Protein AF-A0A4Y2NFR3-F1 (afdb_monomer)

InterPro domains:
  IPR000477 Reverse transcriptase domain [PF00078] (129-292)
  IPR000477 Reverse transcriptase domain [PS50878] (1-279)
  IPR002156 Ribonuclease H domain [PF00075] (461-585)
  IPR002156 Ribonuclease H domain [PS50879] (457-586)
  IPR012337 Ribonuclease H-like superfamily [SSF53098] (460-589)
  IPR036397 Ribonuclease H superfamily [G3DSA:3.30.420.10] (455-583)
  IPR043502 DNA/RNA polymerase superfamily [SSF56672] (182-318)

Secondary structure (DSSP, 8-state):
---PPPP-----------------HHHHTT--S----TTTHHHHHTSS---TTSHHHHHHHHTT-S----PPPPTT-PPPP-HHHHHHHHHTTS---SSHHHHHHHHHHHHHHHSS--SS-EEEEEE----TTT-BHHHHHHHHHHTT--HHHHHHHHHHHTT-EEEEEETTEEEEEE--B-PPTT-TTHHHHHHHHHHHHHHS---TTEEEEEETTEEEEEEE-SSHHHHHHHHHHHHHHHHHHHHHTTPPP-TTT-EEEEE-S-SSPP--EETTEEPEE-SEEEETTEEEETT---HHHHHHHHHHHHHHHHHHHTT-BTTBSS-HHHHHHHIIIIIHHHHTTTHHHH-SS--HHHHHHHHHHHHHHHHHHH---TTS-HHHHHHHTT---HHHHHHHHHHHHHHHTS-PPPPTTT-S--GGGBPPPP-S-SS-TT----TTSEE-S-GGGGTT-TTEEEEEEEEEEETTEEEEEEEEEETTEEEEEEEEEEPTTS-HHHHHHHHHHHHHHHHHHS-TT-EEEEEES-HHHHHHHT-TT-S-HHHHHHHHHHHH-TTEEEEE--TTSS-HHHHHHHHHHHHHHHHSEE-TTPPBPHHHHHHHHHHHHHHHHHHHHHH-SSSHHHHHH--S--SSPP---HHHHHHH-

Nearest PDB structures (foldseek):
  8ibx-assembly1_C  TM=6.286E-01  e=2.063E-09  Bombyx mori
  8gh6-assembly1_A  TM=5.896E-01  e=7.807E-09  Bombyx mori
  8ibz-assembly1_C  TM=6.064E-01  e=2.035E-08  Bombyx mori
  6usr-assembly1_A  TM=3.620E-01  e=1.780E-06  Tribolium castaneum
  6usq-assembly1_A  TM=3.468E-01  e=1.852E-05  Tribolium castaneum

Mean predicted aligned error: 13.93 Å

Foldseek 3Di:
DDDDDDDDDPDDDDDDDPPPPDDDVQQQPPPDDDPDPPVCVLVVLCVDDDDPPVNVVSVVVVVVDDPPPDDDDDPPPDDDPDPVVLVCVLPVVPPPPVCVQQLQLVLLCLAVPQVAQDPFKKKKKKFADPFQQAFFLVLLLVLLVVDPHDPVVSVVSVVVQPPDWDWDQDPVGIDIDTDGGGDPPPDSCSQVSQVSSVVVLQPDDAPPQWHWDDDRRMIIIMGGDRDLVVSQVSLQVSLVSVVVSCVVRVNDGDLVRMAMEIRDPDPDHHFHDHPNHTHYYDQWDADSNQIQGSRLLSVVRLVVLLVVLVVSVVSVCVQAFLVDDDALVVLLVSCVPRSLVSSLVSLLNRQLPHDPVRLVSQLVSCQVSLCRSLVADPPADSLLSCQQFLNFRSSLSSNLSNVLSCCAPSQHADPVVQPPDHSVLEFFFDAGFPDDPVQAAPPQQEAAPAPPPPPPDQQEWEKEWFWDQDPLAIKIKMWIAHPNDTPDIAMATEGRLDDRLLRQLVRLLVVLVVVLPDDLSGQYEYEGQDPVSRVLLRDSRRRGPSSVSSVVSSSVRSSRHYYYHHPPPPPPRHVVNVVRRVVNSNPGHHDPPDHHYSVVSSVSSVVVSQVVSLVCLQPDPHPVLSCVVPVGGHSHNDPDHSVNSHVSD

Sequence (649 aa):
MTVTTPELDPLSKLPHRTSVRKFDPYVCFNVQQAQYPADALWSRVSSLEPSGSEAAVASKISALGPEGSRSKPDSTGKKRPAVGLLLSSYFTLTDNREGVGETYDSEADLSSGVHQQPERPTVWLQRRQGAFDNLQHRAILKTLDASACPSNINRLFHSLLQNRKVTLLIPQGRATKEQKQGCPQGSCSGPALWNLVADEILIQVWPDNVHIQAFADDFVLVIKADTNKSLVEDTQNAITQFSSWCSENELAISTEKTNYILFSKKVRSPKITWNGYKINRVKYFKYLGIHVDDRLNWLEHINKQGEKAIKMQQNLKRIADGNWGISQIHRWTLYKTVIERMLAHGSSAWCLNPTFKMKRKLSSIQRPFLLHISGAYRTTPTAALQTILGIPPLHMQLQFEARFTSIYRIRIPLPLFITDTQPHDLEMKATGRSTHPSEHLKPNQISFEDGEAYIARKDIINIFTDGSKTEHGVGAAFCVLTNDIWAYQWSAKLNDNNTVFQAELTTLHEAVIYASHLPNHNTSKIHVDNRASIMASSNSKSTNETARKIFKILLSNPRIKVSWVKAHAGNIGNERADQLAKDATQRGQPYSHTKLLKPHIKGLLRKRMLEEWQTSWKNGDTGRKIYNIMPSVSLRPTNWIREDVIFFS

pLDDT: mean 76.43, std 23.49, range [19.8, 97.75]

Organism: Araneus ventricosus (NCBI:txid182803)

Solvent-accessible surface area (backbone atoms only — not comparable to full-atom values): 37493 Å² total; per-residue (Å²): 138,91,84,82,85,83,86,81,81,94,79,81,80,82,79,83,76,81,81,71,73,75,86,55,71,81,63,69,81,67,82,69,90,82,90,65,60,81,76,57,58,65,61,57,71,71,70,55,91,60,73,93,65,58,59,68,50,55,57,60,56,59,74,67,54,86,89,71,86,77,78,77,84,63,102,77,80,73,85,80,77,73,65,68,67,59,54,47,72,68,57,70,78,74,76,69,70,87,59,45,74,70,60,43,60,54,42,35,49,45,24,77,68,47,75,56,81,59,95,40,42,30,41,41,39,39,41,56,49,83,45,57,64,47,40,34,48,67,48,44,52,52,46,48,72,74,41,96,53,55,70,72,59,49,52,49,52,54,62,67,59,51,91,36,66,50,73,47,85,50,99,93,42,80,50,73,45,79,42,66,47,34,44,63,87,90,45,81,56,35,66,57,52,49,48,56,55,55,44,59,71,69,71,48,92,63,60,96,49,45,46,78,48,71,58,90,58,38,36,38,40,41,37,52,25,91,44,69,64,54,37,42,52,55,49,45,52,52,50,50,56,55,48,50,55,27,60,80,50,64,46,82,81,52,65,88,60,23,38,32,37,60,34,55,93,67,89,76,78,76,84,51,64,56,98,86,43,76,48,48,79,43,64,55,51,79,54,99,88,41,42,53,40,49,74,69,73,46,55,69,30,52,48,57,51,39,53,52,47,51,52,52,50,54,56,47,51,75,72,26,48,68,88,48,71,64,54,49,68,58,45,47,47,47,40,62,68,44,49,49,48,63,66,37,60,66,18,43,34,70,23,65,77,63,48,72,68,51,42,54,51,38,46,62,58,46,42,64,54,48,38,48,37,53,47,41,59,93,81,43,42,65,64,36,45,26,46,50,53,13,40,72,61,53,51,56,55,31,22,44,53,4,48,50,39,32,29,75,71,53,51,42,70,58,60,67,94,79,39,80,75,47,38,84,48,43,59,64,74,45,73,64,65,85,60,59,93,86,67,70,70,60,92,78,28,60,42,84,56,68,51,74,90,60,80,86,46,83,69,43,41,36,33,14,34,21,35,27,67,58,98,72,18,17,4,17,5,31,34,29,40,42,79,93,36,83,75,46,77,50,55,25,14,42,56,64,79,50,51,42,69,55,23,36,39,48,20,48,40,53,51,51,53,54,54,68,72,48,63,89,88,54,38,32,41,36,36,32,54,56,63,66,49,51,58,36,24,73,30,63,63,34,44,46,54,66,28,42,51,38,32,52,54,44,57,79,33,78,56,49,28,41,26,25,34,71,72,95,68,79,46,70,53,52,54,49,8,43,52,42,1,51,51,8,22,78,73,27,53,80,45,89,85,71,52,40,50,69,67,54,62,53,47,54,51,48,52,52,48,49,52,53,49,39,50,52,59,68,74,42,87,64,33,55,71,40,34,79,77,49,74,70,70,48,77,60,54,56,94,66,50,50,66,54,46,50,72,60,89

Radius of gyration: 30.31 Å; Cα contacts (8 Å, |Δi|>4): 926; chains: 1; bounding box: 105×79×82 Å

Structure (mmCIF, N/CA/C/O backbone):
data_AF-A0A4Y2NFR3-F1
#
_entry.id   AF-A0A4Y2NFR3-F1
#
loop_
_atom_site.group_PDB
_atom_site.id
_atom_site.type_symbol
_atom_site.label_atom_id
_atom_site.label_alt_id
_atom_site.label_comp_id
_atom_site.label_asym_id
_atom_site.label_entity_id
_atom_site.label_seq_id
_atom_site.pdbx_PDB_ins_code
_atom_site.Cartn_x
_atom_site.Cartn_y
_atom_site.Cartn_z
_atom_site.occupancy
_atom_site.B_iso_or_equiv
_atom_site.auth_seq_id
_atom_site.auth_comp_id
_atom_site.auth_asym_id
_atom_site.auth_atom_id
_atom_site.pdbx_PDB_model_num
ATOM 1 N N . MET A 1 1 ? 55.461 -12.903 24.394 1.00 32.78 1 MET A N 1
ATOM 2 C CA . MET A 1 1 ? 55.141 -11.541 24.862 1.00 32.78 1 MET A CA 1
ATOM 3 C C . MET A 1 1 ? 53.853 -11.111 24.197 1.00 32.78 1 MET A C 1
ATOM 5 O O . MET A 1 1 ? 53.787 -10.961 22.988 1.00 32.78 1 MET A O 1
ATOM 9 N N . THR A 1 2 ? 52.823 -11.084 25.024 1.00 22.42 2 THR A N 1
ATOM 10 C CA . THR A 1 2 ? 51.437 -10.681 24.804 1.00 22.42 2 THR A CA 1
ATOM 11 C C . THR A 1 2 ? 51.318 -9.203 24.450 1.00 22.42 2 THR A C 1
ATOM 13 O O . THR A 1 2 ? 51.845 -8.378 25.191 1.00 22.42 2 THR A O 1
ATOM 16 N N . VAL A 1 3 ? 50.545 -8.868 23.414 1.00 23.69 3 VAL A N 1
ATOM 17 C CA . VAL A 1 3 ? 49.812 -7.595 23.350 1.00 23.69 3 VAL A CA 1
ATOM 18 C C . VAL A 1 3 ? 48.402 -7.883 22.837 1.00 23.69 3 VAL A C 1
ATOM 20 O O . VAL A 1 3 ? 48.196 -8.556 21.832 1.00 23.69 3 VAL A O 1
ATOM 23 N N . THR A 1 4 ? 47.456 -7.434 23.641 1.00 22.50 4 THR A N 1
ATOM 24 C CA . THR A 1 4 ? 46.025 -7.718 23.698 1.00 22.50 4 THR A CA 1
ATOM 25 C C . THR A 1 4 ? 45.199 -6.994 22.634 1.00 22.50 4 THR A C 1
ATOM 27 O O . THR A 1 4 ? 45.425 -5.825 22.333 1.00 22.50 4 THR A O 1
ATOM 30 N N . THR A 1 5 ? 44.184 -7.697 22.135 1.00 20.25 5 THR A N 1
ATOM 31 C CA . THR A 1 5 ? 43.008 -7.206 21.400 1.00 20.25 5 THR A CA 1
ATOM 32 C C . THR A 1 5 ? 42.118 -6.308 22.271 1.00 20.25 5 THR A C 1
ATOM 34 O O . THR A 1 5 ? 41.886 -6.675 23.424 1.00 20.25 5 THR A O 1
ATOM 37 N N . PRO A 1 6 ? 41.529 -5.215 21.750 1.00 23.31 6 PRO A N 1
ATOM 38 C CA . PRO A 1 6 ? 40.368 -4.591 22.367 1.00 23.31 6 PRO A CA 1
ATOM 39 C C . PRO A 1 6 ? 39.068 -5.183 21.797 1.00 23.31 6 PRO A C 1
ATOM 41 O O . PRO A 1 6 ? 38.853 -5.205 20.584 1.00 23.31 6 PRO A O 1
ATOM 44 N N . GLU A 1 7 ? 38.216 -5.668 22.698 1.00 21.03 7 GLU A N 1
ATOM 45 C CA . GLU A 1 7 ? 36.830 -6.068 22.452 1.00 21.03 7 GLU A CA 1
ATOM 46 C C . GLU A 1 7 ? 36.004 -4.879 21.931 1.00 21.03 7 GLU A C 1
ATOM 48 O O . GLU A 1 7 ? 36.017 -3.791 22.508 1.00 21.03 7 GLU A O 1
ATOM 53 N N . LEU A 1 8 ? 35.277 -5.091 20.829 1.00 23.62 8 LEU A N 1
ATOM 54 C CA . LEU A 1 8 ? 34.282 -4.159 20.299 1.00 23.62 8 LEU A CA 1
ATOM 55 C C . LEU A 1 8 ? 32.900 -4.530 20.847 1.00 23.62 8 LEU A C 1
ATOM 57 O O . LEU A 1 8 ? 32.314 -5.551 20.491 1.00 23.62 8 LEU A O 1
ATOM 61 N N . ASP A 1 9 ? 32.412 -3.654 21.713 1.00 21.97 9 ASP A N 1
ATOM 62 C CA . ASP A 1 9 ? 31.098 -3.628 22.349 1.00 21.97 9 ASP A CA 1
ATOM 63 C C . ASP A 1 9 ? 29.956 -3.509 21.300 1.00 21.97 9 ASP A C 1
ATOM 65 O O . ASP A 1 9 ? 29.986 -2.594 20.465 1.00 21.97 9 ASP A O 1
ATOM 69 N N . PRO A 1 10 ? 28.927 -4.385 21.280 1.00 22.47 10 PRO A N 1
ATOM 70 C CA . PRO A 1 10 ? 27.885 -4.377 20.257 1.00 22.47 10 PRO A CA 1
ATOM 71 C C . PRO A 1 10 ? 26.646 -3.590 20.714 1.00 22.47 10 PRO A C 1
ATOM 73 O O . PRO A 1 10 ? 25.559 -4.145 20.839 1.00 22.47 10 PRO A O 1
ATOM 76 N N . LEU A 1 11 ? 26.772 -2.282 20.944 1.00 23.56 11 LEU A N 1
ATOM 77 C CA . LEU A 1 11 ? 25.627 -1.398 21.208 1.00 23.56 11 LEU A CA 1
ATOM 78 C C . LEU A 1 11 ? 25.857 -0.015 20.591 1.00 23.56 11 LEU A C 1
ATOM 80 O O . LEU A 1 11 ? 26.237 0.937 21.268 1.00 23.56 11 LEU A O 1
ATOM 84 N N . SER A 1 12 ? 25.585 0.144 19.292 1.00 20.33 12 SER A N 1
ATOM 85 C CA . SER A 1 12 ? 25.366 1.486 18.749 1.00 20.33 12 SER A CA 1
ATOM 86 C C . SER A 1 12 ? 24.449 1.521 17.519 1.00 20.33 12 SER A C 1
ATOM 88 O O . SER A 1 12 ? 24.710 0.930 16.479 1.00 20.33 12 SER A O 1
ATOM 90 N N . LYS A 1 13 ? 23.385 2.320 17.679 1.00 22.19 13 LYS A N 1
ATOM 91 C CA . LYS A 1 13 ? 22.805 3.224 16.673 1.00 22.19 13 LYS A CA 1
ATOM 92 C C . LYS A 1 13 ? 22.092 2.577 15.476 1.00 22.19 13 LYS A C 1
ATOM 94 O O . LYS A 1 13 ? 22.594 2.535 14.359 1.00 22.19 13 LYS A O 1
ATOM 99 N N . LEU A 1 14 ? 20.813 2.254 15.683 1.00 19.80 14 LEU A N 1
ATOM 100 C CA . LEU A 1 14 ? 19.810 2.418 14.626 1.00 19.80 14 LEU A CA 1
ATOM 101 C C . LEU A 1 14 ? 19.728 3.917 14.271 1.00 19.80 14 LEU A C 1
ATOM 103 O O . LEU A 1 14 ? 19.494 4.724 15.172 1.00 19.80 14 LEU A O 1
ATOM 107 N N . PRO A 1 15 ? 19.908 4.332 13.006 1.00 20.16 15 PRO A N 1
ATOM 108 C CA . PRO A 1 15 ? 19.672 5.714 12.625 1.00 20.16 15 PRO A CA 1
ATOM 109 C C . PRO A 1 15 ? 18.168 5.997 12.696 1.00 20.16 15 PRO A C 1
ATOM 111 O O . PRO A 1 15 ? 17.370 5.388 11.978 1.00 20.16 15 PRO A O 1
ATOM 114 N N . HIS A 1 16 ? 17.788 6.933 13.566 1.00 23.11 16 HIS A N 1
ATOM 115 C CA . HIS A 1 16 ? 16.473 7.559 13.572 1.00 23.11 16 HIS A CA 1
ATOM 116 C C . HIS A 1 16 ? 16.233 8.199 12.200 1.00 23.11 16 HIS A C 1
ATOM 118 O O . HIS A 1 16 ? 16.852 9.200 11.845 1.00 23.11 16 HIS A O 1
ATOM 124 N N . ARG A 1 17 ? 15.366 7.587 11.388 1.00 22.22 17 ARG A N 1
ATOM 125 C CA . ARG A 1 17 ? 14.916 8.175 10.125 1.00 22.22 17 ARG A CA 1
ATOM 126 C C . ARG A 1 17 ? 13.856 9.229 10.422 1.00 22.22 17 ARG A C 1
ATOM 128 O O . ARG A 1 17 ? 12.688 8.905 10.590 1.00 22.22 17 ARG A O 1
ATOM 135 N N . THR A 1 18 ? 14.260 10.490 10.401 1.00 22.89 18 THR A N 1
ATOM 136 C CA . THR A 1 18 ? 13.404 11.603 9.988 1.00 22.89 18 THR A CA 1
ATOM 137 C C . THR A 1 18 ? 13.060 11.403 8.511 1.00 22.89 18 THR A C 1
ATOM 139 O O . THR A 1 18 ? 13.790 11.835 7.623 1.00 22.89 18 THR A O 1
ATOM 142 N N . SER A 1 19 ? 11.954 10.723 8.203 1.00 22.38 19 SER A N 1
ATOM 143 C CA . SER A 1 19 ? 11.334 10.834 6.877 1.00 22.38 19 SER A CA 1
ATOM 144 C C . SER A 1 19 ? 10.357 12.005 6.867 1.00 22.38 19 SER A C 1
ATOM 146 O O . SER A 1 19 ? 9.179 11.845 6.570 1.00 22.38 19 SER A O 1
ATOM 148 N N . VAL A 1 20 ? 10.855 13.200 7.182 1.00 26.23 20 VAL A N 1
ATOM 149 C CA . VAL A 1 20 ? 10.184 14.431 6.771 1.00 26.23 20 VAL A CA 1
ATOM 150 C C . VAL A 1 20 ? 10.512 14.569 5.291 1.00 26.23 20 VAL A C 1
ATOM 152 O O . VAL A 1 20 ? 11.629 14.939 4.920 1.00 26.23 20 VAL A O 1
ATOM 155 N N . ARG A 1 21 ? 9.581 14.199 4.405 1.00 24.16 21 ARG A N 1
ATOM 156 C CA . ARG A 1 21 ? 9.672 14.698 3.031 1.00 24.16 21 ARG A CA 1
ATOM 157 C C . ARG A 1 21 ? 9.595 16.215 3.146 1.00 24.16 21 ARG A C 1
ATOM 159 O O . ARG A 1 21 ? 8.553 16.730 3.526 1.00 24.16 21 ARG A O 1
ATOM 166 N N . LYS A 1 22 ? 10.689 16.916 2.825 1.00 25.61 22 LYS A N 1
ATOM 167 C CA . LYS A 1 22 ? 10.625 18.349 2.522 1.00 25.61 22 LYS A CA 1
ATOM 168 C C . LYS A 1 22 ? 9.459 18.553 1.558 1.00 25.61 22 LYS A C 1
ATOM 170 O O . LYS A 1 22 ? 9.411 17.885 0.522 1.00 25.61 22 LYS A O 1
ATOM 175 N N . PHE A 1 23 ? 8.532 19.426 1.932 1.00 30.44 23 PHE A N 1
ATOM 176 C CA . PHE A 1 23 ? 7.430 19.848 1.085 1.00 30.44 23 PHE A CA 1
ATOM 177 C C . PHE A 1 23 ? 8.017 20.345 -0.244 1.00 30.44 23 PHE A C 1
ATOM 179 O O . PHE A 1 23 ? 8.734 21.343 -0.277 1.00 30.44 23 PHE A O 1
ATOM 186 N N . ASP A 1 24 ? 7.794 19.601 -1.328 1.00 29.84 24 ASP A N 1
ATOM 187 C CA . ASP A 1 24 ? 8.142 20.043 -2.674 1.00 29.84 24 ASP A CA 1
ATOM 188 C C . ASP A 1 24 ? 6.916 20.784 -3.226 1.00 29.84 24 ASP A C 1
ATOM 190 O O . ASP A 1 24 ? 5.914 20.133 -3.560 1.00 29.84 24 ASP A O 1
ATOM 194 N N . PRO A 1 25 ? 6.943 22.129 -3.306 1.00 28.16 25 PRO A N 1
ATOM 195 C CA . PRO A 1 25 ? 5.802 22.905 -3.770 1.00 28.16 25 PRO A CA 1
ATOM 196 C C . PRO A 1 25 ? 5.355 22.479 -5.176 1.00 28.16 25 PRO A C 1
ATOM 198 O O . PRO A 1 25 ? 4.178 22.597 -5.493 1.00 28.16 25 PRO A O 1
ATOM 201 N N . TYR A 1 26 ? 6.215 21.880 -6.006 1.00 30.28 26 TYR A N 1
ATOM 202 C CA . TYR A 1 26 ? 5.834 21.428 -7.348 1.00 30.28 26 TYR A CA 1
ATOM 203 C C . TYR A 1 26 ? 4.942 20.173 -7.365 1.00 30.28 26 TYR A C 1
ATOM 205 O O . TYR A 1 26 ? 4.294 19.897 -8.381 1.00 30.28 26 TYR A O 1
ATOM 213 N N . VAL A 1 27 ? 4.861 19.421 -6.261 1.00 30.81 27 VAL A N 1
ATOM 214 C CA . VAL A 1 27 ? 4.074 18.177 -6.177 1.00 30.81 27 VAL A CA 1
ATOM 215 C C . VAL A 1 27 ? 2.578 18.453 -5.965 1.00 30.81 27 VAL A C 1
ATOM 217 O O . VAL A 1 27 ? 1.753 17.684 -6.457 1.00 30.81 27 VAL A O 1
ATOM 220 N N . CYS A 1 28 ? 2.206 19.574 -5.334 1.00 29.86 28 CYS A N 1
ATOM 221 C CA . CYS A 1 28 ? 0.801 19.901 -5.042 1.00 29.86 28 CYS A CA 1
ATOM 222 C C . CYS A 1 28 ? 0.027 20.543 -6.211 1.00 29.86 28 CYS A C 1
ATOM 224 O O . CYS A 1 28 ? -1.198 20.441 -6.262 1.00 29.86 28 CYS A O 1
ATOM 226 N N . PHE A 1 29 ? 0.686 21.171 -7.191 1.00 31.31 29 PHE A N 1
ATOM 227 C CA . PHE A 1 29 ? -0.015 21.991 -8.201 1.00 31.31 29 PHE A CA 1
ATOM 228 C C . PHE A 1 29 ? -0.489 21.239 -9.455 1.00 31.31 29 PHE A C 1
ATOM 230 O O . PHE A 1 29 ? -0.685 21.833 -10.510 1.00 31.31 29 PHE A O 1
ATOM 237 N N . ASN A 1 30 ? -0.711 19.925 -9.357 1.00 30.02 30 ASN A N 1
ATOM 238 C CA . ASN A 1 30 ? -1.329 19.117 -10.419 1.00 30.02 30 ASN A CA 1
ATOM 239 C C . ASN A 1 30 ? -2.560 18.326 -9.937 1.00 30.02 30 ASN A C 1
ATOM 241 O O . ASN A 1 30 ? -2.833 17.243 -10.447 1.00 30.02 30 ASN A O 1
ATOM 245 N N . VAL A 1 31 ? -3.351 18.888 -9.017 1.00 25.38 31 VAL A N 1
ATOM 246 C CA . VAL A 1 31 ? -4.761 18.488 -8.844 1.00 25.38 31 VAL A CA 1
ATOM 247 C C . VAL A 1 31 ? -5.622 19.271 -9.845 1.00 25.38 31 VAL A C 1
ATOM 249 O O . VAL A 1 31 ? -6.456 20.099 -9.489 1.00 25.38 31 VAL A O 1
ATOM 252 N N . GLN A 1 32 ? -5.374 19.047 -11.134 1.00 24.94 32 GLN A N 1
ATOM 253 C CA . GLN A 1 32 ? -6.327 19.355 -12.196 1.00 24.94 32 GLN A CA 1
ATOM 254 C C . GLN A 1 32 ? -6.601 18.059 -12.956 1.00 24.94 32 GLN A C 1
ATOM 256 O O . GLN A 1 32 ? -5.670 17.398 -13.407 1.00 24.94 32 GLN A O 1
ATOM 261 N N . GLN A 1 33 ? -7.896 17.758 -13.092 1.00 24.14 33 GLN A N 1
ATOM 262 C CA . GLN A 1 33 ? -8.531 16.573 -13.686 1.00 24.14 33 GLN A CA 1
ATOM 263 C C . GLN A 1 33 ? -8.718 15.356 -12.768 1.00 24.14 33 GLN A C 1
ATOM 265 O O . GLN A 1 33 ? -7.974 14.386 -12.858 1.00 24.14 33 GLN A O 1
ATOM 270 N N . ALA A 1 34 ? -9.808 15.370 -11.989 1.00 22.36 34 ALA A N 1
ATOM 271 C CA . ALA A 1 34 ? -10.830 14.310 -12.020 1.00 22.36 34 ALA A CA 1
ATOM 272 C C . ALA A 1 34 ? -12.008 14.622 -11.068 1.00 22.36 34 ALA A C 1
ATOM 274 O O . ALA A 1 34 ? -12.264 13.893 -10.118 1.00 22.36 34 ALA A O 1
ATOM 275 N N . GLN A 1 35 ? -12.781 15.678 -11.337 1.00 22.95 35 GLN A N 1
ATOM 276 C CA . GLN A 1 35 ? -14.211 15.628 -11.009 1.00 22.95 35 GLN A CA 1
ATOM 277 C C . GLN A 1 35 ? -14.909 15.108 -12.259 1.00 22.95 35 GLN A C 1
ATOM 279 O O . GLN A 1 35 ? -15.194 15.864 -13.183 1.00 22.95 35 GLN A O 1
ATOM 284 N N . TYR A 1 36 ? -15.097 13.795 -12.320 1.00 24.30 36 TYR A N 1
ATOM 285 C CA . TYR A 1 36 ? -15.943 13.187 -13.335 1.00 24.30 36 TYR A CA 1
ATOM 286 C C . TYR A 1 36 ? -17.339 12.977 -12.733 1.00 24.30 36 TYR A C 1
ATOM 288 O O . TYR A 1 36 ? -17.432 12.446 -11.623 1.00 24.30 36 TYR A O 1
ATOM 296 N N . PRO A 1 37 ? -18.423 13.389 -13.417 1.00 23.61 37 PRO A N 1
ATOM 297 C CA . PRO A 1 37 ? -19.776 13.015 -13.021 1.00 23.61 37 PRO A CA 1
ATOM 298 C C . PRO A 1 37 ? -19.903 11.485 -12.990 1.00 23.61 37 PRO A C 1
ATOM 300 O O . PRO A 1 37 ? -19.180 10.780 -13.699 1.00 23.61 37 PRO A O 1
ATOM 303 N N . ALA A 1 38 ? -20.814 10.977 -12.156 1.00 26.73 38 ALA A N 1
ATOM 304 C CA . ALA A 1 38 ? -21.015 9.553 -11.860 1.00 26.73 38 ALA A CA 1
ATOM 305 C C . ALA A 1 38 ? -21.148 8.642 -13.101 1.00 26.73 38 ALA A C 1
ATOM 307 O O . ALA A 1 38 ? -20.875 7.446 -13.017 1.00 26.73 38 ALA A O 1
ATOM 308 N N . ASP A 1 39 ? -21.476 9.208 -14.262 1.00 25.81 39 ASP A N 1
ATOM 309 C CA . ASP A 1 39 ? -21.638 8.481 -15.520 1.00 25.81 39 ASP A CA 1
ATOM 310 C C . ASP A 1 39 ? -20.304 8.204 -16.245 1.00 25.81 39 ASP A C 1
ATOM 312 O O . ASP A 1 39 ? -20.167 7.197 -16.936 1.00 25.81 39 ASP A O 1
ATOM 316 N N . ALA A 1 40 ? -19.262 9.013 -16.018 1.00 27.64 40 ALA A N 1
ATOM 317 C CA . ALA A 1 40 ? -17.928 8.793 -16.596 1.00 27.64 40 ALA A CA 1
ATOM 318 C C . ALA A 1 40 ? -17.073 7.779 -15.798 1.00 27.64 40 ALA A C 1
ATOM 320 O O . ALA A 1 40 ? -16.098 7.233 -16.330 1.00 27.64 40 ALA A O 1
ATOM 321 N N . LEU A 1 41 ? -17.476 7.461 -14.558 1.00 29.38 41 LEU A N 1
ATOM 322 C CA . LEU A 1 41 ? -16.860 6.453 -13.678 1.00 29.38 41 LEU A CA 1
ATOM 323 C C . LEU A 1 41 ? -17.002 5.016 -14.214 1.00 29.38 41 LEU A C 1
ATOM 325 O O . LEU A 1 41 ? -16.121 4.186 -13.983 1.00 29.38 41 LEU A O 1
ATOM 329 N N . TRP A 1 42 ? -18.035 4.736 -15.013 1.00 27.12 42 TRP A N 1
ATOM 330 C CA . TRP A 1 42 ? -18.220 3.430 -15.657 1.00 27.12 42 TRP A CA 1
ATOM 331 C C . TRP A 1 42 ? -17.209 3.156 -16.783 1.00 27.12 42 TRP A C 1
ATOM 333 O O . TRP A 1 42 ? -16.815 2.008 -16.995 1.00 27.12 42 TRP A O 1
ATOM 343 N N . SER A 1 43 ? -16.699 4.197 -17.452 1.00 26.81 43 SER A N 1
ATOM 344 C CA . SER A 1 43 ? -15.715 4.029 -18.536 1.00 26.81 43 SER A CA 1
ATOM 345 C C . SER A 1 43 ? -14.316 3.645 -18.026 1.00 26.81 43 SER A C 1
ATOM 347 O O . SER A 1 43 ? -13.595 2.903 -18.688 1.00 26.81 43 SER A O 1
ATOM 349 N N . ARG A 1 44 ? -13.942 4.071 -16.810 1.00 25.92 44 ARG A N 1
ATOM 350 C CA . ARG A 1 44 ? -12.583 3.907 -16.251 1.00 25.92 44 ARG A CA 1
ATOM 351 C C . ARG A 1 44 ? -12.370 2.578 -15.517 1.00 25.92 44 ARG A C 1
ATOM 353 O O . ARG A 1 44 ? -11.242 2.099 -15.421 1.00 25.92 44 ARG A O 1
ATOM 360 N N . VAL A 1 45 ? -13.452 1.934 -15.068 1.00 30.45 45 VAL A N 1
ATOM 361 C CA . VAL A 1 45 ? -13.436 0.522 -14.631 1.00 30.45 45 VAL A CA 1
ATOM 362 C C . VAL A 1 45 ? -13.093 -0.407 -15.805 1.00 30.45 45 VAL A C 1
ATOM 364 O O . VAL A 1 45 ? -12.499 -1.462 -15.600 1.00 30.45 45 VAL A O 1
ATOM 367 N N . SER A 1 46 ? -13.378 0.026 -17.035 1.00 27.53 46 SER A N 1
ATOM 368 C CA . SER A 1 46 ? -13.076 -0.713 -18.264 1.00 27.53 46 SER A CA 1
ATOM 369 C C . SER A 1 46 ? -11.620 -0.559 -18.740 1.00 27.53 46 SER A C 1
ATOM 371 O O . SER A 1 46 ? -11.205 -1.295 -19.627 1.00 27.53 46 SER A O 1
ATOM 373 N N . SER A 1 47 ? -10.835 0.370 -18.167 1.00 25.47 47 SER A N 1
ATOM 374 C CA . SER A 1 47 ? -9.474 0.711 -18.631 1.00 25.47 47 SER A CA 1
ATOM 375 C C . SER A 1 47 ? -8.346 0.348 -17.655 1.00 25.47 47 SER A C 1
ATOM 377 O O . SER A 1 47 ? -7.185 0.669 -17.898 1.00 25.47 47 SER A O 1
ATOM 379 N N . LEU A 1 48 ? -8.662 -0.275 -16.519 1.00 27.28 48 LEU A N 1
ATOM 380 C CA . LEU A 1 48 ? -7.666 -1.014 -15.744 1.00 27.28 48 LEU A CA 1
ATOM 381 C C . LEU A 1 48 ? -7.519 -2.376 -16.425 1.00 27.28 48 LEU A C 1
ATOM 383 O O . LEU A 1 48 ? -8.528 -2.918 -16.846 1.00 27.28 48 LEU A O 1
ATOM 387 N N . GLU A 1 49 ? -6.310 -2.924 -16.553 1.00 24.81 49 GLU A N 1
ATOM 388 C CA . GLU A 1 49 ? -6.120 -4.323 -16.958 1.00 24.81 49 GLU A CA 1
ATOM 389 C C . GLU A 1 49 ? -6.308 -5.241 -15.737 1.00 24.81 49 GLU A C 1
ATOM 391 O O . GLU A 1 49 ? -5.404 -5.350 -14.899 1.00 24.81 49 GLU A O 1
ATOM 396 N N . PRO A 1 50 ? -7.457 -5.917 -15.582 1.00 27.42 50 PRO A N 1
ATOM 397 C CA . PRO A 1 50 ? -7.559 -7.101 -14.762 1.00 27.42 50 PRO A CA 1
ATOM 398 C C . PRO A 1 50 ? -7.221 -8.341 -15.591 1.00 27.42 50 PRO A C 1
ATOM 400 O O . PRO A 1 50 ? -7.569 -8.463 -16.765 1.00 27.42 50 PRO A O 1
ATOM 403 N N . SER A 1 51 ? -6.616 -9.327 -14.936 1.00 30.66 51 SER A N 1
ATOM 404 C CA . SER A 1 51 ? -6.563 -10.696 -15.449 1.00 30.66 51 SER A CA 1
ATOM 405 C C . SER A 1 51 ? -7.970 -11.172 -15.846 1.00 30.66 51 SER A C 1
ATOM 407 O O . SER A 1 51 ? -8.919 -10.985 -15.081 1.00 30.66 51 SER A O 1
ATOM 409 N N . GLY A 1 52 ? -8.079 -11.777 -17.034 1.00 28.17 52 GLY A N 1
ATOM 410 C CA . GLY A 1 52 ? -9.260 -11.888 -17.911 1.00 28.17 52 GLY A CA 1
ATOM 411 C C . GLY A 1 52 ? -10.544 -12.583 -17.429 1.00 28.17 52 GLY A C 1
ATOM 412 O O . GLY A 1 52 ? -11.248 -13.162 -18.245 1.00 28.17 52 GLY A O 1
ATOM 413 N N . SER A 1 53 ? -10.908 -12.504 -16.148 1.00 31.50 53 SER A N 1
ATOM 414 C CA . SER A 1 53 ? -12.248 -12.874 -15.654 1.00 31.50 53 SER A CA 1
ATOM 415 C C . SER A 1 53 ? -12.982 -11.731 -14.938 1.00 31.50 53 SER A C 1
ATOM 417 O O . SER A 1 53 ? -14.209 -11.737 -14.893 1.00 31.50 53 SER A O 1
ATOM 419 N N . GLU A 1 54 ? -12.277 -10.707 -14.439 1.00 32.16 54 GLU A N 1
ATOM 420 C CA . GLU A 1 54 ? -12.894 -9.617 -13.660 1.00 32.16 54 GLU A CA 1
ATOM 421 C C . GLU A 1 54 ? -13.504 -8.509 -14.555 1.00 32.16 54 GLU A C 1
ATOM 423 O O . GLU A 1 54 ? -14.501 -7.897 -14.173 1.00 32.16 54 GLU A O 1
ATOM 428 N N . ALA A 1 55 ? -12.992 -8.302 -15.779 1.00 29.92 55 ALA A N 1
ATOM 429 C CA . ALA A 1 55 ? -13.519 -7.307 -16.733 1.00 29.92 55 ALA A CA 1
ATOM 430 C C . ALA A 1 55 ? -14.922 -7.658 -17.267 1.00 29.92 55 ALA A C 1
ATOM 432 O O . ALA A 1 55 ? -15.791 -6.792 -17.384 1.00 29.92 55 ALA A O 1
ATOM 433 N N . ALA A 1 56 ? -15.182 -8.945 -17.520 1.00 31.89 56 ALA A N 1
ATOM 434 C CA . ALA A 1 56 ? -16.484 -9.421 -17.995 1.00 31.89 56 ALA A CA 1
ATOM 435 C C . ALA A 1 56 ? -17.603 -9.210 -16.954 1.00 31.89 56 ALA A C 1
ATOM 437 O O . ALA A 1 56 ? -18.778 -9.078 -17.300 1.00 31.89 56 ALA A O 1
ATOM 438 N N . VAL A 1 57 ? -17.235 -9.155 -15.670 1.00 36.22 57 VAL A N 1
ATOM 439 C CA . VAL A 1 57 ? -18.163 -8.994 -14.544 1.00 36.22 57 VAL A CA 1
ATOM 440 C C . VAL A 1 57 ? -18.509 -7.521 -14.321 1.00 36.22 57 VAL A C 1
ATOM 442 O O . VAL A 1 57 ? -19.676 -7.205 -14.111 1.00 36.22 57 VAL A O 1
ATOM 445 N N . ALA A 1 58 ? -17.541 -6.607 -14.444 1.00 32.75 58 ALA A N 1
ATOM 446 C CA . ALA A 1 58 ? -17.802 -5.168 -14.367 1.00 32.75 58 ALA A CA 1
ATOM 447 C C . ALA A 1 58 ? -18.727 -4.682 -15.500 1.00 32.75 58 ALA A C 1
ATOM 449 O O . ALA A 1 58 ? -19.665 -3.926 -15.249 1.00 32.75 58 ALA A O 1
ATOM 450 N N . SER A 1 59 ? -18.530 -5.199 -16.719 1.00 31.20 59 SER A N 1
ATOM 451 C CA . SER A 1 59 ? -19.404 -4.932 -17.870 1.00 31.20 59 SER A CA 1
ATOM 452 C C . SER A 1 59 ? -20.833 -5.468 -17.661 1.00 31.20 59 SER A C 1
ATOM 454 O O . SER A 1 59 ? -21.802 -4.754 -17.914 1.00 31.20 59 SER A O 1
ATOM 456 N N . LYS A 1 60 ? -20.996 -6.675 -17.091 1.00 34.31 60 LYS A N 1
ATOM 457 C CA . LYS A 1 60 ? -22.323 -7.242 -16.769 1.00 34.31 60 LYS A CA 1
ATOM 458 C C . LYS A 1 60 ? -23.046 -6.539 -15.615 1.00 34.31 60 LYS A C 1
ATOM 460 O O . LYS A 1 60 ? -24.272 -6.542 -15.594 1.00 34.31 60 LYS A O 1
ATOM 465 N N . ILE A 1 61 ? -22.321 -5.948 -14.664 1.00 34.50 61 ILE A N 1
ATOM 466 C CA . ILE A 1 61 ? -22.907 -5.198 -13.538 1.00 34.50 61 ILE A CA 1
ATOM 467 C C . ILE A 1 61 ? -23.264 -3.759 -13.954 1.00 34.50 61 ILE A C 1
ATOM 469 O O . ILE A 1 61 ? -24.269 -3.233 -13.487 1.00 34.50 61 ILE A O 1
ATOM 473 N N . SER A 1 62 ? -22.514 -3.154 -14.882 1.00 33.62 62 SER A N 1
ATOM 474 C CA . SER A 1 62 ? -22.851 -1.862 -15.508 1.00 33.62 62 SER A CA 1
ATOM 475 C C . SER A 1 62 ? -24.176 -1.905 -16.281 1.00 33.62 62 SER A C 1
ATOM 477 O O . SER A 1 62 ? -24.944 -0.947 -16.245 1.00 33.62 62 SER A O 1
ATOM 479 N N . ALA A 1 63 ? -24.503 -3.051 -16.888 1.00 34.09 63 ALA A N 1
ATOM 480 C CA . ALA A 1 63 ? -25.778 -3.274 -17.572 1.00 34.09 63 ALA A CA 1
ATOM 481 C C . ALA A 1 63 ? -27.011 -3.291 -16.636 1.00 34.09 63 ALA A C 1
ATOM 483 O O . ALA A 1 63 ? -28.140 -3.331 -17.116 1.00 34.09 63 ALA A O 1
ATOM 484 N N . LEU A 1 64 ? -26.823 -3.246 -15.309 1.00 36.50 64 LEU A N 1
ATOM 485 C CA . LEU A 1 64 ? -27.896 -3.170 -14.305 1.00 36.50 64 LEU A CA 1
ATOM 486 C C . LEU A 1 64 ? -28.173 -1.725 -13.832 1.00 36.50 64 LEU A C 1
ATOM 488 O O . LEU A 1 64 ? -28.640 -1.519 -12.710 1.00 36.50 64 LEU A O 1
ATOM 492 N N . GLY A 1 65 ? -27.866 -0.728 -14.671 1.00 30.28 65 GLY A N 1
ATOM 493 C CA . GLY A 1 65 ? -28.126 0.694 -14.425 1.00 30.28 65 GLY A CA 1
ATOM 494 C C . GLY A 1 65 ? -29.601 1.047 -14.127 1.00 30.28 65 GLY A C 1
ATOM 495 O O . GLY A 1 65 ? -30.497 0.218 -14.284 1.00 30.28 65 GLY A O 1
ATOM 496 N N . PRO A 1 66 ? -29.878 2.285 -13.671 1.00 31.66 66 PRO A N 1
ATOM 497 C CA . PRO A 1 66 ? -31.126 2.662 -12.996 1.00 31.66 66 PRO A CA 1
ATOM 498 C C . PRO A 1 66 ? -32.370 2.751 -13.900 1.00 31.66 66 PRO A C 1
ATOM 500 O O . PRO A 1 66 ? -33.485 2.911 -13.395 1.00 31.66 66 PRO A O 1
ATOM 503 N N . GLU A 1 67 ? -32.217 2.620 -15.215 1.00 30.14 67 GLU A N 1
ATOM 504 C CA . GLU A 1 67 ? -33.307 2.718 -16.189 1.00 30.14 67 GLU A CA 1
ATOM 505 C C . GLU A 1 67 ? -33.975 1.359 -16.426 1.00 30.14 67 GLU A C 1
ATOM 507 O O . GLU A 1 67 ? -33.816 0.692 -17.441 1.00 30.14 67 GLU A O 1
ATOM 512 N N . GLY A 1 68 ? -34.745 0.934 -15.429 1.00 32.88 68 GLY A N 1
ATOM 513 C CA . GLY A 1 68 ? -35.577 -0.268 -15.495 1.00 32.88 68 GLY A CA 1
ATOM 514 C C . GLY A 1 68 ? -36.669 -0.273 -14.431 1.00 32.88 68 GLY A C 1
ATOM 515 O O . GLY A 1 68 ? -37.081 -1.324 -13.948 1.00 32.88 68 GLY A O 1
ATOM 516 N N . SER A 1 69 ? -37.116 0.903 -13.990 1.00 31.61 69 SER A N 1
ATOM 517 C CA . SER A 1 69 ? -38.084 1.068 -12.902 1.00 31.61 69 SER A CA 1
ATOM 518 C C . SER A 1 69 ? -39.523 1.212 -13.409 1.00 31.61 69 SER A C 1
ATOM 520 O O . SER A 1 69 ? -40.244 2.137 -13.053 1.00 31.61 69 SER A O 1
ATOM 522 N N . ARG A 1 70 ? -40.001 0.231 -14.180 1.00 30.47 70 ARG A N 1
ATOM 523 C CA . ARG A 1 70 ? -41.439 -0.088 -14.239 1.00 30.47 70 ARG A CA 1
ATOM 524 C C . ARG A 1 70 ? -41.621 -1.600 -14.184 1.00 30.47 70 ARG A C 1
ATOM 526 O O . ARG A 1 70 ? -41.771 -2.261 -15.204 1.00 30.47 70 ARG A O 1
ATOM 533 N N . SER A 1 71 ? -41.597 -2.156 -12.973 1.00 34.06 71 SER A N 1
ATOM 534 C CA . SER A 1 71 ? -42.061 -3.530 -12.756 1.00 34.06 71 SER A CA 1
ATOM 535 C C . SER A 1 71 ? -43.589 -3.536 -12.657 1.00 34.06 71 SER A C 1
ATOM 537 O O . SER A 1 71 ? -44.165 -2.831 -11.829 1.00 34.06 71 SER A O 1
ATOM 539 N N . LYS A 1 72 ? -44.250 -4.322 -13.519 1.00 28.31 72 LYS A N 1
ATOM 540 C CA . LYS A 1 72 ? -45.637 -4.756 -13.293 1.00 28.31 72 LYS A CA 1
ATOM 541 C C . LYS A 1 72 ? -45.686 -5.603 -12.007 1.00 28.31 72 LYS A C 1
ATOM 543 O O . LYS A 1 72 ? -44.717 -6.315 -11.730 1.00 28.31 72 LYS A O 1
ATOM 548 N N . PRO A 1 73 ? -46.771 -5.533 -11.220 1.00 26.58 73 PRO A N 1
ATOM 549 C CA . PRO A 1 73 ? -46.913 -6.355 -10.027 1.00 26.58 73 PRO A CA 1
ATOM 550 C C . PRO A 1 73 ? -47.071 -7.828 -10.419 1.00 26.58 73 PRO A C 1
ATOM 552 O O . PRO A 1 73 ? -47.810 -8.150 -11.345 1.00 26.58 73 PRO A O 1
ATOM 555 N N . ASP A 1 74 ? -46.381 -8.711 -9.700 1.00 36.38 74 ASP A N 1
ATOM 556 C CA . ASP A 1 74 ? -46.683 -10.142 -9.698 1.00 36.38 74 ASP A CA 1
ATOM 557 C C . ASP A 1 74 ? -47.850 -10.411 -8.727 1.00 36.38 74 ASP A C 1
ATOM 559 O O . ASP A 1 74 ? -48.084 -9.641 -7.788 1.00 36.38 74 ASP A O 1
ATOM 563 N N . SER A 1 75 ? -48.553 -11.517 -8.957 1.00 33.72 75 SER A N 1
ATOM 564 C CA . SER A 1 75 ? -49.821 -11.994 -8.371 1.00 33.72 75 SER A CA 1
ATOM 565 C C . SER A 1 75 ? -49.904 -12.097 -6.833 1.00 33.72 75 SER A C 1
ATOM 567 O O . SER A 1 75 ? -50.906 -12.556 -6.296 1.00 33.72 75 SER A O 1
ATOM 569 N N . THR A 1 76 ? -48.890 -11.637 -6.094 1.00 40.50 76 THR A N 1
ATOM 570 C CA . THR A 1 76 ? -48.805 -11.716 -4.623 1.00 40.50 76 THR A CA 1
ATOM 571 C C . THR A 1 76 ? -48.575 -10.369 -3.919 1.00 40.50 76 THR A C 1
ATOM 573 O O . THR A 1 76 ? -48.345 -10.331 -2.711 1.00 40.50 76 THR A O 1
ATOM 576 N N . GLY A 1 77 ? -48.649 -9.237 -4.631 1.00 29.02 77 GLY A N 1
ATOM 577 C CA . GLY A 1 77 ? -48.829 -7.912 -4.011 1.00 29.02 77 GLY A CA 1
ATOM 578 C C . GLY A 1 77 ? -47.672 -7.362 -3.154 1.00 29.02 77 GLY A C 1
ATOM 579 O O . GLY A 1 77 ? -47.857 -6.364 -2.458 1.00 29.02 77 GLY A O 1
ATOM 580 N N . LYS A 1 78 ? -46.463 -7.942 -3.189 1.00 28.42 78 LYS A N 1
ATOM 581 C CA . LYS A 1 78 ? -45.296 -7.420 -2.443 1.00 28.42 78 LYS A CA 1
ATOM 582 C C . LYS A 1 78 ? -44.425 -6.489 -3.300 1.00 28.42 78 LYS A C 1
ATOM 584 O O . LYS A 1 78 ? -43.788 -6.924 -4.256 1.00 28.42 78 LYS A O 1
ATOM 589 N N . LYS A 1 79 ? -44.332 -5.207 -2.915 1.00 27.73 79 LYS A N 1
ATOM 590 C CA . LYS A 1 79 ? -43.362 -4.242 -3.476 1.00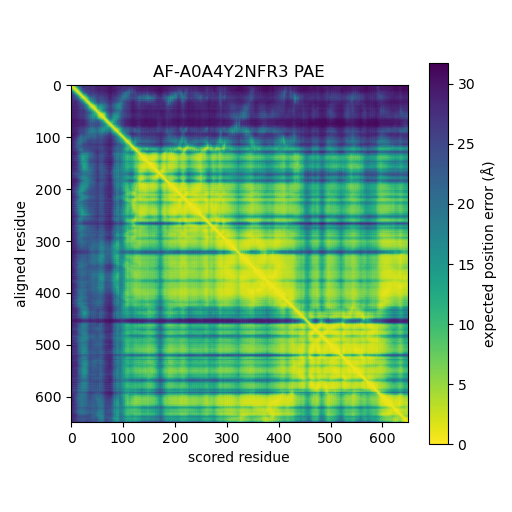 27.73 79 LYS A CA 1
ATOM 591 C C . LYS A 1 79 ? -41.922 -4.678 -3.146 1.00 27.73 79 LYS A C 1
ATOM 593 O O . LYS A 1 79 ? -41.594 -4.884 -1.980 1.00 27.73 79 LYS A O 1
ATOM 598 N N . ARG A 1 80 ? -41.052 -4.793 -4.161 1.00 31.11 80 ARG A N 1
ATOM 599 C CA . ARG A 1 80 ? -39.605 -5.049 -3.993 1.00 31.11 80 ARG A CA 1
ATOM 600 C C . ARG A 1 80 ? -38.882 -3.774 -3.511 1.00 31.11 80 ARG A C 1
ATOM 602 O O . ARG A 1 80 ? -39.176 -2.702 -4.041 1.00 31.11 80 ARG A O 1
ATOM 609 N N . PRO A 1 81 ? -37.935 -3.846 -2.556 1.00 31.20 81 PRO A N 1
ATOM 610 C CA . PRO A 1 81 ? -37.111 -2.698 -2.176 1.00 31.20 81 PRO A CA 1
ATOM 611 C C . PRO A 1 81 ? -36.099 -2.340 -3.279 1.00 31.20 81 PRO A C 1
ATOM 613 O O . PRO A 1 81 ? -35.649 -3.205 -4.029 1.00 31.20 81 PRO A O 1
ATOM 616 N N . ALA A 1 82 ? -35.743 -1.055 -3.374 1.00 31.00 82 ALA A N 1
ATOM 617 C CA . ALA A 1 82 ? -34.851 -0.501 -4.395 1.00 31.00 82 ALA A CA 1
ATOM 618 C C . ALA A 1 82 ? -33.437 -1.121 -4.337 1.00 31.00 82 ALA A C 1
ATOM 620 O O . ALA A 1 82 ? -32.607 -0.761 -3.503 1.00 31.00 82 ALA A O 1
ATOM 621 N N . VAL A 1 83 ? -33.164 -2.050 -5.256 1.00 31.20 83 VAL A N 1
ATOM 622 C CA . VAL A 1 83 ? -31.914 -2.826 -5.364 1.00 31.20 83 VAL A CA 1
ATOM 623 C C . VAL A 1 83 ? -30.688 -1.935 -5.651 1.00 31.20 83 VAL A C 1
ATOM 625 O O . VAL A 1 83 ? -29.595 -2.220 -5.161 1.00 31.20 83 VAL A O 1
ATOM 628 N N . GLY A 1 84 ? -30.869 -0.811 -6.358 1.00 27.22 84 GLY A N 1
ATOM 629 C CA . GLY A 1 84 ? -29.779 0.095 -6.758 1.00 27.22 84 GLY A CA 1
ATOM 630 C C . GLY A 1 84 ? -29.105 0.860 -5.607 1.00 27.22 84 GLY A C 1
ATOM 631 O O . GLY A 1 84 ? -27.883 0.998 -5.588 1.00 27.22 84 GLY A O 1
ATOM 632 N N . LEU A 1 85 ? -29.864 1.292 -4.592 1.00 28.88 85 LEU A N 1
ATOM 633 C CA . LEU A 1 85 ? -29.323 2.027 -3.434 1.00 28.88 85 LEU A CA 1
ATOM 634 C C . LEU A 1 85 ? -28.478 1.133 -2.506 1.00 28.88 85 LEU A C 1
ATOM 636 O O . LEU A 1 85 ? -27.505 1.589 -1.907 1.00 28.88 85 LEU A O 1
ATOM 640 N N . LEU A 1 86 ? -28.817 -0.156 -2.411 1.00 30.61 86 LEU A N 1
ATOM 641 C CA . LEU A 1 86 ? -28.110 -1.122 -1.564 1.00 30.61 86 LEU A CA 1
ATOM 642 C C . LEU A 1 86 ? -26.774 -1.567 -2.175 1.00 30.61 86 LEU A C 1
ATOM 644 O O . LEU A 1 86 ? -25.790 -1.687 -1.446 1.00 30.61 86 LEU A O 1
ATOM 648 N N . LEU A 1 87 ? -26.711 -1.749 -3.498 1.00 30.19 87 LEU A N 1
ATOM 649 C CA . LEU A 1 87 ? -25.464 -2.048 -4.215 1.00 30.19 87 L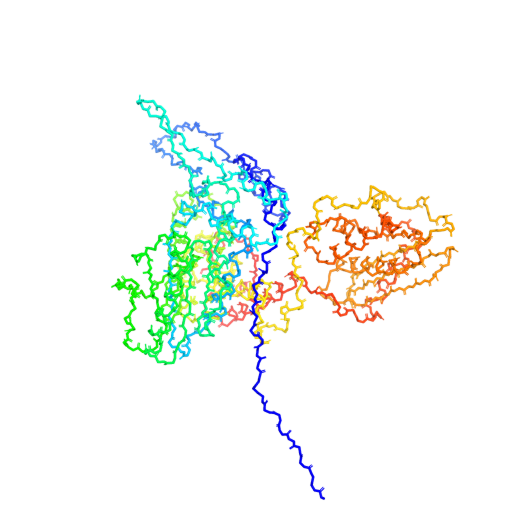EU A CA 1
ATOM 650 C C . LEU A 1 87 ? -24.496 -0.856 -4.211 1.00 30.19 87 LEU A C 1
ATOM 652 O O . LEU A 1 87 ? -23.302 -1.060 -4.014 1.00 30.19 87 LEU A O 1
ATOM 656 N N . SER A 1 88 ? -24.996 0.381 -4.315 1.00 29.11 88 SER A N 1
ATOM 657 C CA . SER A 1 88 ? -24.173 1.595 -4.176 1.00 29.11 88 SER A CA 1
ATOM 658 C C . SER A 1 88 ? -23.397 1.614 -2.848 1.00 29.11 88 SER A C 1
ATOM 660 O O . SER A 1 88 ? -22.174 1.743 -2.853 1.00 29.11 88 SER A O 1
ATOM 662 N N . SER A 1 89 ? -24.058 1.315 -1.720 1.00 29.88 89 SER A N 1
ATOM 663 C CA . SER A 1 89 ? -23.406 1.247 -0.397 1.00 29.88 89 SER A CA 1
ATOM 664 C C . SER A 1 89 ? -22.307 0.175 -0.265 1.00 29.88 89 SER A C 1
ATOM 666 O O . SER A 1 89 ? -21.473 0.243 0.640 1.00 29.88 89 SER A O 1
ATOM 668 N N . TYR A 1 90 ? -22.300 -0.815 -1.165 1.00 30.14 90 TYR A N 1
ATOM 669 C CA . TYR A 1 90 ? -21.300 -1.881 -1.241 1.00 30.14 90 TYR A CA 1
ATOM 670 C C . TYR A 1 90 ? -20.031 -1.455 -2.000 1.00 30.14 90 TYR A C 1
ATOM 672 O O . TYR A 1 90 ? -18.947 -1.938 -1.671 1.00 30.14 90 TYR A O 1
ATOM 680 N N . PHE A 1 91 ? -20.153 -0.550 -2.980 1.00 31.31 91 PHE A N 1
ATOM 681 C CA . PHE A 1 91 ? -19.057 -0.099 -3.851 1.00 31.31 91 PHE A CA 1
ATOM 682 C C . PHE A 1 91 ? -18.487 1.281 -3.478 1.00 31.31 91 PHE A C 1
ATOM 684 O O . PHE A 1 91 ? -17.344 1.577 -3.816 1.00 31.31 91 PHE A O 1
ATOM 691 N N . THR A 1 92 ? -19.206 2.110 -2.712 1.00 27.67 92 THR A N 1
ATOM 692 C CA . THR A 1 92 ? -18.734 3.447 -2.287 1.00 27.67 92 THR A CA 1
ATOM 693 C C . THR A 1 92 ? -17.495 3.436 -1.380 1.00 27.67 92 THR A C 1
ATOM 695 O O . THR A 1 92 ? -16.886 4.476 -1.164 1.00 27.67 92 THR A O 1
ATOM 698 N N . LEU A 1 93 ? -17.096 2.284 -0.829 1.00 26.58 93 LEU A N 1
ATOM 699 C CA . LEU A 1 93 ? -15.950 2.177 0.086 1.00 26.58 93 LEU A CA 1
ATOM 700 C C . LEU A 1 93 ? -14.591 2.007 -0.617 1.00 26.58 93 LEU A C 1
ATOM 702 O O . LEU A 1 93 ? -13.563 2.071 0.056 1.00 26.58 93 LEU A O 1
ATOM 706 N N . THR A 1 94 ? -14.551 1.776 -1.934 1.00 25.33 94 THR A N 1
ATOM 707 C CA . THR A 1 94 ? -13.302 1.415 -2.635 1.00 25.33 94 THR A CA 1
ATOM 708 C C . THR A 1 94 ? -12.571 2.563 -3.331 1.00 25.33 94 THR A C 1
ATOM 710 O O . THR A 1 94 ? -11.477 2.321 -3.845 1.00 25.33 94 THR A O 1
ATOM 713 N N . ASP A 1 95 ? -13.108 3.787 -3.315 1.00 24.47 95 ASP A N 1
ATOM 714 C CA . ASP A 1 95 ? -12.644 4.864 -4.207 1.00 24.47 95 ASP A CA 1
ATOM 715 C C . ASP A 1 95 ? -11.966 6.065 -3.522 1.00 24.47 95 ASP A C 1
ATOM 717 O O . ASP A 1 95 ? -12.050 7.195 -3.980 1.00 24.47 95 ASP A O 1
ATOM 721 N N . ASN A 1 96 ? -11.201 5.813 -2.455 1.00 25.05 96 ASN A N 1
ATOM 722 C CA . ASN A 1 96 ? -10.205 6.766 -1.940 1.00 25.05 96 ASN A CA 1
ATOM 723 C C . ASN A 1 96 ? -8.787 6.369 -2.388 1.00 25.05 96 ASN A C 1
ATOM 725 O O . ASN A 1 96 ? -7.879 6.226 -1.571 1.00 25.05 96 ASN A O 1
ATOM 729 N N . ARG A 1 97 ? -8.582 6.119 -3.691 1.00 26.88 97 ARG A N 1
ATOM 730 C CA . ARG A 1 97 ? -7.266 5.701 -4.217 1.00 26.88 97 ARG A CA 1
ATOM 731 C C . ARG A 1 97 ? -6.291 6.848 -4.510 1.00 26.88 97 ARG A C 1
ATOM 733 O O . ARG A 1 97 ? -5.113 6.571 -4.718 1.00 26.88 97 ARG A O 1
ATOM 740 N N . GLU A 1 98 ? -6.733 8.103 -4.468 1.00 25.17 98 GLU A N 1
ATOM 741 C CA . GLU A 1 98 ? -5.881 9.260 -4.800 1.00 25.17 98 GLU A CA 1
ATOM 742 C C . GLU A 1 98 ? -5.185 9.908 -3.582 1.00 25.17 98 GLU A C 1
ATOM 744 O O . GLU A 1 98 ? -4.168 10.566 -3.761 1.00 25.17 98 GLU A O 1
ATOM 749 N N . GLY A 1 99 ? -5.613 9.612 -2.344 1.00 25.11 99 GLY A N 1
ATOM 750 C CA . GLY A 1 99 ? -4.941 10.015 -1.085 1.00 25.11 99 GLY A CA 1
ATOM 751 C C . GLY A 1 99 ? -4.102 8.909 -0.426 1.00 25.11 99 GLY A C 1
ATOM 752 O O . GLY A 1 99 ? -3.731 8.991 0.743 1.00 25.11 99 GLY A O 1
ATOM 753 N N . VAL A 1 100 ? -3.844 7.835 -1.176 1.00 29.31 100 VAL A N 1
ATOM 754 C CA . VAL A 1 100 ? -3.209 6.593 -0.714 1.00 29.31 100 VAL A CA 1
ATOM 755 C C . VAL A 1 100 ? -1.850 6.891 -0.076 1.00 29.31 100 VAL A C 1
ATOM 757 O O . VAL A 1 100 ? -1.630 6.494 1.053 1.00 29.31 100 VAL A O 1
ATOM 760 N N . GLY A 1 101 ? -0.967 7.665 -0.712 1.00 28.78 101 GLY A N 1
ATOM 761 C CA . GLY A 1 101 ? 0.375 7.937 -0.167 1.00 28.78 101 GLY A CA 1
ATOM 762 C C . GLY A 1 101 ? 0.396 8.468 1.275 1.00 28.78 101 GLY A C 1
ATOM 763 O O . GLY A 1 101 ? 1.158 7.958 2.087 1.00 28.78 101 GLY A O 1
ATOM 764 N N . GLU A 1 102 ? -0.487 9.413 1.604 1.00 29.25 102 GLU A N 1
ATOM 765 C CA . GLU A 1 102 ? -0.491 10.128 2.892 1.00 29.25 102 GLU A CA 1
ATOM 766 C C . GLU A 1 102 ? -1.137 9.327 4.033 1.00 29.25 102 GLU A C 1
ATOM 768 O O . GLU A 1 102 ? -0.773 9.500 5.190 1.00 29.25 102 GLU A O 1
ATOM 773 N N . THR A 1 103 ? -2.061 8.404 3.737 1.00 28.44 103 THR A N 1
ATOM 774 C CA . THR A 1 1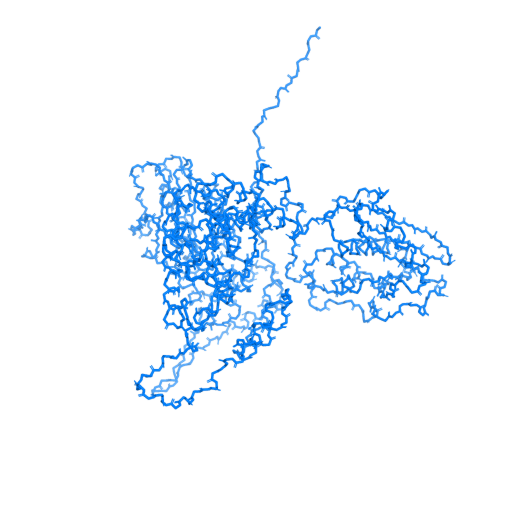03 ? -2.668 7.533 4.767 1.00 28.44 103 THR A CA 1
ATOM 775 C C . THR A 1 103 ? -1.723 6.422 5.236 1.00 28.44 103 THR A C 1
ATOM 777 O O . THR A 1 103 ? -1.889 5.903 6.340 1.00 28.44 103 THR A O 1
ATOM 780 N N . TYR A 1 104 ? -0.741 6.032 4.414 1.00 39.44 104 TYR A N 1
ATOM 781 C CA . TYR A 1 104 ? 0.136 4.887 4.693 1.00 39.44 104 TYR A CA 1
ATOM 782 C C . TYR A 1 104 ? 1.424 5.243 5.434 1.00 39.44 104 TYR A C 1
ATOM 784 O O . TYR A 1 104 ? 1.920 4.386 6.165 1.00 39.44 104 TYR A O 1
ATOM 792 N N . ASP A 1 105 ? 1.932 6.473 5.311 1.00 34.84 105 ASP A N 1
ATOM 793 C CA . ASP A 1 105 ? 3.020 6.953 6.179 1.00 34.84 105 ASP A CA 1
ATOM 794 C C . ASP A 1 105 ? 2.542 6.977 7.646 1.00 34.84 105 ASP A C 1
ATOM 796 O O . ASP A 1 105 ? 3.261 6.578 8.554 1.00 34.84 105 ASP A O 1
ATOM 800 N N . SER A 1 106 ? 1.257 7.250 7.886 1.00 38.91 106 SER A N 1
ATOM 801 C CA . SER A 1 106 ? 0.671 7.131 9.224 1.00 38.91 106 SER A CA 1
ATOM 802 C C . SER A 1 106 ? 0.467 5.683 9.707 1.00 38.91 106 SER A C 1
ATOM 804 O O . SER A 1 106 ? 0.557 5.407 10.906 1.00 38.91 106 SER A O 1
ATOM 806 N N . GLU A 1 107 ? 0.215 4.728 8.798 1.00 36.31 107 GLU A N 1
ATOM 807 C CA . GLU A 1 107 ? 0.208 3.290 9.126 1.00 36.31 107 GLU A CA 1
ATOM 808 C C . GLU A 1 107 ? 1.618 2.767 9.453 1.00 36.31 107 GLU A C 1
ATOM 810 O O . GLU A 1 107 ? 1.747 1.868 10.289 1.00 36.31 107 GLU A O 1
ATOM 815 N N . ALA A 1 108 ? 2.665 3.329 8.833 1.00 39.34 108 ALA A N 1
ATOM 816 C CA . ALA A 1 108 ? 4.061 3.031 9.151 1.00 39.34 108 ALA A CA 1
ATOM 817 C C . ALA A 1 108 ? 4.384 3.346 10.612 1.00 39.34 108 ALA A C 1
ATOM 819 O O . ALA A 1 108 ? 4.999 2.520 11.283 1.00 39.34 108 ALA A O 1
ATOM 820 N N . ASP A 1 109 ? 3.891 4.467 11.127 1.00 42.84 109 ASP A N 1
ATOM 821 C CA . ASP A 1 109 ? 4.181 4.921 12.489 1.00 42.84 109 ASP A CA 1
ATOM 822 C C . ASP A 1 109 ? 3.315 4.235 13.556 1.00 42.84 109 ASP A C 1
ATOM 824 O O . ASP A 1 109 ? 3.795 3.893 14.639 1.00 42.84 109 ASP A O 1
ATOM 828 N N . LEU A 1 110 ? 2.059 3.906 13.224 1.00 47.09 110 LEU A N 1
ATOM 829 C CA . LEU A 1 110 ? 1.258 2.960 14.012 1.00 47.09 110 LEU A CA 1
ATOM 830 C C . LEU A 1 110 ? 1.929 1.585 14.072 1.00 47.09 110 LEU A C 1
ATOM 832 O O . LEU A 1 110 ? 1.882 0.921 15.101 1.00 47.09 110 LEU A O 1
ATOM 836 N N . SER A 1 111 ? 2.557 1.135 12.987 1.00 41.12 111 SER A N 1
ATOM 837 C CA . SER A 1 111 ? 3.296 -0.123 13.001 1.00 41.12 111 SER A CA 1
ATOM 838 C C . SER A 1 111 ? 4.582 0.007 13.837 1.00 41.12 111 SER A C 1
ATOM 840 O O . SER A 1 111 ? 4.724 -0.681 14.845 1.00 41.12 111 SER A O 1
ATOM 842 N N . SER A 1 112 ? 5.451 0.982 13.560 1.00 39.88 112 SER A N 1
ATOM 843 C CA . SER A 1 112 ? 6.736 1.164 14.249 1.00 39.88 112 SER A CA 1
ATOM 844 C C . SER A 1 112 ? 6.598 1.476 15.750 1.00 39.88 112 SER A C 1
ATOM 846 O O . SER A 1 112 ? 7.460 1.078 16.535 1.00 39.88 112 SER A O 1
ATOM 848 N N . GLY A 1 113 ? 5.507 2.128 16.171 1.00 37.25 113 GLY A N 1
ATOM 849 C CA . GLY A 1 113 ? 5.261 2.521 17.560 1.00 37.25 113 GLY A CA 1
ATOM 850 C C . GLY A 1 113 ? 4.419 1.556 18.404 1.00 37.25 113 GLY A C 1
ATOM 851 O O . GLY A 1 113 ? 4.431 1.682 19.628 1.00 37.25 113 GLY A O 1
ATOM 852 N N . VAL A 1 114 ? 3.679 0.614 17.798 1.00 42.50 114 VAL A N 1
ATOM 853 C CA . VAL A 1 114 ? 2.576 -0.102 18.486 1.00 42.50 114 VAL A CA 1
ATOM 854 C C . VAL A 1 114 ? 2.696 -1.634 18.418 1.00 42.50 114 VAL A C 1
ATOM 856 O O . VAL A 1 114 ? 1.806 -2.372 18.840 1.00 42.50 114 VAL A O 1
ATOM 859 N N . HIS A 1 115 ? 3.820 -2.165 17.935 1.00 38.44 115 HIS A N 1
ATOM 860 C CA . HIS A 1 115 ? 3.992 -3.616 17.816 1.00 38.44 115 HIS A CA 1
ATOM 861 C C . HIS A 1 115 ? 4.058 -4.372 19.153 1.00 38.44 115 HIS A C 1
ATOM 863 O O . HIS A 1 115 ? 3.817 -5.581 19.168 1.00 38.44 115 HIS A O 1
ATOM 869 N N . GLN A 1 116 ? 4.344 -3.693 20.268 1.00 42.94 116 GLN A N 1
ATOM 870 C CA . GLN A 1 116 ? 4.397 -4.275 21.613 1.00 42.94 116 GLN A CA 1
ATOM 871 C C . GLN A 1 116 ? 3.963 -3.244 22.661 1.00 42.94 116 GLN A C 1
ATOM 873 O O . GLN A 1 116 ? 3.986 -2.041 22.397 1.00 42.94 116 GLN A O 1
ATOM 878 N N . GLN A 1 117 ? 3.568 -3.702 23.857 1.00 48.53 117 GLN A N 1
ATOM 879 C CA . GLN A 1 117 ? 3.356 -2.767 24.962 1.00 48.53 117 GLN A CA 1
ATOM 880 C C . GLN A 1 117 ? 4.652 -1.995 25.214 1.00 48.53 117 GLN A C 1
ATOM 882 O O . GLN A 1 117 ? 5.687 -2.634 25.405 1.00 48.53 117 GLN A O 1
ATOM 887 N N . PRO A 1 118 ? 4.610 -0.654 25.223 1.00 56.50 118 PRO A N 1
ATOM 888 C CA . PRO A 1 118 ? 5.809 0.124 25.445 1.00 56.50 118 PRO A CA 1
ATOM 889 C C . PRO A 1 118 ? 6.353 -0.177 26.845 1.00 56.50 118 PRO A C 1
ATOM 891 O O . PRO A 1 118 ? 5.607 -0.212 27.827 1.00 56.50 118 PRO A O 1
ATOM 894 N N . GLU A 1 119 ? 7.664 -0.406 26.931 1.00 51.03 119 GLU A N 1
ATOM 895 C CA . GLU A 1 119 ? 8.362 -0.666 28.199 1.00 51.03 119 GLU A CA 1
ATOM 896 C C . GLU A 1 119 ? 8.215 0.508 29.174 1.00 51.03 119 GLU A C 1
ATOM 898 O O . GLU A 1 119 ? 8.195 0.332 30.394 1.00 51.03 119 GLU A O 1
ATOM 903 N N . ARG A 1 120 ? 8.044 1.711 28.619 1.00 58.16 120 ARG A N 1
ATOM 904 C CA . ARG A 1 120 ? 7.860 2.962 29.346 1.00 58.16 120 ARG A CA 1
ATOM 905 C C . ARG A 1 120 ? 6.409 3.442 29.240 1.00 58.16 120 ARG A C 1
ATOM 907 O O . ARG A 1 120 ? 5.808 3.339 28.166 1.00 58.16 120 ARG A O 1
ATOM 914 N N . PRO A 1 121 ? 5.837 3.999 30.325 1.00 56.28 121 PRO A N 1
ATOM 915 C CA . PRO A 1 121 ? 4.581 4.735 30.270 1.00 56.28 121 PRO A CA 1
ATOM 916 C C . PRO A 1 121 ? 4.527 5.676 29.065 1.00 56.28 121 PRO A C 1
ATOM 918 O O . PRO A 1 121 ? 5.397 6.530 28.901 1.00 56.28 121 PRO A O 1
ATOM 921 N N . THR A 1 122 ? 3.510 5.493 28.225 1.00 64.25 122 THR A N 1
ATOM 922 C CA . THR A 1 122 ? 3.326 6.299 27.016 1.00 64.25 122 THR A CA 1
ATOM 923 C C . THR A 1 122 ? 1.933 6.916 27.005 1.00 64.25 122 THR A C 1
ATOM 925 O O . THR A 1 122 ? 0.944 6.200 27.185 1.00 64.25 122 THR A O 1
ATOM 928 N N . VAL A 1 123 ? 1.850 8.229 26.793 1.00 67.75 123 VAL A N 1
ATOM 929 C CA . VAL A 1 123 ? 0.590 8.955 26.580 1.00 67.75 123 VAL A CA 1
ATOM 930 C C . VAL A 1 123 ? 0.433 9.230 25.099 1.00 67.75 123 VAL A C 1
ATOM 932 O O . VAL A 1 123 ? 1.363 9.723 24.469 1.00 67.75 123 VAL A O 1
ATOM 935 N N . TRP A 1 124 ? -0.737 8.904 24.554 1.00 68.31 124 TRP A N 1
ATOM 936 C CA . TRP A 1 124 ? -1.139 9.409 23.245 1.00 68.31 124 TRP A CA 1
ATOM 937 C C . TRP A 1 124 ? -2.261 10.397 23.436 1.00 68.31 124 TRP A C 1
ATOM 939 O O . TRP A 1 124 ? -3.272 10.050 24.047 1.00 68.31 124 TRP A O 1
ATOM 949 N N . LEU A 1 125 ? -2.090 11.590 22.893 1.00 63.22 125 LEU A N 1
ATOM 950 C CA . LEU A 1 125 ? -3.093 12.632 22.936 1.00 63.22 125 LEU A CA 1
ATOM 951 C C . LEU A 1 125 ? -3.600 12.914 21.525 1.00 63.22 125 LEU A C 1
ATOM 953 O O . LEU A 1 125 ? -2.810 13.304 20.674 1.00 63.22 125 LEU A O 1
ATOM 957 N N . GLN A 1 126 ? -4.902 12.732 21.295 1.00 63.06 126 GLN A N 1
ATOM 958 C CA . GLN A 1 126 ? -5.533 12.998 20.002 1.00 63.06 126 GLN A CA 1
ATOM 959 C C . GLN A 1 126 ? -6.380 14.269 20.065 1.00 63.06 126 GLN A C 1
ATOM 961 O O . GLN A 1 126 ? -7.283 14.358 20.900 1.00 63.06 126 GLN A O 1
ATOM 966 N N . ARG A 1 127 ? -6.156 15.196 19.128 1.00 67.12 127 ARG A N 1
ATOM 967 C CA . ARG A 1 127 ? -7.035 16.347 18.869 1.00 67.12 127 ARG A CA 1
ATOM 968 C C . ARG A 1 127 ? -7.816 16.120 17.579 1.00 67.12 127 ARG A C 1
ATOM 970 O O . ARG A 1 127 ? -7.227 15.697 16.594 1.00 67.12 127 ARG A O 1
ATOM 977 N N . ARG A 1 128 ? -9.108 16.467 17.583 1.00 57.53 128 ARG A N 1
ATOM 978 C CA . ARG A 1 128 ? -9.937 16.582 16.370 1.00 57.53 128 ARG A CA 1
ATOM 979 C C . ARG A 1 128 ? -10.622 17.941 16.328 1.00 57.53 128 ARG A C 1
ATOM 981 O O . ARG A 1 128 ? -11.359 18.265 17.263 1.00 57.53 128 ARG A O 1
ATOM 988 N N . GLN A 1 129 ? -10.427 18.722 15.270 1.00 61.56 129 GLN A N 1
ATOM 989 C CA . GLN A 1 129 ? -11.073 20.026 15.110 1.00 61.56 129 GLN A CA 1
ATOM 990 C C . GLN A 1 129 ? -11.322 20.328 13.636 1.00 61.56 129 GLN A C 1
ATOM 992 O O . GLN A 1 129 ? -10.414 20.173 12.844 1.00 61.56 129 GLN A O 1
ATOM 997 N N . GLY A 1 130 ? -12.496 20.873 13.287 1.00 63.91 130 GLY A N 1
ATOM 998 C CA . GLY A 1 130 ? -12.760 21.377 11.933 1.00 63.91 130 GLY A CA 1
ATOM 999 C C . GLY A 1 130 ? -11.800 22.512 11.572 1.00 63.91 130 GLY A C 1
ATOM 1000 O O . GLY A 1 130 ? -12.045 23.672 11.898 1.00 63.91 130 GLY A O 1
ATOM 1001 N N . ALA A 1 131 ? -10.673 22.156 10.971 1.00 67.19 131 ALA A N 1
ATOM 1002 C CA . ALA A 1 131 ? -9.536 23.040 10.775 1.00 67.19 131 ALA A CA 1
ATOM 1003 C C . ALA A 1 131 ? -9.642 23.873 9.493 1.00 67.19 131 ALA A C 1
ATOM 1005 O O . ALA A 1 131 ? -9.288 25.050 9.479 1.00 67.19 131 ALA A O 1
ATOM 1006 N N . PHE A 1 132 ? -10.208 23.284 8.438 1.00 74.69 132 PHE A N 1
ATOM 1007 C CA . PHE A 1 132 ? -10.324 23.904 7.119 1.00 74.69 132 PHE A CA 1
ATOM 1008 C C . PHE A 1 132 ? -11.130 25.199 7.115 1.00 74.69 132 PHE A C 1
ATOM 1010 O O . PHE A 1 132 ? -10.762 26.118 6.391 1.00 74.69 132 PHE A O 1
ATOM 1017 N N . ASP A 1 133 ? -12.182 25.286 7.930 1.00 76.62 133 ASP A N 1
ATOM 1018 C CA . ASP A 1 133 ? -13.059 26.462 8.003 1.00 76.62 133 ASP A CA 1
ATOM 1019 C C . ASP A 1 133 ? -12.461 27.595 8.850 1.00 76.62 133 ASP A C 1
ATOM 1021 O O . ASP A 1 133 ? -12.817 28.760 8.679 1.00 76.62 133 ASP A O 1
ATOM 1025 N N . ASN A 1 134 ? -11.538 27.252 9.752 1.00 80.44 134 ASN A N 1
ATOM 1026 C CA . ASN A 1 134 ? -10.933 28.176 10.714 1.00 80.44 134 ASN A CA 1
ATOM 1027 C C . ASN A 1 134 ? -9.514 28.609 10.320 1.00 80.44 134 ASN A C 1
ATOM 1029 O O . ASN A 1 134 ? -8.908 29.421 11.014 1.00 80.44 134 ASN A O 1
ATOM 1033 N N . LEU A 1 135 ? -8.974 28.082 9.216 1.00 85.50 135 LEU A N 1
ATOM 1034 C CA . LEU A 1 135 ? -7.638 28.422 8.747 1.00 85.50 135 LEU A CA 1
ATOM 1035 C C . LEU A 1 135 ? -7.589 29.878 8.266 1.00 85.50 135 LEU A C 1
ATOM 1037 O O . LEU A 1 135 ? -8.246 30.238 7.287 1.00 85.50 135 LEU A O 1
ATOM 1041 N N . GLN A 1 136 ? -6.803 30.717 8.937 1.00 87.94 136 GLN A N 1
ATOM 1042 C CA . GLN A 1 136 ? -6.692 32.131 8.587 1.00 87.94 136 GLN A CA 1
ATOM 1043 C C . GLN A 1 136 ? -5.925 32.331 7.278 1.00 87.94 136 GLN A C 1
ATOM 1045 O O . GLN A 1 136 ? -4.848 31.764 7.090 1.00 87.94 136 GLN A O 1
ATOM 1050 N N . HIS A 1 137 ? -6.409 33.216 6.400 1.00 88.88 137 HIS A N 1
ATOM 1051 C CA . HIS A 1 137 ? -5.680 33.546 5.166 1.00 88.88 137 HIS A CA 1
ATOM 1052 C C . HIS A 1 137 ? -4.311 34.159 5.471 1.00 88.88 137 HIS A C 1
ATOM 1054 O O . HIS A 1 137 ? -3.348 33.858 4.776 1.00 88.88 137 HIS A O 1
ATOM 1060 N N . ARG A 1 138 ? -4.189 34.928 6.566 1.00 88.69 138 ARG A N 1
ATOM 1061 C CA . ARG A 1 138 ? -2.904 35.491 7.018 1.00 88.69 138 ARG A CA 1
ATOM 1062 C C . ARG A 1 138 ? -1.853 34.416 7.316 1.00 88.69 138 ARG A C 1
ATOM 1064 O O . ARG A 1 138 ? -0.689 34.623 7.000 1.00 88.69 138 ARG A O 1
ATOM 1071 N N . ALA A 1 139 ? -2.263 33.289 7.907 1.00 88.38 139 ALA A N 1
ATOM 1072 C CA . ALA A 1 139 ? -1.361 32.183 8.222 1.00 88.38 139 ALA A CA 1
ATOM 1073 C C . ALA A 1 139 ? -0.854 31.540 6.928 1.00 88.38 139 ALA A C 1
ATOM 1075 O O . ALA A 1 139 ? 0.347 31.430 6.731 1.00 88.38 139 ALA A O 1
ATOM 1076 N N . ILE A 1 140 ? -1.765 31.256 5.990 1.00 87.88 140 ILE A N 1
ATOM 1077 C CA . ILE A 1 140 ? -1.426 30.695 4.676 1.00 87.88 140 ILE A CA 1
ATOM 1078 C C . ILE A 1 140 ? -0.421 31.583 3.931 1.00 87.88 140 ILE A C 1
ATOM 1080 O O . ILE A 1 140 ? 0.589 31.087 3.441 1.00 87.88 140 ILE A O 1
ATOM 1084 N N . LEU A 1 141 ? -0.693 32.890 3.841 1.00 88.88 141 LEU A N 1
ATOM 1085 C CA . LEU A 1 141 ? 0.175 33.828 3.124 1.00 88.88 141 LEU A CA 1
ATOM 1086 C C . LEU A 1 141 ? 1.550 33.948 3.793 1.00 88.88 141 LEU A C 1
ATOM 1088 O O . LEU A 1 141 ? 2.561 33.874 3.103 1.00 88.88 141 LEU A O 1
ATOM 1092 N N . LYS A 1 142 ? 1.600 34.021 5.132 1.00 89.25 142 LYS A N 1
ATOM 1093 C CA . LYS A 1 142 ? 2.857 34.018 5.897 1.00 89.25 142 LYS A CA 1
ATOM 1094 C C . LYS A 1 142 ? 3.700 32.778 5.585 1.00 89.25 142 LYS A C 1
ATOM 1096 O O . LYS A 1 142 ? 4.891 32.908 5.312 1.00 89.25 142 LYS A O 1
ATOM 1101 N N . THR A 1 143 ? 3.101 31.587 5.614 1.00 87.19 143 THR A N 1
ATOM 1102 C CA . THR A 1 143 ? 3.822 30.340 5.332 1.00 87.19 143 THR A CA 1
ATOM 1103 C C . THR A 1 143 ? 4.261 30.263 3.866 1.00 87.19 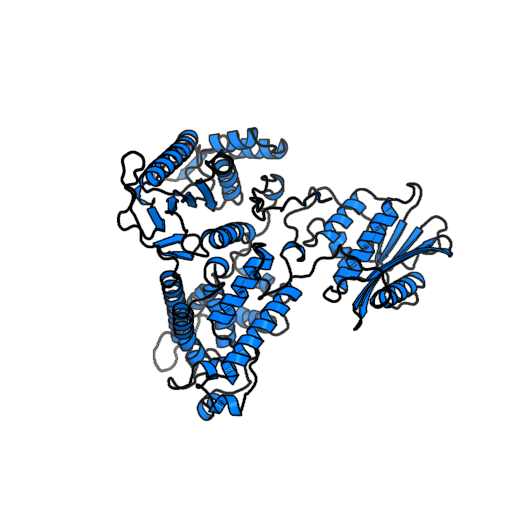143 THR A C 1
ATOM 1105 O O . THR A 1 143 ? 5.372 29.822 3.583 1.00 87.19 143 THR A O 1
ATOM 1108 N N . LEU A 1 144 ? 3.432 30.731 2.923 1.00 87.12 144 LEU A N 1
ATOM 1109 C CA . LEU A 1 144 ? 3.790 30.796 1.501 1.00 87.12 144 LEU A CA 1
ATOM 1110 C C . LEU A 1 144 ? 4.987 31.718 1.256 1.00 87.12 144 LEU A C 1
ATOM 1112 O O . LEU A 1 144 ? 5.911 31.314 0.549 1.00 87.12 144 LEU A O 1
ATOM 1116 N N . ASP A 1 145 ? 4.999 32.900 1.869 1.00 87.94 145 ASP A N 1
ATOM 1117 C CA . ASP A 1 145 ? 6.085 33.876 1.745 1.00 87.94 145 ASP A CA 1
ATOM 1118 C C . ASP A 1 145 ? 7.388 33.386 2.392 1.00 87.94 145 ASP A C 1
ATOM 1120 O O . ASP A 1 145 ? 8.473 33.668 1.887 1.00 87.94 145 ASP A O 1
ATOM 1124 N N . ALA A 1 146 ? 7.293 32.612 3.478 1.00 85.94 146 ALA A N 1
ATOM 1125 C CA . ALA A 1 146 ? 8.444 31.984 4.128 1.00 85.94 146 ALA A CA 1
ATOM 1126 C C . ALA A 1 146 ? 8.961 30.731 3.391 1.00 85.94 146 ALA A C 1
ATOM 1128 O O . ALA A 1 146 ? 10.079 30.276 3.641 1.00 85.94 146 ALA A O 1
ATOM 1129 N N . SER A 1 147 ? 8.157 30.147 2.501 1.00 82.56 147 SER A N 1
ATOM 1130 C CA . SER A 1 147 ? 8.507 28.930 1.767 1.00 82.56 147 SER A CA 1
ATOM 1131 C C . SER A 1 147 ? 9.307 29.224 0.492 1.00 82.56 147 SER A C 1
ATOM 1133 O O . SER A 1 147 ? 9.230 30.305 -0.087 1.00 82.56 147 SER A O 1
ATOM 1135 N N . ALA A 1 148 ? 10.019 28.221 -0.032 1.00 81.12 148 ALA A N 1
ATOM 1136 C CA . ALA A 1 148 ? 10.675 28.284 -1.346 1.00 81.12 148 ALA A CA 1
ATOM 1137 C C . ALA A 1 148 ? 9.671 28.181 -2.523 1.00 81.12 148 ALA A C 1
ATOM 1139 O O . ALA A 1 148 ? 9.921 27.496 -3.517 1.00 81.12 148 ALA A O 1
ATOM 1140 N N . CYS A 1 149 ? 8.499 28.810 -2.397 1.00 80.50 149 CYS A N 1
ATOM 1141 C CA . CYS A 1 149 ? 7.439 28.777 -3.396 1.00 80.50 149 CYS A CA 1
ATOM 1142 C C . CYS A 1 149 ? 7.789 29.681 -4.593 1.00 80.50 149 CYS A C 1
ATOM 1144 O O . CYS A 1 149 ? 8.149 30.846 -4.405 1.00 80.50 149 CYS A O 1
ATOM 1146 N N . PRO A 1 150 ? 7.656 29.194 -5.841 1.00 85.06 150 PRO A N 1
ATOM 1147 C CA . PRO A 1 150 ? 7.879 30.009 -7.031 1.00 85.06 150 PRO A CA 1
ATOM 1148 C C . PRO A 1 150 ? 7.007 31.269 -7.058 1.00 85.06 150 PRO A C 1
ATOM 1150 O O . PRO A 1 150 ? 5.812 31.228 -6.759 1.00 85.06 150 PRO A O 1
ATOM 1153 N N . SER A 1 151 ? 7.584 32.395 -7.482 1.00 85.81 151 SER A N 1
ATOM 1154 C CA . SER A 1 151 ? 6.931 33.712 -7.408 1.00 85.81 151 SER A CA 1
ATOM 1155 C C . SER A 1 151 ? 5.620 33.810 -8.196 1.00 85.81 151 SER A C 1
ATOM 1157 O O . SER A 1 151 ? 4.749 34.610 -7.861 1.00 85.81 151 SER A O 1
ATOM 1159 N N . ASN A 1 152 ? 5.456 33.023 -9.260 1.00 85.25 152 ASN A N 1
ATOM 1160 C CA . ASN A 1 152 ? 4.212 32.934 -10.025 1.00 85.25 152 ASN A CA 1
ATOM 1161 C C . ASN A 1 152 ? 3.095 32.242 -9.229 1.00 85.25 152 ASN A C 1
ATOM 1163 O O . ASN A 1 152 ? 1.958 32.703 -9.257 1.00 85.25 152 ASN A O 1
ATOM 1167 N N . ILE A 1 153 ? 3.421 31.173 -8.500 1.00 84.56 153 ILE A N 1
ATOM 1168 C CA . ILE A 1 153 ? 2.468 30.437 -7.663 1.00 84.56 153 ILE A CA 1
ATOM 1169 C C . ILE A 1 153 ? 2.128 31.257 -6.421 1.00 84.56 153 ILE A C 1
ATOM 1171 O O . ILE A 1 153 ? 0.954 31.389 -6.085 1.00 84.56 153 ILE A O 1
ATOM 1175 N N . ASN A 1 154 ? 3.131 31.858 -5.777 1.00 87.06 154 ASN A N 1
ATOM 1176 C CA . ASN A 1 154 ? 2.901 32.689 -4.601 1.00 87.06 154 ASN A CA 1
ATOM 1177 C C . ASN A 1 154 ? 1.935 33.850 -4.930 1.00 87.06 154 ASN A C 1
ATOM 1179 O O . ASN A 1 154 ? 0.883 33.994 -4.305 1.00 87.06 154 ASN A O 1
ATOM 1183 N N . ARG A 1 155 ? 2.193 34.590 -6.020 1.00 88.88 155 ARG A N 1
ATOM 1184 C CA . ARG A 1 155 ? 1.291 35.659 -6.496 1.00 88.88 155 ARG A CA 1
ATOM 1185 C C . ARG A 1 155 ? -0.131 35.177 -6.791 1.00 88.88 155 ARG A C 1
ATOM 1187 O O . ARG A 1 155 ? -1.081 35.906 -6.513 1.00 88.88 155 ARG A O 1
ATOM 1194 N N . LEU A 1 156 ? -0.291 33.967 -7.333 1.00 89.31 156 LEU A N 1
ATOM 1195 C CA . LEU A 1 156 ? -1.609 33.385 -7.590 1.00 89.31 156 LEU A CA 1
ATOM 1196 C C . LEU A 1 156 ? -2.406 33.210 -6.290 1.00 89.31 156 LEU A C 1
ATOM 1198 O O . LEU A 1 156 ? -3.578 33.574 -6.252 1.00 89.31 156 LEU A O 1
ATOM 1202 N N . PHE A 1 157 ? -1.787 32.692 -5.225 1.00 87.62 157 PHE A N 1
ATOM 1203 C CA . PHE A 1 157 ? -2.472 32.502 -3.942 1.00 87.62 157 PHE A CA 1
ATOM 1204 C C . PHE A 1 157 ? -2.744 33.808 -3.204 1.00 87.62 157 PHE A C 1
ATOM 1206 O O . PHE A 1 157 ? -3.837 33.950 -2.654 1.00 87.62 157 PHE A O 1
ATOM 1213 N N . HIS A 1 158 ? -1.825 34.778 -3.259 1.00 89.25 158 HIS A N 1
ATOM 1214 C CA . HIS A 1 158 ? -2.104 36.141 -2.786 1.00 89.25 158 HIS A CA 1
ATOM 1215 C C . HIS A 1 158 ? -3.351 36.701 -3.471 1.00 89.25 158 HIS A C 1
ATOM 1217 O O . HIS A 1 158 ? -4.304 37.081 -2.796 1.00 89.25 158 HIS A O 1
ATOM 1223 N N . SER A 1 159 ? -3.412 36.644 -4.804 1.00 88.75 159 SER A N 1
ATOM 1224 C CA . SER A 1 159 ? -4.583 37.113 -5.552 1.00 88.75 159 SER A CA 1
ATOM 1225 C C . SER A 1 159 ? -5.856 36.312 -5.257 1.00 88.75 159 SER A C 1
ATOM 1227 O O . SER A 1 159 ? -6.942 36.885 -5.283 1.00 88.75 159 SER A O 1
ATOM 1229 N N . LEU A 1 160 ? -5.752 35.000 -5.021 1.00 86.44 160 LEU A N 1
ATOM 1230 C CA . LEU A 1 160 ? -6.902 34.126 -4.773 1.00 86.44 160 LEU A CA 1
ATOM 1231 C C . LEU A 1 160 ? -7.539 34.380 -3.400 1.00 86.44 160 LEU A C 1
ATOM 1233 O O . LEU A 1 160 ? -8.758 34.271 -3.257 1.00 86.44 160 LEU A O 1
ATOM 1237 N N . LEU A 1 161 ? -6.722 34.657 -2.384 1.00 86.19 161 LEU A N 1
ATOM 1238 C CA . LEU A 1 161 ? -7.172 34.816 -1.000 1.00 86.19 161 LEU A CA 1
ATOM 1239 C C . LEU A 1 161 ? -7.524 36.270 -0.655 1.00 86.19 161 LEU A C 1
ATOM 1241 O O . LEU A 1 161 ? -8.292 36.512 0.274 1.00 86.19 161 LEU A O 1
ATOM 1245 N N . GLN A 1 162 ? -7.023 37.242 -1.415 1.00 86.06 162 GLN A N 1
ATOM 1246 C CA . GLN A 1 162 ? -7.294 38.655 -1.174 1.00 86.06 162 GLN A CA 1
ATOM 1247 C C . GLN A 1 162 ? -8.717 39.063 -1.600 1.00 86.06 162 GLN A C 1
ATOM 1249 O O . GLN A 1 162 ? -9.266 38.577 -2.586 1.00 86.06 162 GLN A O 1
ATOM 1254 N N . ASN A 1 163 ? -9.323 39.998 -0.855 1.00 85.88 163 ASN A N 1
ATOM 1255 C CA . ASN A 1 163 ? -10.616 40.632 -1.163 1.00 85.88 163 ASN A CA 1
ATOM 1256 C C . ASN A 1 163 ? -11.802 39.667 -1.364 1.00 85.88 163 ASN A C 1
ATOM 1258 O O . ASN A 1 163 ? -12.795 40.014 -2.010 1.00 85.88 163 ASN A O 1
ATOM 1262 N N . ARG A 1 164 ? -11.734 38.462 -0.786 1.00 85.94 164 ARG A N 1
ATOM 1263 C CA . ARG A 1 164 ? -12.820 37.481 -0.861 1.00 85.94 164 ARG A CA 1
ATOM 1264 C C . ARG A 1 164 ? -14.035 37.947 -0.064 1.00 85.94 164 ARG A C 1
ATOM 1266 O O . ARG A 1 164 ? -13.928 38.392 1.079 1.00 85.94 164 ARG A O 1
ATOM 1273 N N . LYS A 1 165 ? -15.216 37.807 -0.663 1.00 87.44 165 LYS A N 1
ATOM 1274 C CA . LYS A 1 165 ? -16.504 38.124 -0.041 1.00 87.44 165 LYS A CA 1
ATOM 1275 C C . LYS A 1 165 ? -17.459 36.956 -0.241 1.00 87.44 165 LYS A C 1
ATOM 1277 O O . LYS A 1 165 ? -17.539 36.400 -1.332 1.00 87.44 165 LYS A O 1
ATOM 1282 N N . VAL A 1 166 ? -18.180 36.595 0.812 1.00 86.50 166 VAL A N 1
ATOM 1283 C CA . VAL A 1 166 ? -19.293 35.647 0.752 1.00 86.50 166 VAL A CA 1
ATOM 1284 C C . VAL A 1 166 ? -20.577 36.456 0.714 1.00 86.50 166 VAL A C 1
ATOM 1286 O O . VAL A 1 166 ? -20.810 37.308 1.575 1.00 86.50 166 VAL A O 1
ATOM 1289 N N . THR A 1 167 ? -21.400 36.187 -0.292 1.00 88.44 167 THR A N 1
ATOM 1290 C CA . THR A 1 167 ? -22.676 36.862 -0.495 1.00 88.44 167 THR A CA 1
ATOM 1291 C C . THR A 1 167 ? -23.806 35.848 -0.404 1.00 88.44 167 THR A C 1
ATOM 1293 O O . THR A 1 167 ? -23.803 34.847 -1.116 1.00 88.44 167 THR A O 1
ATOM 1296 N N . LEU A 1 168 ? -24.779 36.121 0.461 1.00 90.75 168 LEU A N 1
ATOM 1297 C CA . LEU A 1 168 ? -25.991 35.328 0.627 1.00 90.75 168 LEU A CA 1
ATOM 1298 C C . LEU A 1 168 ? -27.196 36.166 0.208 1.00 90.75 168 LEU A C 1
ATOM 1300 O O . LEU A 1 168 ? -27.313 37.337 0.579 1.00 90.75 168 LEU A O 1
ATOM 1304 N N . LEU A 1 169 ? -28.091 35.561 -0.568 1.00 90.19 169 LEU A N 1
ATOM 1305 C CA . LEU A 1 169 ? -29.387 36.150 -0.873 1.00 90.19 169 LEU A CA 1
ATOM 1306 C C . LEU A 1 169 ? -30.366 35.730 0.225 1.00 90.19 169 LEU A C 1
ATOM 1308 O O . LEU A 1 169 ? -30.691 34.552 0.351 1.00 90.19 169 LEU A O 1
ATOM 1312 N N . ILE A 1 170 ? -30.794 36.693 1.030 1.00 92.88 170 ILE A N 1
ATOM 1313 C CA . ILE A 1 170 ? -31.823 36.524 2.056 1.00 92.88 170 ILE A CA 1
ATOM 1314 C C . ILE A 1 170 ? -33.112 37.223 1.592 1.00 92.88 170 ILE A C 1
ATOM 1316 O O . ILE A 1 170 ? -33.049 38.084 0.713 1.00 92.88 170 ILE A O 1
ATOM 1320 N N . PRO A 1 171 ? -34.290 36.897 2.156 1.00 88.62 171 PRO A N 1
ATOM 1321 C CA . PRO A 1 171 ? -35.549 37.552 1.781 1.00 88.62 171 PRO A CA 1
ATOM 1322 C C . PRO A 1 171 ? -35.512 39.087 1.884 1.00 88.62 171 PRO A C 1
ATOM 1324 O O . PRO A 1 171 ? -36.207 39.772 1.146 1.00 88.62 171 PRO A O 1
ATOM 1327 N N . GLN A 1 172 ? -34.668 39.631 2.768 1.00 88.62 172 GLN A N 1
ATOM 1328 C CA . GLN A 1 172 ? -34.463 41.067 2.982 1.00 88.62 172 GLN A CA 1
ATOM 1329 C C . GLN A 1 172 ? -33.442 41.701 2.014 1.00 88.62 172 GLN A C 1
ATOM 1331 O O . GLN A 1 172 ? -33.154 42.890 2.120 1.00 88.62 172 GLN A O 1
ATOM 1336 N N . GLY A 1 173 ? -32.865 40.925 1.090 1.00 90.62 173 GLY A N 1
ATOM 1337 C CA . GLY A 1 173 ? -31.898 41.389 0.098 1.00 90.62 173 GLY A CA 1
ATOM 1338 C C . GLY A 1 173 ? -30.551 40.666 0.156 1.00 90.62 173 GLY A C 1
ATOM 1339 O O . GLY A 1 173 ? -30.435 39.508 0.551 1.00 90.62 173 GLY A O 1
ATOM 1340 N N . ARG A 1 174 ? -29.498 41.344 -0.304 1.00 91.75 174 ARG A N 1
ATOM 1341 C CA . ARG A 1 174 ? -28.154 40.771 -0.431 1.00 91.75 174 ARG A CA 1
ATOM 1342 C C . ARG A 1 174 ? -27.321 41.062 0.820 1.00 91.75 174 ARG A C 1
ATOM 1344 O O . ARG A 1 174 ? -26.900 42.197 1.020 1.00 91.75 174 ARG A O 1
ATOM 1351 N N . ALA A 1 175 ? -26.999 40.037 1.606 1.00 91.38 175 ALA A N 1
ATOM 1352 C CA . ALA A 1 175 ? -26.035 40.138 2.700 1.00 91.38 175 ALA A CA 1
ATOM 1353 C C . ALA A 1 175 ? -24.635 39.774 2.189 1.00 91.38 175 ALA A C 1
ATOM 1355 O O . ALA A 1 175 ? -24.452 38.720 1.585 1.00 91.38 175 ALA A O 1
ATOM 1356 N N . THR A 1 176 ? -23.640 40.634 2.413 1.00 90.56 176 THR A N 1
ATOM 1357 C CA . THR A 1 176 ? -22.248 40.378 2.006 1.00 90.56 176 THR A CA 1
ATOM 1358 C C . THR A 1 176 ? -21.323 40.505 3.204 1.00 90.56 176 THR A C 1
ATOM 1360 O O . THR A 1 176 ? -21.409 41.477 3.949 1.00 90.56 176 THR A O 1
ATOM 1363 N N . LYS A 1 177 ? -20.422 39.537 3.379 1.00 88.62 177 LYS A N 1
ATOM 1364 C CA . LYS A 1 177 ? -19.409 39.538 4.436 1.00 88.62 177 LYS A CA 1
ATOM 1365 C C . LYS A 1 177 ? -18.037 39.241 3.846 1.00 88.62 177 LYS A C 1
ATOM 1367 O O . LYS A 1 177 ? -17.905 38.374 2.985 1.00 88.62 177 LYS A O 1
ATOM 1372 N N . GLU A 1 178 ? -17.016 39.950 4.312 1.00 87.94 178 GLU A N 1
ATOM 1373 C CA . GLU A 1 178 ? -15.630 39.630 3.968 1.00 87.94 178 GLU A CA 1
ATOM 1374 C C . GLU A 1 178 ? -15.239 38.259 4.522 1.00 87.94 178 GLU A C 1
ATOM 1376 O O . GLU A 1 178 ? -15.548 37.921 5.667 1.00 87.94 178 GLU A O 1
ATOM 1381 N N . GLN A 1 179 ? -14.536 37.476 3.710 1.00 85.69 179 GLN A N 1
ATOM 1382 C CA . GLN A 1 179 ? -14.020 36.171 4.087 1.00 85.69 179 GLN A CA 1
ATOM 1383 C C . GLN A 1 179 ? -12.512 36.266 4.299 1.00 85.69 179 GLN A C 1
ATOM 1385 O O . GLN A 1 179 ? -11.759 36.321 3.334 1.00 85.69 179 GLN A O 1
ATOM 1390 N N . LYS A 1 180 ? -12.091 36.258 5.567 1.00 83.25 180 LYS A N 1
ATOM 1391 C CA . LYS A 1 180 ? -10.674 36.331 5.982 1.00 83.25 180 LYS A CA 1
ATOM 1392 C C . LYS A 1 180 ? -10.097 34.987 6.443 1.00 83.25 180 LYS A C 1
ATOM 1394 O O . LYS A 1 180 ? -8.903 34.871 6.703 1.00 83.25 180 LYS A O 1
ATOM 1399 N N . GLN A 1 181 ? -10.958 33.978 6.545 1.00 85.38 181 GLN A N 1
ATOM 1400 C CA . GLN A 1 181 ? -10.618 32.639 7.003 1.00 85.38 181 GLN A CA 1
ATOM 1401 C C . GLN A 1 181 ? -11.358 31.581 6.188 1.00 85.38 181 GLN A C 1
ATOM 1403 O O . GLN A 1 181 ? -12.376 31.854 5.537 1.00 85.38 181 GLN A O 1
ATOM 1408 N N . GLY A 1 182 ? -10.839 30.366 6.260 1.00 78.50 182 GLY A N 1
ATOM 1409 C CA . GLY A 1 182 ? -11.406 29.183 5.653 1.00 78.50 182 GLY A CA 1
ATOM 1410 C C . GLY A 1 182 ? -10.890 28.927 4.241 1.00 78.50 182 GLY A C 1
ATOM 1411 O O . GLY A 1 182 ? -10.736 29.842 3.421 1.00 78.50 182 GLY A O 1
ATOM 1412 N N . CYS A 1 183 ? -10.680 27.651 3.935 1.00 76.00 183 CYS A N 1
ATOM 1413 C CA . CYS A 1 183 ? -10.553 27.177 2.562 1.00 76.00 183 CYS A CA 1
ATOM 1414 C C . CYS A 1 183 ? -11.958 27.001 1.964 1.00 76.00 183 CYS A C 1
ATOM 1416 O O . CYS A 1 183 ? -12.856 26.543 2.669 1.00 76.00 183 CYS A O 1
ATOM 1418 N N . PRO A 1 184 ? -12.200 27.331 0.681 1.00 66.00 184 PRO A N 1
ATOM 1419 C CA . PRO A 1 184 ? -13.474 26.992 0.058 1.00 66.00 184 PRO A CA 1
ATOM 1420 C C . PRO A 1 184 ? -13.720 25.480 0.172 1.00 66.00 184 PRO A C 1
ATOM 1422 O O . PRO A 1 184 ? -12.885 24.680 -0.263 1.00 66.00 184 PRO A O 1
ATOM 1425 N N . GLN A 1 185 ? -14.845 25.087 0.769 1.00 58.00 185 GLN A N 1
ATOM 1426 C CA . GLN A 1 185 ? -15.209 23.681 0.915 1.00 58.00 185 GLN A CA 1
ATOM 1427 C C . GLN A 1 185 ? -15.338 23.037 -0.473 1.00 58.00 185 GLN A C 1
ATOM 1429 O O . GLN A 1 185 ? -15.990 23.582 -1.361 1.00 58.00 185 GLN A O 1
ATOM 1434 N N . GLY A 1 186 ? -14.673 21.898 -0.675 1.00 63.88 186 GLY A N 1
ATOM 1435 C CA . GLY A 1 186 ? -14.592 21.237 -1.983 1.00 63.88 186 GLY A CA 1
ATOM 1436 C C . GLY A 1 186 ? -13.514 21.792 -2.922 1.00 63.88 186 GLY A C 1
ATOM 1437 O O . GLY A 1 186 ? -13.373 21.286 -4.032 1.00 63.88 186 GLY A O 1
ATOM 1438 N N . SER A 1 187 ? -12.724 22.789 -2.500 1.00 75.38 187 SER A N 1
ATOM 1439 C CA . SER A 1 187 ? -11.539 23.206 -3.259 1.00 75.38 187 SER A CA 1
ATOM 1440 C C . SER A 1 187 ? -10.468 22.114 -3.249 1.00 75.38 187 SER A C 1
ATOM 1442 O O . SER A 1 187 ? -10.152 21.543 -2.205 1.00 75.38 187 SER A O 1
ATOM 1444 N N . CYS A 1 188 ? -9.861 21.858 -4.410 1.00 77.75 188 CYS A N 1
ATOM 1445 C CA . CYS A 1 188 ? -8.764 20.896 -4.531 1.00 77.75 188 CYS A CA 1
ATOM 1446 C C . CYS A 1 188 ? -7.500 21.330 -3.771 1.00 77.75 188 CYS A C 1
ATOM 1448 O O . CYS A 1 188 ? -6.706 20.485 -3.369 1.00 77.75 188 CYS A O 1
ATOM 1450 N N . SER A 1 189 ? -7.320 22.636 -3.547 1.00 79.69 189 SER A N 1
ATOM 1451 C CA . SER A 1 189 ? -6.149 23.193 -2.861 1.00 79.69 189 SER A CA 1
ATOM 1452 C C . SER A 1 189 ? -6.300 23.286 -1.340 1.00 79.69 189 SER A C 1
ATOM 1454 O O . SER A 1 189 ? -5.293 23.460 -0.664 1.00 79.69 189 SER A O 1
ATOM 1456 N N . GLY A 1 190 ? -7.510 23.162 -0.782 1.00 82.31 190 GLY A N 1
ATOM 1457 C CA . GLY A 1 190 ? -7.748 23.302 0.662 1.00 82.31 190 GLY A CA 1
ATOM 1458 C C . GLY A 1 190 ? -6.856 22.407 1.540 1.00 82.31 190 GLY A C 1
ATOM 1459 O O . GLY A 1 190 ? -6.186 22.934 2.428 1.00 82.31 190 GLY A O 1
ATOM 1460 N N . PRO A 1 191 ? -6.767 21.088 1.268 1.00 82.44 191 PRO A N 1
ATOM 1461 C CA . PRO A 1 191 ? -5.837 20.178 1.945 1.00 82.44 191 PRO A CA 1
ATOM 1462 C C . PRO A 1 191 ? -4.377 20.629 1.894 1.00 82.44 191 PRO A C 1
ATOM 1464 O O . PRO A 1 191 ? -3.700 20.614 2.916 1.00 82.44 191 PRO A O 1
ATOM 1467 N N . ALA A 1 192 ? -3.904 21.098 0.737 1.00 81.38 192 ALA A N 1
ATOM 1468 C CA . ALA A 1 192 ? -2.525 21.554 0.581 1.00 81.38 192 ALA A CA 1
ATOM 1469 C C . ALA A 1 192 ? -2.241 22.824 1.399 1.00 81.38 192 ALA A C 1
ATOM 1471 O O . ALA A 1 192 ? -1.199 22.918 2.039 1.00 81.38 192 ALA A O 1
ATOM 1472 N N . LEU A 1 193 ? -3.178 23.780 1.417 1.00 84.81 193 LEU A N 1
ATOM 1473 C CA . LEU A 1 193 ? -3.045 25.012 2.203 1.00 84.81 193 LEU A CA 1
ATOM 1474 C C . LEU A 1 193 ? -3.077 24.739 3.711 1.00 84.81 193 LEU A C 1
ATOM 1476 O O . LEU A 1 193 ? -2.335 25.366 4.461 1.00 84.81 193 LEU A O 1
ATOM 1480 N N . TRP A 1 194 ? -3.902 23.788 4.154 1.00 85.69 194 TRP A N 1
ATOM 1481 C CA . TRP A 1 194 ? -3.890 23.326 5.539 1.00 85.69 194 TRP A CA 1
ATOM 1482 C C . TRP A 1 194 ? -2.570 22.649 5.899 1.00 85.69 194 TRP A C 1
ATOM 1484 O O . TRP A 1 194 ? -1.969 23.003 6.909 1.00 85.69 194 TRP A O 1
ATOM 1494 N N . ASN A 1 195 ? -2.100 21.724 5.058 1.00 85.06 195 ASN A N 1
ATOM 1495 C CA . ASN A 1 195 ? -0.850 21.011 5.297 1.00 85.06 195 ASN A CA 1
ATOM 1496 C C . ASN A 1 195 ? 0.337 21.973 5.382 1.00 85.06 195 ASN A C 1
ATOM 1498 O O . ASN A 1 195 ? 1.169 21.779 6.253 1.00 85.06 195 ASN A O 1
ATOM 1502 N N . LEU A 1 196 ? 0.384 23.032 4.561 1.00 85.00 196 LEU A N 1
ATOM 1503 C CA . LEU A 1 196 ? 1.418 24.070 4.659 1.00 85.00 196 LEU A CA 1
ATOM 1504 C C . LEU A 1 196 ? 1.492 24.679 6.066 1.00 85.00 196 LEU A C 1
ATOM 1506 O O . LEU A 1 196 ? 2.566 24.732 6.653 1.00 85.00 196 LEU A O 1
ATOM 1510 N N . VAL A 1 197 ? 0.355 25.099 6.626 1.00 87.56 197 VAL A N 1
ATOM 1511 C CA . VAL A 1 197 ? 0.318 25.722 7.961 1.00 87.56 197 VAL A CA 1
ATOM 1512 C C . VAL A 1 197 ? 0.522 24.690 9.077 1.00 87.56 197 VAL A C 1
ATOM 1514 O O . VAL A 1 197 ? 1.171 24.976 10.080 1.00 87.56 197 VAL A O 1
ATOM 1517 N N . ALA A 1 198 ? 0.002 23.471 8.914 1.00 87.19 198 ALA A N 1
ATOM 1518 C CA . ALA A 1 198 ? 0.213 22.376 9.859 1.00 87.19 198 ALA A CA 1
ATOM 1519 C C . ALA A 1 198 ? 1.676 21.895 9.892 1.00 87.19 198 ALA A C 1
ATOM 1521 O O . ALA A 1 198 ? 2.139 21.450 10.939 1.00 87.19 198 ALA A O 1
ATOM 1522 N N . ASP A 1 199 ? 2.424 22.012 8.792 1.00 87.12 199 ASP A N 1
ATOM 1523 C CA . ASP A 1 199 ? 3.842 21.633 8.728 1.00 87.12 199 ASP A CA 1
ATOM 1524 C C . ASP A 1 199 ? 4.698 22.474 9.689 1.00 87.12 199 ASP A C 1
ATOM 1526 O O . ASP A 1 199 ? 5.671 21.978 10.255 1.00 87.12 199 ASP A O 1
ATOM 1530 N N . GLU A 1 200 ? 4.284 23.717 9.973 1.00 88.38 200 GLU A N 1
ATOM 1531 C CA . GLU A 1 200 ? 4.978 24.598 10.919 1.00 88.38 200 GLU A CA 1
ATOM 1532 C C . GLU A 1 200 ? 5.171 23.936 12.288 1.00 88.38 200 GLU A C 1
ATOM 1534 O O . GLU A 1 200 ? 6.265 24.011 12.840 1.00 88.38 200 GLU A O 1
ATOM 1539 N N . ILE A 1 201 ? 4.148 23.258 12.829 1.00 89.50 201 ILE A N 1
ATOM 1540 C CA . ILE A 1 201 ? 4.232 22.598 14.144 1.00 89.50 201 ILE A CA 1
ATOM 1541 C C . ILE A 1 201 ? 4.953 21.245 14.087 1.00 89.50 201 ILE A C 1
ATOM 1543 O O . ILE A 1 201 ? 5.524 20.802 15.085 1.00 89.50 201 ILE A O 1
ATOM 1547 N N . LEU A 1 202 ? 4.968 20.596 12.920 1.00 87.94 202 LEU A N 1
ATOM 1548 C CA . LEU A 1 202 ? 5.663 19.323 12.712 1.00 87.94 202 LEU A CA 1
ATOM 1549 C C . LEU A 1 202 ? 7.184 19.501 12.599 1.00 87.94 202 LEU A C 1
ATOM 1551 O O . LEU A 1 202 ? 7.924 18.604 12.995 1.00 87.94 202 LEU A O 1
ATOM 1555 N N . ILE A 1 203 ? 7.650 20.650 12.095 1.00 87.81 203 ILE A N 1
ATOM 1556 C CA . ILE A 1 203 ? 9.081 20.964 11.927 1.00 87.81 203 ILE A CA 1
ATOM 1557 C C . ILE A 1 203 ? 9.696 21.591 13.192 1.00 87.81 203 ILE A C 1
ATOM 1559 O O . ILE A 1 203 ? 10.921 21.671 13.312 1.00 87.81 203 ILE A O 1
ATOM 1563 N N . GLN A 1 204 ? 8.882 22.021 14.162 1.00 89.81 204 GLN A N 1
ATOM 1564 C CA . GLN A 1 204 ? 9.412 22.519 15.434 1.00 89.81 204 GLN A CA 1
ATOM 1565 C C . GLN A 1 204 ? 10.284 21.477 16.143 1.00 89.81 204 GLN A C 1
ATOM 1567 O O . GLN A 1 204 ? 10.131 20.268 15.974 1.00 89.81 204 GLN A O 1
ATOM 1572 N N . VAL A 1 205 ? 11.202 21.964 16.979 1.00 90.62 205 VAL A N 1
ATOM 1573 C CA . VAL A 1 205 ? 12.018 21.095 17.825 1.00 90.62 205 VAL A CA 1
ATOM 1574 C C . VAL A 1 205 ? 11.135 20.534 18.937 1.00 90.62 205 VAL A C 1
ATOM 1576 O O . VAL A 1 205 ? 10.572 21.288 19.733 1.00 90.62 205 VAL A O 1
ATOM 1579 N N . TRP A 1 206 ? 11.030 19.210 18.978 1.00 88.81 206 TRP A N 1
ATOM 1580 C CA . TRP A 1 206 ? 10.377 18.455 20.042 1.00 88.81 206 TRP A CA 1
ATOM 1581 C C . TRP A 1 206 ? 11.438 17.711 20.863 1.00 88.81 206 TRP A C 1
ATOM 1583 O O . TRP A 1 206 ? 12.446 17.289 20.292 1.00 88.81 206 TRP A O 1
ATOM 1593 N N . PRO A 1 207 ? 11.242 17.531 22.181 1.00 89.50 207 PRO A N 1
ATOM 1594 C CA . PRO A 1 207 ? 12.111 16.671 22.981 1.00 89.50 207 PRO A CA 1
ATOM 1595 C C . PRO A 1 207 ? 12.165 15.240 22.425 1.00 89.50 207 PRO A C 1
ATOM 1597 O O . PRO A 1 207 ? 11.161 14.745 21.922 1.00 89.50 207 PRO A O 1
ATOM 1600 N N . ASP A 1 208 ? 13.289 14.534 22.590 1.00 84.25 208 ASP A N 1
ATOM 1601 C CA . ASP A 1 208 ? 13.495 13.175 22.040 1.00 84.25 208 ASP A CA 1
ATOM 1602 C C . ASP A 1 208 ? 12.425 12.153 22.467 1.00 84.25 208 ASP A C 1
ATOM 1604 O O . ASP A 1 208 ? 12.179 11.146 21.797 1.00 84.25 208 ASP A O 1
ATOM 1608 N N . ASN A 1 209 ? 11.784 12.390 23.609 1.00 85.38 209 ASN A N 1
ATOM 1609 C CA . ASN A 1 209 ? 10.744 11.536 24.161 1.00 85.38 209 ASN A CA 1
ATOM 1610 C C . ASN A 1 209 ? 9.315 11.941 23.752 1.00 85.38 209 ASN A C 1
ATOM 1612 O O . ASN A 1 209 ? 8.362 11.263 24.151 1.00 85.38 209 ASN A O 1
ATOM 1616 N N . VAL A 1 210 ? 9.166 13.004 22.957 1.00 85.81 210 VAL A N 1
ATOM 1617 C CA . VAL A 1 210 ? 7.904 13.505 22.411 1.00 85.81 210 VAL A CA 1
ATOM 1618 C C . VAL A 1 210 ? 7.926 13.372 20.895 1.00 85.81 210 VAL A C 1
ATOM 1620 O O . VAL A 1 210 ? 8.788 13.904 20.207 1.00 85.81 210 VAL A O 1
ATOM 1623 N N . HIS A 1 211 ? 6.932 12.681 20.356 1.00 85.38 211 HIS A N 1
ATOM 1624 C CA . HIS A 1 211 ? 6.741 12.546 18.923 1.00 85.38 211 HIS A CA 1
ATOM 1625 C C . HIS A 1 211 ? 5.383 13.122 18.532 1.00 85.38 211 HIS A C 1
ATOM 1627 O O . HIS A 1 211 ? 4.365 12.755 19.119 1.00 85.38 211 HIS A O 1
ATOM 1633 N N . ILE A 1 212 ? 5.365 14.016 17.546 1.00 84.44 212 ILE A N 1
ATOM 1634 C CA . ILE A 1 212 ? 4.140 14.563 16.967 1.00 84.44 212 ILE A CA 1
ATOM 1635 C C . ILE A 1 212 ? 3.870 13.925 15.607 1.00 84.44 212 ILE A C 1
ATOM 1637 O O . ILE A 1 212 ? 4.776 13.718 14.804 1.00 84.44 212 ILE A O 1
ATOM 1641 N N . GLN A 1 213 ? 2.598 13.659 15.341 1.00 82.56 213 GLN A N 1
ATOM 1642 C CA . GLN A 1 213 ? 2.106 13.245 14.041 1.00 82.56 213 GLN A CA 1
ATOM 1643 C C . GLN A 1 213 ? 0.808 13.984 13.723 1.00 82.56 213 GLN A C 1
ATOM 1645 O O . GLN A 1 213 ? 0.016 14.278 14.620 1.00 82.56 213 GLN A O 1
ATOM 1650 N N . ALA A 1 214 ? 0.573 14.252 12.442 1.00 81.38 214 ALA A N 1
ATOM 1651 C CA . ALA A 1 214 ? -0.687 14.790 11.958 1.00 81.38 214 ALA A CA 1
ATOM 1652 C C . ALA A 1 214 ? -1.174 14.021 10.730 1.00 81.38 214 ALA A C 1
ATOM 1654 O O . ALA A 1 214 ? -0.375 13.570 9.909 1.00 81.38 214 ALA A O 1
ATOM 1655 N N . PHE A 1 215 ? -2.491 13.913 10.591 1.00 76.00 215 PHE A N 1
ATOM 1656 C CA . PHE A 1 215 ? -3.146 13.523 9.352 1.00 76.00 215 PHE A CA 1
ATOM 1657 C C . PHE A 1 215 ? -4.356 14.425 9.134 1.00 76.00 215 PHE A C 1
ATOM 1659 O O . PHE A 1 215 ? -5.331 14.351 9.885 1.00 76.00 215 PHE A O 1
ATOM 1666 N N . ALA A 1 216 ? -4.291 15.275 8.106 1.00 75.44 216 ALA A N 1
ATOM 1667 C CA . ALA A 1 216 ? -5.221 16.387 7.951 1.00 75.44 216 ALA A CA 1
ATOM 1668 C C . ALA A 1 216 ? -5.346 17.167 9.278 1.00 75.44 216 ALA A C 1
ATOM 1670 O O . ALA A 1 216 ? -4.346 17.665 9.790 1.00 75.44 216 ALA A O 1
ATOM 1671 N N . ASP A 1 217 ? -6.547 17.281 9.838 1.00 76.56 217 ASP A N 1
ATOM 1672 C CA . ASP A 1 217 ? -6.846 18.018 11.066 1.00 76.56 217 ASP A CA 1
ATOM 1673 C C . ASP A 1 217 ? -6.649 17.217 12.367 1.00 76.56 217 ASP A C 1
ATOM 1675 O O . ASP A 1 217 ? -6.739 17.785 13.463 1.00 76.56 217 ASP A O 1
ATOM 1679 N N . ASP A 1 218 ? -6.366 15.916 12.263 1.00 78.69 218 ASP A N 1
ATOM 1680 C CA . ASP A 1 218 ? -6.131 15.039 13.406 1.00 78.69 218 ASP A CA 1
ATOM 1681 C C . ASP A 1 218 ? -4.645 15.056 13.798 1.00 78.69 218 ASP A C 1
ATOM 1683 O O . ASP A 1 218 ? -3.796 14.561 13.058 1.00 78.69 218 ASP A O 1
ATOM 1687 N N . PHE A 1 219 ? -4.334 15.554 14.998 1.00 83.69 219 PHE A N 1
ATOM 1688 C CA . PHE A 1 219 ? -2.981 15.509 15.573 1.00 83.69 219 PHE A CA 1
ATOM 1689 C C . PHE A 1 219 ? -2.880 14.455 16.670 1.00 83.69 219 PHE A C 1
ATOM 1691 O O . PHE A 1 219 ? -3.808 14.299 17.472 1.00 83.69 219 PHE A O 1
ATOM 1698 N N . VAL A 1 220 ? -1.731 13.784 16.737 1.00 85.19 220 VAL A N 1
ATOM 1699 C CA . VAL A 1 220 ? -1.361 12.826 17.778 1.00 85.19 220 VAL A CA 1
ATOM 1700 C C . VAL A 1 220 ? -0.009 13.204 18.375 1.00 85.19 220 VAL A C 1
ATOM 1702 O O . VAL A 1 220 ? 0.982 13.306 17.659 1.00 85.19 220 VAL A O 1
ATOM 1705 N N . LEU A 1 221 ? 0.036 13.366 19.696 1.00 87.19 221 LEU A N 1
ATOM 1706 C CA . LEU A 1 221 ? 1.281 13.487 20.461 1.00 87.19 221 LEU A CA 1
ATOM 1707 C C . LEU A 1 221 ? 1.541 12.181 21.204 1.00 87.19 221 LEU A C 1
ATOM 1709 O O . LEU A 1 221 ? 0.700 11.761 21.997 1.00 87.19 221 LEU A O 1
ATOM 1713 N N . VAL A 1 222 ? 2.691 11.559 20.963 1.00 87.56 222 VAL A N 1
ATOM 1714 C CA . VAL A 1 222 ? 3.170 10.344 21.627 1.00 87.56 222 VAL A CA 1
ATOM 1715 C C . VAL A 1 222 ? 4.312 10.719 22.561 1.00 87.56 222 VAL A C 1
ATOM 1717 O O . VAL A 1 222 ? 5.401 11.056 22.109 1.00 87.56 222 VAL A O 1
ATOM 1720 N N . ILE A 1 223 ? 4.067 10.648 23.867 1.00 86.88 223 ILE A N 1
ATOM 1721 C CA . ILE A 1 223 ? 5.027 11.066 24.897 1.00 86.88 223 ILE A CA 1
ATOM 1722 C C . ILE A 1 223 ? 5.423 9.854 25.728 1.00 86.88 223 ILE A C 1
ATOM 1724 O O . ILE A 1 223 ? 4.552 9.177 26.278 1.00 86.88 223 ILE A O 1
ATOM 1728 N N . LYS A 1 224 ? 6.725 9.581 25.827 1.00 86.62 224 LYS A N 1
ATOM 1729 C CA . LYS A 1 224 ? 7.299 8.466 26.593 1.00 86.62 224 LYS A CA 1
ATOM 1730 C C . LYS A 1 224 ? 8.033 9.001 27.815 1.00 86.62 224 LYS A C 1
ATOM 1732 O O . LYS A 1 224 ? 8.805 9.943 27.700 1.00 86.62 224 LYS A O 1
ATOM 1737 N N . ALA A 1 225 ? 7.851 8.379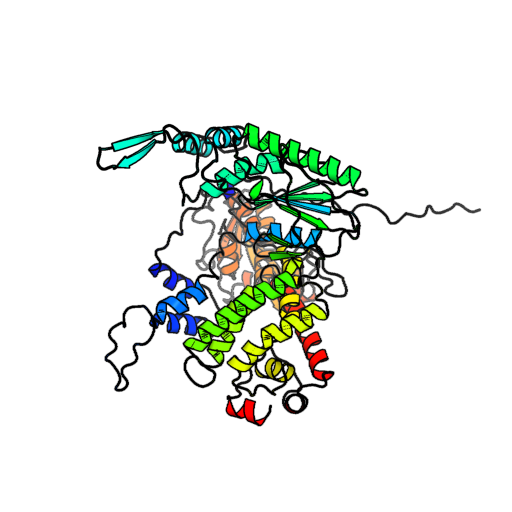 28.975 1.00 86.38 225 ALA A N 1
ATOM 1738 C CA . ALA A 1 225 ? 8.619 8.761 30.159 1.00 86.38 225 ALA A CA 1
ATOM 1739 C C . ALA A 1 225 ? 8.766 7.609 31.159 1.00 86.38 225 ALA A C 1
ATOM 1741 O O . ALA A 1 225 ? 7.913 6.726 31.230 1.00 86.38 225 ALA A O 1
ATOM 1742 N N . ASP A 1 226 ? 9.821 7.634 31.976 1.00 84.69 226 ASP A N 1
ATOM 1743 C CA . ASP A 1 226 ? 10.127 6.548 32.924 1.00 84.69 226 ASP A CA 1
ATOM 1744 C C . ASP A 1 226 ? 9.232 6.596 34.176 1.00 84.69 226 ASP A C 1
ATOM 1746 O O . ASP A 1 226 ? 8.783 5.574 34.723 1.00 84.69 226 ASP A O 1
ATOM 1750 N N . THR A 1 227 ? 8.884 7.809 34.612 1.00 83.94 227 THR A N 1
ATOM 1751 C CA . THR A 1 227 ? 8.068 8.055 35.805 1.00 83.94 227 THR A CA 1
ATOM 1752 C C . THR A 1 227 ? 6.736 8.711 35.454 1.00 83.94 227 THR A C 1
ATOM 1754 O O . THR A 1 227 ? 6.576 9.326 34.408 1.00 83.94 227 THR A O 1
ATOM 1757 N N . ASN A 1 228 ? 5.744 8.584 36.342 1.00 84.25 228 ASN A N 1
ATOM 1758 C CA . ASN A 1 228 ? 4.455 9.256 36.140 1.00 84.25 228 ASN A CA 1
ATOM 1759 C C . ASN A 1 228 ? 4.575 10.782 36.311 1.00 84.25 228 ASN A C 1
ATOM 1761 O O . ASN A 1 228 ? 3.785 11.521 35.741 1.00 84.25 228 ASN A O 1
ATOM 1765 N N . LYS A 1 229 ? 5.555 11.245 37.101 1.00 87.31 229 LYS A N 1
ATOM 1766 C CA . LYS A 1 229 ? 5.821 12.671 37.308 1.00 87.31 229 LYS A CA 1
ATOM 1767 C C . LYS A 1 229 ? 6.375 13.297 36.028 1.00 87.31 229 LYS A C 1
ATOM 1769 O O . LYS A 1 229 ? 5.758 14.222 35.517 1.00 87.31 229 LYS A O 1
ATOM 1774 N N . SER A 1 230 ? 7.451 12.723 35.484 1.00 88.94 230 SER A N 1
ATOM 1775 C CA . SER A 1 230 ? 8.034 13.173 34.214 1.00 88.94 230 SER A CA 1
ATOM 1776 C C . SER A 1 230 ? 7.026 13.066 33.070 1.00 88.94 230 SER A C 1
ATOM 1778 O O . SER A 1 230 ? 6.880 13.999 32.304 1.00 88.94 230 SER A O 1
ATOM 1780 N N . LEU A 1 231 ? 6.211 12.003 33.030 1.00 88.00 231 LEU A N 1
ATOM 1781 C CA . LEU A 1 231 ? 5.152 11.874 32.025 1.00 88.00 231 LEU A CA 1
ATOM 1782 C C . LEU A 1 231 ? 4.164 13.049 32.041 1.00 88.00 231 LEU A C 1
ATOM 1784 O O . LEU A 1 231 ? 3.773 13.524 30.980 1.00 88.00 231 LEU A O 1
ATOM 1788 N N . VAL A 1 232 ? 3.734 13.502 33.224 1.00 89.62 232 VAL A N 1
ATOM 1789 C CA . VAL A 1 232 ? 2.828 14.656 33.355 1.00 89.62 232 VAL A CA 1
ATOM 1790 C C . VAL A 1 232 ? 3.525 15.940 32.921 1.00 89.62 232 VAL A C 1
ATOM 1792 O O . VAL A 1 232 ? 2.927 16.719 32.188 1.00 89.62 232 VAL A O 1
ATOM 1795 N N . GLU A 1 233 ? 4.767 16.139 33.354 1.00 91.44 233 GLU A N 1
ATOM 1796 C CA . GLU A 1 233 ? 5.578 17.316 33.032 1.00 91.44 233 GLU A CA 1
ATOM 1797 C C . GLU A 1 233 ? 5.835 17.430 31.524 1.00 91.44 233 GLU A C 1
ATOM 1799 O O . GLU A 1 233 ? 5.464 18.429 30.912 1.00 91.44 233 GLU A O 1
ATOM 1804 N N . ASP A 1 234 ? 6.329 16.361 30.901 1.00 90.81 234 ASP A N 1
ATOM 1805 C CA . ASP A 1 234 ? 6.592 16.285 29.463 1.00 90.81 234 ASP A CA 1
ATOM 1806 C C . ASP A 1 234 ? 5.307 16.467 28.648 1.00 90.81 234 ASP A C 1
ATOM 1808 O O . ASP A 1 234 ? 5.288 17.173 27.639 1.00 90.81 234 ASP A O 1
ATOM 1812 N N . THR A 1 235 ? 4.196 15.880 29.113 1.00 90.56 235 THR A N 1
ATOM 1813 C CA . THR A 1 235 ? 2.893 16.069 28.462 1.00 90.56 235 THR A CA 1
ATOM 1814 C C . THR A 1 235 ? 2.425 17.516 28.566 1.00 90.56 235 THR A C 1
ATOM 1816 O O . THR A 1 235 ? 1.921 18.063 27.588 1.00 90.56 235 THR A O 1
ATOM 1819 N N . GLN A 1 236 ? 2.591 18.158 29.724 1.00 92.25 236 GLN A N 1
ATOM 1820 C CA . GLN A 1 236 ? 2.185 19.546 29.910 1.00 92.25 236 GLN A CA 1
ATOM 1821 C C . GLN A 1 236 ? 3.044 20.496 29.068 1.00 92.25 236 GLN A C 1
ATOM 1823 O O . GLN A 1 236 ? 2.492 21.405 28.452 1.00 92.25 236 GLN A O 1
ATOM 1828 N N . ASN A 1 237 ? 4.353 20.253 28.975 1.00 92.50 237 ASN A N 1
ATOM 1829 C CA . ASN A 1 237 ? 5.267 21.012 28.119 1.00 92.50 237 ASN A CA 1
ATOM 1830 C C . ASN A 1 237 ? 4.877 20.888 26.641 1.00 92.50 237 ASN A C 1
ATOM 1832 O O . ASN A 1 237 ? 4.732 21.901 25.955 1.00 92.50 237 ASN A O 1
ATOM 1836 N N . ALA A 1 238 ? 4.601 19.665 26.175 1.00 91.44 238 ALA A N 1
ATOM 1837 C CA . ALA A 1 238 ? 4.160 19.421 24.805 1.00 91.44 238 ALA A CA 1
ATOM 1838 C C . ALA A 1 238 ? 2.817 20.107 24.487 1.00 91.44 238 ALA A C 1
ATOM 1840 O O . ALA A 1 238 ? 2.654 20.714 23.428 1.00 91.44 238 ALA A O 1
ATOM 1841 N N . ILE A 1 239 ? 1.860 20.061 25.423 1.00 91.06 239 ILE A N 1
ATOM 1842 C CA . ILE A 1 239 ? 0.572 20.762 25.308 1.00 91.06 239 ILE A CA 1
ATOM 1843 C C . ILE A 1 239 ? 0.774 22.279 25.226 1.00 91.06 239 ILE A C 1
ATOM 1845 O O . ILE A 1 239 ? 0.103 22.937 24.430 1.00 91.06 239 ILE A O 1
ATOM 1849 N N . THR A 1 240 ? 1.679 22.840 26.030 1.00 92.12 240 THR A N 1
ATOM 1850 C CA . THR A 1 240 ? 1.975 24.279 26.038 1.00 92.12 240 THR A CA 1
ATOM 1851 C C . THR A 1 240 ? 2.569 24.726 24.705 1.00 92.12 240 THR A C 1
ATOM 1853 O O . THR A 1 240 ? 2.065 25.678 24.110 1.00 92.12 240 THR A O 1
ATOM 1856 N N . GLN A 1 241 ? 3.566 24.001 24.186 1.00 92.94 241 GLN A N 1
ATOM 1857 C CA . GLN A 1 241 ? 4.167 24.278 22.877 1.00 92.94 241 GLN A CA 1
ATOM 1858 C C . GLN A 1 241 ? 3.120 24.225 21.756 1.00 92.94 241 GLN A C 1
ATOM 1860 O O . GLN A 1 241 ? 2.980 25.166 20.974 1.00 92.94 241 GLN A O 1
ATOM 1865 N N . PHE A 1 242 ? 2.302 23.169 21.733 1.00 90.81 242 PHE A N 1
ATOM 1866 C CA . PHE A 1 242 ? 1.229 23.032 20.751 1.00 90.81 242 PHE A CA 1
ATOM 1867 C C . PHE A 1 242 ? 0.158 24.130 20.887 1.00 90.81 242 PHE A C 1
ATOM 1869 O O . PHE A 1 242 ? -0.388 24.607 19.890 1.00 90.81 242 PHE A O 1
ATOM 1876 N N . SER A 1 243 ? -0.146 24.558 22.116 1.00 90.12 243 SER A N 1
ATOM 1877 C CA . SER A 1 243 ? -1.103 25.639 22.381 1.00 90.12 243 SER A CA 1
ATOM 1878 C C . SER A 1 243 ? -0.588 27.002 21.919 1.00 90.12 243 SER A C 1
ATOM 1880 O O . SER A 1 243 ? -1.390 27.796 21.427 1.00 90.12 243 SER A O 1
ATOM 1882 N N . SER A 1 244 ? 0.722 27.265 22.026 1.00 91.31 244 SER A N 1
ATOM 1883 C CA . SER A 1 244 ? 1.344 28.480 21.474 1.00 91.31 244 SER A CA 1
ATOM 1884 C C . SER A 1 244 ? 1.114 28.564 19.970 1.00 91.31 244 SER A C 1
ATOM 1886 O O . SER A 1 244 ? 0.509 29.521 19.492 1.00 91.31 244 SER A O 1
ATOM 1888 N N . TRP A 1 245 ? 1.453 27.495 19.242 1.00 90.88 245 TRP A N 1
ATOM 1889 C CA . TRP A 1 245 ? 1.239 27.425 17.796 1.00 90.88 245 TRP A CA 1
ATOM 1890 C C . TRP A 1 245 ? -0.235 27.598 17.403 1.00 90.88 245 TRP A C 1
ATOM 1892 O O . TRP A 1 245 ? -0.550 28.325 16.459 1.00 90.88 245 TRP A O 1
ATOM 1902 N N . CYS A 1 246 ? -1.161 26.980 18.146 1.00 88.00 246 CYS A N 1
ATOM 1903 C CA . CYS A 1 246 ? -2.593 27.183 17.911 1.00 88.00 246 CYS A CA 1
ATOM 1904 C C . CYS A 1 246 ? -2.994 28.650 18.083 1.00 88.00 246 CYS A C 1
ATOM 1906 O O . CYS A 1 246 ? -3.803 29.151 17.310 1.00 88.00 246 CYS A O 1
ATOM 1908 N N . SER A 1 247 ? -2.445 29.326 19.091 1.00 88.44 247 SER A N 1
ATOM 1909 C CA . SER A 1 247 ? -2.785 30.714 19.408 1.00 88.44 247 SER A CA 1
ATOM 1910 C C . SER A 1 247 ? -2.217 31.676 18.359 1.00 88.44 247 SER A C 1
ATOM 1912 O O . SER A 1 247 ? -2.931 32.556 17.885 1.00 88.44 247 SER A O 1
ATOM 1914 N N . GLU A 1 248 ? -0.976 31.456 17.917 1.00 88.69 248 GLU A N 1
ATOM 1915 C CA . GLU A 1 248 ? -0.318 32.218 16.843 1.00 88.69 248 GLU A CA 1
ATOM 1916 C C . GLU A 1 248 ? -1.091 32.153 15.517 1.00 88.69 248 GLU A C 1
ATOM 1918 O O . GLU A 1 248 ? -1.201 33.156 14.798 1.00 88.69 248 GLU A O 1
ATOM 1923 N N . ASN A 1 249 ? -1.670 30.986 15.224 1.00 86.31 249 ASN A N 1
ATOM 1924 C CA . ASN A 1 249 ? -2.456 30.719 14.022 1.00 86.31 249 ASN A CA 1
ATOM 1925 C C . ASN A 1 249 ? -3.979 30.891 14.209 1.00 86.31 249 ASN A C 1
ATOM 1927 O O . ASN A 1 249 ? -4.737 30.565 13.297 1.00 86.31 249 ASN A O 1
ATOM 1931 N N . GLU A 1 250 ? -4.437 31.416 15.357 1.00 85.12 250 GLU A N 1
ATOM 1932 C CA . GLU A 1 250 ? -5.864 31.615 15.695 1.00 85.12 250 GLU A CA 1
ATOM 1933 C C . GLU A 1 250 ? -6.732 30.346 15.533 1.00 85.12 250 GLU A C 1
ATOM 1935 O O . GLU A 1 250 ? -7.911 30.388 15.175 1.00 85.12 250 GLU A O 1
ATOM 1940 N N . LEU A 1 251 ? -6.157 29.179 15.815 1.00 83.75 251 LEU A N 1
ATOM 1941 C CA . LEU A 1 251 ? -6.834 27.892 15.721 1.00 83.75 251 LEU A CA 1
ATOM 1942 C C . LEU A 1 251 ? -7.543 27.552 17.035 1.00 83.75 251 LEU A C 1
ATOM 1944 O O . LEU A 1 251 ? -6.911 27.284 18.058 1.00 83.75 251 LEU A O 1
ATOM 1948 N N . ALA A 1 252 ? -8.872 27.453 16.988 1.00 76.88 252 ALA A N 1
ATOM 1949 C CA . ALA A 1 252 ? -9.686 27.089 18.146 1.00 76.88 252 ALA A CA 1
ATOM 1950 C C . ALA A 1 252 ? -9.379 25.670 18.662 1.00 76.88 252 ALA A C 1
ATOM 1952 O O . ALA A 1 252 ? -9.424 24.690 17.913 1.00 76.88 252 ALA A O 1
ATOM 1953 N N . ILE A 1 253 ? -9.107 25.531 19.961 1.00 74.62 253 ILE A N 1
ATOM 1954 C CA . ILE A 1 253 ? -8.827 24.242 20.610 1.00 74.62 253 ILE A CA 1
ATOM 1955 C C . ILE A 1 253 ? -10.128 23.664 21.188 1.00 74.62 253 ILE A C 1
ATOM 1957 O O . ILE A 1 253 ? -10.783 24.311 21.999 1.00 74.62 253 ILE A O 1
ATOM 1961 N N . SER A 1 254 ? -10.490 22.430 20.815 1.00 77.00 254 SER A N 1
ATOM 1962 C CA . SER A 1 254 ? -11.613 21.697 21.424 1.00 77.00 254 SER A CA 1
ATOM 1963 C C . SER A 1 254 ? -11.107 20.718 22.483 1.00 77.00 254 SER A C 1
ATOM 1965 O O . SER A 1 254 ? -10.702 19.591 22.181 1.00 77.00 254 SER A O 1
ATOM 1967 N N . THR A 1 255 ? -11.139 21.146 23.745 1.00 77.50 255 THR A N 1
ATOM 1968 C CA . THR A 1 255 ? -10.753 20.314 24.896 1.00 77.50 255 THR A CA 1
ATOM 1969 C C . THR A 1 255 ? -11.686 19.112 25.071 1.00 77.50 255 THR A C 1
ATOM 1971 O O . THR A 1 255 ? -11.221 18.034 25.422 1.00 77.50 255 THR A O 1
ATOM 1974 N N . GLU A 1 256 ? -12.971 19.246 24.727 1.00 77.88 256 GLU A N 1
ATOM 1975 C CA . GLU A 1 256 ? -13.977 18.172 24.815 1.00 77.88 256 GLU A CA 1
ATOM 1976 C C . GLU A 1 256 ? -13.713 16.997 23.863 1.00 77.88 256 GLU A C 1
ATOM 1978 O O . GLU A 1 256 ? -13.960 15.838 24.199 1.00 77.88 256 GLU A O 1
ATOM 1983 N N . LYS A 1 257 ? -13.209 17.287 22.658 1.00 79.94 257 LYS A N 1
ATOM 1984 C CA . LYS A 1 257 ? -12.857 16.263 21.661 1.00 79.94 257 LYS A CA 1
ATOM 1985 C C . LYS A 1 257 ? -11.473 15.672 21.898 1.00 79.94 257 LYS A C 1
ATOM 1987 O O . LYS A 1 257 ? -11.143 14.639 21.311 1.00 79.94 257 LYS A O 1
ATOM 1992 N N . THR A 1 258 ? -10.678 16.321 22.743 1.00 85.06 258 THR A N 1
ATOM 1993 C CA . THR A 1 258 ? -9.327 15.885 23.060 1.00 85.06 258 THR A CA 1
ATOM 1994 C C . THR A 1 258 ? -9.379 14.770 24.088 1.00 85.06 258 THR A C 1
ATOM 1996 O O . THR A 1 258 ? -9.981 14.892 25.152 1.00 85.06 258 THR A O 1
ATOM 1999 N N . ASN A 1 259 ? -8.748 13.653 23.756 1.00 87.06 259 ASN A N 1
ATOM 2000 C CA . ASN A 1 259 ? -8.687 12.490 24.627 1.00 87.06 259 ASN A CA 1
ATOM 2001 C C . ASN A 1 259 ? -7.249 12.017 24.738 1.00 87.06 259 ASN A C 1
ATOM 2003 O O . ASN A 1 259 ? -6.448 12.233 23.825 1.00 87.06 259 ASN A O 1
ATOM 2007 N N . TYR A 1 260 ? -6.949 11.327 25.835 1.00 88.31 260 TYR A N 1
ATOM 2008 C CA . TYR A 1 260 ? -5.681 10.635 25.970 1.00 88.31 260 TYR A CA 1
ATOM 2009 C C . TYR A 1 260 ? -5.852 9.157 26.308 1.00 88.31 260 TYR A C 1
ATOM 2011 O O . TYR A 1 260 ? -6.777 8.759 27.019 1.00 88.31 260 TYR A O 1
ATOM 2019 N N . ILE A 1 261 ? -4.924 8.335 25.830 1.00 87.69 261 ILE A N 1
ATOM 2020 C CA . ILE A 1 261 ? -4.770 6.942 26.254 1.00 87.69 261 ILE A CA 1
ATOM 2021 C C . ILE A 1 261 ? -3.426 6.773 26.959 1.00 87.69 261 ILE A C 1
ATOM 2023 O O . ILE A 1 261 ? -2.459 7.467 26.649 1.00 87.69 261 ILE A O 1
ATOM 2027 N N . LEU A 1 262 ? -3.379 5.867 27.933 1.00 86.12 262 LEU A N 1
ATOM 2028 C CA . LEU A 1 262 ? -2.163 5.534 28.667 1.00 86.12 262 LEU A CA 1
ATOM 2029 C C . LEU A 1 262 ? -1.813 4.073 28.413 1.00 86.12 262 LEU A C 1
ATOM 2031 O O . LEU A 1 262 ? -2.561 3.188 28.832 1.00 86.12 262 LEU A O 1
ATOM 2035 N N . PHE A 1 263 ? -0.643 3.841 27.831 1.00 84.38 263 PHE A N 1
ATOM 2036 C CA . PHE A 1 263 ? -0.043 2.519 27.718 1.00 84.38 263 PHE A CA 1
ATOM 2037 C C . PHE A 1 263 ? 0.900 2.308 28.900 1.00 84.38 263 PHE A C 1
ATOM 2039 O O . PHE A 1 263 ? 2.007 2.846 28.937 1.00 84.38 263 PHE A O 1
ATOM 2046 N N . SER A 1 264 ? 0.432 1.596 29.925 1.00 77.88 264 SER A N 1
ATOM 2047 C CA . SER A 1 264 ? 1.241 1.290 31.104 1.00 77.88 264 SER A CA 1
ATOM 2048 C C . SER A 1 264 ? 0.667 0.124 31.901 1.00 77.88 264 SER A C 1
ATOM 2050 O O . SER A 1 264 ? -0.549 -0.041 31.994 1.00 77.88 264 SER A O 1
ATOM 2052 N N . LYS A 1 265 ? 1.551 -0.623 32.570 1.00 70.88 265 LYS A N 1
ATOM 2053 C CA . LYS A 1 265 ? 1.176 -1.577 33.626 1.00 70.88 265 LYS A CA 1
ATOM 2054 C C . LYS A 1 265 ? 0.840 -0.885 34.959 1.00 70.88 265 LYS A C 1
ATOM 2056 O O . LYS A 1 265 ? 0.350 -1.537 35.876 1.00 70.88 265 LYS A O 1
ATOM 2061 N N . LYS A 1 266 ? 1.121 0.419 35.098 1.00 66.62 266 LYS A N 1
ATOM 2062 C CA . LYS A 1 266 ? 0.915 1.176 36.344 1.00 66.62 266 LYS A CA 1
ATOM 2063 C C . LYS A 1 266 ? -0.580 1.404 36.617 1.00 66.62 266 LYS A C 1
ATOM 2065 O O . LYS A 1 266 ? -1.343 1.754 35.721 1.00 66.62 266 LYS A O 1
ATOM 2070 N N . VAL A 1 267 ? -0.981 1.255 37.883 1.00 59.62 267 VAL A N 1
ATOM 2071 C CA . VAL A 1 267 ? -2.391 1.313 38.322 1.00 59.62 267 VAL A CA 1
ATOM 2072 C C . VAL A 1 267 ? -2.955 2.743 38.315 1.00 59.62 267 VAL A C 1
ATOM 2074 O O . VAL A 1 267 ? -4.115 2.950 37.961 1.00 59.62 267 VAL A O 1
ATOM 2077 N N . ARG A 1 268 ? -2.149 3.754 38.675 1.00 72.69 268 ARG A N 1
ATOM 2078 C CA . ARG A 1 268 ? -2.609 5.147 38.818 1.00 72.69 268 ARG A CA 1
ATOM 2079 C C . ARG A 1 268 ? -2.325 5.968 37.561 1.00 72.69 268 ARG A C 1
ATOM 2081 O O . ARG A 1 268 ? -1.169 6.146 37.186 1.00 72.69 268 ARG A O 1
ATOM 2088 N N . SER A 1 269 ? -3.374 6.507 36.940 1.00 73.94 269 SER A N 1
ATOM 2089 C CA . SER A 1 269 ? -3.252 7.363 35.754 1.00 73.94 269 SER A CA 1
ATOM 2090 C C . SER A 1 269 ? -2.776 8.781 36.082 1.00 73.94 269 SER A C 1
ATOM 2092 O O . SER A 1 269 ? -3.171 9.317 37.125 1.00 73.94 269 SER A O 1
ATOM 2094 N N . PRO A 1 270 ? -1.999 9.412 35.182 1.00 82.19 270 PRO A N 1
ATOM 2095 C CA . PRO A 1 270 ? -1.660 10.824 35.287 1.00 82.19 270 PRO A CA 1
ATOM 2096 C C . PRO A 1 270 ? -2.918 11.696 35.206 1.00 82.19 270 PRO A C 1
ATOM 2098 O O . PRO A 1 270 ? -3.896 11.364 34.531 1.00 82.19 270 PRO A O 1
ATOM 2101 N N . LYS A 1 271 ? -2.906 12.829 35.909 1.00 86.50 271 LYS A N 1
ATOM 2102 C CA . LYS A 1 271 ? -3.899 13.887 35.704 1.00 86.50 271 LYS A CA 1
ATOM 2103 C C . LYS A 1 271 ? -3.321 14.836 34.662 1.00 86.50 271 LYS A C 1
ATOM 2105 O O . LYS A 1 271 ? -2.319 15.478 34.940 1.00 86.50 271 LYS A O 1
ATOM 2110 N N . ILE A 1 272 ? -3.934 14.876 33.483 1.00 87.00 272 ILE A N 1
ATOM 2111 C CA . ILE A 1 272 ? -3.520 15.753 32.386 1.00 87.00 272 ILE A CA 1
ATOM 2112 C C . ILE A 1 272 ? -4.562 16.859 32.242 1.00 87.00 272 ILE A C 1
ATOM 2114 O O . ILE A 1 272 ? -5.770 16.591 32.274 1.00 87.00 272 ILE A O 1
ATOM 2118 N N . THR A 1 273 ? -4.085 18.091 32.097 1.00 88.88 273 THR A N 1
ATOM 2119 C CA . THR A 1 273 ? -4.908 19.290 31.950 1.00 88.88 273 THR A CA 1
ATOM 2120 C C . THR A 1 273 ? -4.511 20.067 30.703 1.00 88.88 273 THR A C 1
ATOM 2122 O O . THR A 1 273 ? -3.339 20.136 30.357 1.00 88.88 273 THR A O 1
ATOM 2125 N N . TRP A 1 274 ? -5.487 20.679 30.041 1.00 87.00 274 TRP A N 1
ATOM 2126 C CA . TRP A 1 274 ? -5.284 21.606 28.932 1.00 87.00 274 TRP A CA 1
ATOM 2127 C C . TRP A 1 274 ? -6.044 22.890 29.241 1.00 87.00 274 TRP A C 1
ATOM 2129 O O . TRP A 1 274 ? -7.267 22.858 29.357 1.00 87.00 274 TRP A O 1
ATOM 2139 N N . ASN A 1 275 ? -5.342 24.017 29.392 1.00 82.31 275 ASN A N 1
ATOM 2140 C CA . ASN A 1 275 ? -5.938 25.312 29.760 1.00 82.31 275 ASN A CA 1
ATOM 2141 C C . ASN A 1 275 ? -6.862 25.223 30.994 1.00 82.31 275 ASN A C 1
ATOM 2143 O O . ASN A 1 275 ? -7.967 25.754 30.995 1.00 82.31 275 ASN A O 1
ATOM 2147 N N . GLY A 1 276 ? -6.448 24.473 32.022 1.00 83.31 276 GLY A N 1
ATOM 2148 C CA . GLY A 1 276 ? -7.240 24.235 33.238 1.00 83.31 276 GLY A CA 1
ATOM 2149 C C . GLY A 1 276 ? -8.334 23.164 33.114 1.00 83.31 276 GLY A C 1
ATOM 2150 O O . GLY A 1 276 ? -8.814 22.667 34.132 1.00 83.31 276 GLY A O 1
ATOM 2151 N N . TYR A 1 277 ? -8.686 22.725 31.902 1.00 86.69 277 TYR A N 1
ATOM 2152 C CA . TYR A 1 277 ? -9.660 21.654 31.684 1.00 86.69 277 TYR A CA 1
ATOM 2153 C C . TYR A 1 277 ? -9.006 20.280 31.785 1.00 86.69 277 TYR A C 1
ATOM 2155 O O . TYR A 1 277 ? -7.952 20.025 31.206 1.00 86.69 277 TYR A O 1
ATOM 2163 N N . LYS A 1 278 ? -9.648 19.353 32.495 1.00 88.38 278 LYS A N 1
ATOM 2164 C CA . LYS A 1 278 ? -9.176 17.970 32.598 1.00 88.38 278 LYS A CA 1
ATOM 2165 C C . LYS A 1 278 ? -9.434 17.218 31.290 1.00 88.38 278 LYS A C 1
ATOM 2167 O O . LYS A 1 278 ? -10.573 17.137 30.844 1.00 88.38 278 LYS A O 1
ATOM 2172 N N . ILE A 1 279 ? -8.394 16.595 30.739 1.00 88.81 279 ILE A N 1
ATOM 2173 C CA . ILE A 1 279 ? -8.516 15.743 29.549 1.00 88.81 279 ILE A CA 1
ATOM 2174 C C . ILE A 1 279 ? -8.977 14.345 29.967 1.00 88.81 279 ILE A C 1
ATOM 2176 O O . ILE A 1 279 ? -8.483 13.773 30.946 1.00 88.81 279 ILE A O 1
ATOM 2180 N N . ASN A 1 280 ? -9.923 13.777 29.221 1.00 85.69 280 ASN A N 1
ATOM 2181 C CA . ASN A 1 280 ? -10.470 12.461 29.517 1.00 85.69 280 ASN A CA 1
ATOM 2182 C C . ASN A 1 280 ? -9.509 11.338 29.112 1.00 85.69 280 ASN A C 1
ATOM 2184 O O . ASN A 1 280 ? -9.006 11.290 27.987 1.00 85.69 280 ASN A O 1
ATOM 2188 N N . ARG A 1 281 ? -9.302 10.394 30.040 1.00 87.94 281 ARG A N 1
ATOM 2189 C CA . ARG A 1 281 ? -8.637 9.121 29.752 1.00 87.94 281 ARG A CA 1
ATOM 2190 C C . ARG A 1 281 ? -9.628 8.179 29.089 1.00 87.94 281 ARG A C 1
ATOM 2192 O O . ARG A 1 281 ? -10.659 7.863 29.683 1.00 87.94 281 ARG A O 1
ATOM 2199 N N . VAL A 1 282 ? -9.265 7.640 27.936 1.00 88.88 282 VAL A N 1
ATOM 2200 C CA . VAL A 1 282 ? -10.028 6.590 27.256 1.00 88.88 282 VAL A CA 1
ATOM 2201 C C . VAL A 1 282 ? -9.283 5.258 27.295 1.00 88.88 282 VAL A C 1
ATOM 2203 O O . VAL A 1 282 ? -8.058 5.214 27.401 1.00 88.88 282 VAL A O 1
ATOM 2206 N N . LYS A 1 283 ? -10.032 4.151 27.240 1.00 87.88 283 LYS A N 1
ATOM 2207 C CA . LYS A 1 283 ? -9.466 2.790 27.127 1.00 87.88 283 LYS A CA 1
ATOM 2208 C C . LYS A 1 283 ? -9.155 2.400 25.685 1.00 87.88 283 LYS A C 1
ATOM 2210 O O . LYS A 1 283 ? -8.401 1.466 25.452 1.00 87.88 283 LYS A O 1
ATOM 2215 N N . TYR A 1 284 ? -9.768 3.087 24.729 1.00 87.56 284 TYR A N 1
ATOM 2216 C CA . TYR A 1 284 ? -9.477 2.959 23.313 1.00 87.56 284 TYR A CA 1
ATOM 2217 C C . TYR A 1 284 ? -9.882 4.245 22.593 1.00 87.56 284 TYR A C 1
ATOM 2219 O O . TYR A 1 284 ? -10.746 4.981 23.070 1.00 87.56 284 TYR A O 1
ATOM 2227 N N . PHE A 1 285 ? -9.302 4.497 21.426 1.00 84.56 285 PHE A N 1
ATOM 2228 C CA . PHE A 1 285 ? -9.729 5.572 20.530 1.00 84.56 285 PHE A CA 1
ATOM 2229 C C . PHE A 1 285 ? -9.643 5.116 19.076 1.00 84.56 285 PHE A C 1
ATOM 2231 O O . PHE A 1 285 ? -8.977 4.133 18.749 1.00 84.56 285 PHE A O 1
ATOM 2238 N N . LYS A 1 286 ? -10.355 5.829 18.200 1.00 85.31 286 LYS A N 1
ATOM 2239 C CA . LYS A 1 286 ? -10.304 5.608 16.754 1.00 85.31 286 LYS A CA 1
ATOM 2240 C C . LYS A 1 286 ? -9.311 6.585 16.129 1.00 85.31 286 LYS A C 1
ATOM 2242 O O . LYS A 1 286 ? -9.503 7.794 16.233 1.00 85.31 286 LYS A O 1
ATOM 2247 N N . TYR A 1 287 ? -8.327 6.069 15.411 1.00 80.19 287 TYR A N 1
ATOM 2248 C CA . TYR A 1 287 ? -7.369 6.860 14.647 1.00 80.19 287 TYR A CA 1
ATOM 2249 C C . TYR A 1 287 ? -7.167 6.215 13.282 1.00 80.19 287 TYR A C 1
ATOM 2251 O O . TYR A 1 287 ? -6.970 5.005 13.191 1.00 80.19 287 TYR A O 1
ATOM 2259 N N . LEU A 1 288 ? -7.373 6.996 12.217 1.00 77.31 288 LEU A N 1
ATOM 2260 C CA . LEU A 1 288 ? -7.274 6.539 10.821 1.00 77.31 288 LEU A CA 1
ATOM 2261 C C . LEU A 1 288 ? -8.090 5.272 10.501 1.00 77.31 288 LEU A C 1
ATOM 2263 O O . LEU A 1 288 ? -7.726 4.430 9.683 1.00 77.31 288 LEU A O 1
ATOM 2267 N N . GLY A 1 289 ? -9.230 5.109 11.179 1.00 80.69 289 GLY A N 1
ATOM 2268 C CA . GLY A 1 289 ? -10.103 3.940 11.020 1.00 80.69 289 GLY A CA 1
ATOM 2269 C C . GLY A 1 289 ? -9.739 2.728 11.886 1.00 80.69 289 GLY A C 1
ATOM 2270 O O . GLY A 1 289 ? -10.565 1.817 12.018 1.00 80.69 289 GLY A O 1
ATOM 2271 N N . ILE A 1 290 ? -8.577 2.735 12.538 1.00 84.81 290 ILE A N 1
ATOM 2272 C CA . ILE A 1 290 ? -8.115 1.695 13.463 1.00 84.81 290 ILE A CA 1
ATOM 2273 C C . ILE A 1 290 ? -8.553 2.053 14.885 1.00 84.81 290 ILE A C 1
ATOM 2275 O O . ILE A 1 290 ? -8.634 3.226 15.237 1.00 84.81 290 ILE A O 1
ATOM 2279 N N . HIS A 1 291 ? -8.899 1.044 15.687 1.00 88.56 291 HIS A N 1
ATOM 2280 C CA . HIS A 1 291 ? -9.228 1.249 17.099 1.00 88.56 291 HIS A CA 1
ATOM 2281 C C . HIS A 1 291 ? -8.042 0.762 17.922 1.00 88.56 291 HIS A C 1
ATOM 2283 O O . HIS A 1 291 ? -7.750 -0.431 17.916 1.00 88.56 291 HIS A O 1
ATOM 2289 N N . VAL A 1 292 ? -7.348 1.680 18.582 1.00 85.19 292 VAL A N 1
ATOM 2290 C CA . VAL A 1 292 ? -6.175 1.361 19.399 1.00 85.19 292 VAL A CA 1
ATOM 2291 C C . VAL A 1 292 ? -6.638 1.241 20.845 1.00 85.19 292 VAL A C 1
ATOM 2293 O O . VAL A 1 292 ? -7.169 2.208 21.388 1.00 85.19 292 VAL A O 1
ATOM 2296 N N . ASP A 1 293 ? -6.495 0.057 21.444 1.00 87.38 293 ASP A N 1
ATOM 2297 C CA . ASP A 1 293 ? -6.854 -0.214 22.843 1.00 87.38 293 ASP A CA 1
ATOM 2298 C C . ASP A 1 293 ? -5.650 -0.097 23.785 1.00 87.38 293 ASP A C 1
ATOM 2300 O O . ASP A 1 293 ? -4.521 -0.350 23.386 1.00 87.38 293 ASP A O 1
ATOM 2304 N N . ASP A 1 294 ? -5.884 0.227 25.057 1.00 84.06 294 ASP A N 1
ATOM 2305 C CA . ASP A 1 294 ? -4.847 0.500 26.068 1.00 84.06 294 ASP A CA 1
ATOM 2306 C C . ASP A 1 294 ? -3.940 -0.700 26.384 1.00 84.06 294 ASP A C 1
ATOM 2308 O O . ASP A 1 294 ? -2.902 -0.553 27.035 1.00 84.06 294 ASP A O 1
ATOM 2312 N N . ARG A 1 295 ? -4.309 -1.892 25.903 1.00 83.50 295 ARG A N 1
ATOM 2313 C CA . ARG A 1 295 ? -3.546 -3.132 26.050 1.00 83.50 295 ARG A CA 1
ATOM 2314 C C . ARG A 1 295 ? -2.880 -3.599 24.761 1.00 83.50 295 ARG A C 1
ATOM 2316 O O . ARG A 1 295 ? -2.114 -4.559 24.847 1.00 83.50 295 ARG A O 1
ATOM 2323 N N . LEU A 1 296 ? -3.164 -2.968 23.622 1.00 82.06 296 LEU A N 1
ATOM 2324 C CA . LEU A 1 296 ? -2.697 -3.365 22.290 1.00 82.06 296 LEU A CA 1
ATOM 2325 C C . LEU A 1 296 ? -3.006 -4.831 21.952 1.00 82.06 296 LEU A C 1
ATOM 2327 O O . LEU A 1 296 ? -2.206 -5.531 21.335 1.00 82.06 296 LEU A O 1
ATOM 2331 N N . ASN A 1 297 ? -4.166 -5.328 22.396 1.00 85.44 297 ASN A N 1
ATOM 2332 C CA . ASN A 1 297 ? -4.605 -6.689 22.065 1.00 85.44 297 ASN A CA 1
ATOM 2333 C C . ASN A 1 297 ? -5.435 -6.751 20.774 1.00 85.44 297 ASN A C 1
ATOM 2335 O O . ASN A 1 297 ? -5.696 -7.849 20.273 1.00 85.44 297 ASN A O 1
ATOM 2339 N N . TRP A 1 298 ? -5.852 -5.592 20.257 1.00 89.56 298 TRP A N 1
ATOM 2340 C CA . TRP A 1 298 ? -6.548 -5.393 18.988 1.00 89.56 298 TRP A CA 1
ATOM 2341 C C . TRP A 1 298 ? -7.912 -6.082 18.880 1.00 89.56 298 TRP A C 1
ATOM 2343 O O . TRP A 1 298 ? -8.539 -6.057 17.819 1.00 89.56 298 TRP A O 1
ATOM 2353 N N . LEU A 1 299 ? -8.424 -6.674 19.963 1.00 91.06 299 LEU A N 1
ATOM 2354 C CA . LEU A 1 299 ? -9.725 -7.341 19.952 1.00 91.06 299 LEU A CA 1
ATOM 2355 C C . LEU A 1 299 ? -10.853 -6.335 19.753 1.00 91.06 299 LEU A C 1
ATOM 2357 O O . LEU A 1 299 ? -11.794 -6.645 19.029 1.00 91.06 299 LEU A O 1
ATOM 2361 N N . GLU A 1 300 ? -10.745 -5.134 20.327 1.00 91.38 300 GLU A N 1
ATOM 2362 C CA . GLU A 1 300 ? -11.741 -4.076 20.123 1.00 91.38 300 GLU A CA 1
ATOM 2363 C C . GLU A 1 300 ? -11.812 -3.670 18.645 1.00 91.38 300 GLU A C 1
ATOM 2365 O O . GLU A 1 300 ? -12.897 -3.597 18.066 1.00 91.38 300 GLU A O 1
ATOM 2370 N N . HIS A 1 301 ? -10.657 -3.519 17.989 1.00 91.81 301 HIS A N 1
ATOM 2371 C CA . HIS A 1 301 ? -10.593 -3.272 16.550 1.00 91.81 301 HIS A CA 1
ATOM 2372 C C . HIS A 1 301 ? -11.247 -4.397 15.742 1.00 91.81 301 HIS A C 1
ATOM 2374 O O . HIS A 1 301 ? -12.130 -4.136 14.921 1.00 91.81 301 HIS A O 1
ATOM 2380 N N . ILE A 1 302 ? -10.857 -5.648 16.002 1.00 94.06 302 ILE A N 1
ATOM 2381 C CA . ILE A 1 302 ? -11.385 -6.820 15.297 1.00 94.06 302 ILE A CA 1
ATOM 2382 C C . ILE A 1 302 ? -12.901 -6.950 15.510 1.00 94.06 302 ILE A C 1
ATOM 2384 O O . ILE A 1 302 ? -13.622 -7.268 14.566 1.00 94.06 302 ILE A O 1
ATOM 2388 N N . ASN A 1 303 ? -13.405 -6.666 16.715 1.00 93.81 303 ASN A N 1
ATOM 2389 C CA . ASN A 1 303 ? -14.836 -6.665 17.020 1.00 93.81 303 ASN A CA 1
ATOM 2390 C C . ASN A 1 303 ? -15.579 -5.626 16.184 1.00 93.81 303 ASN A C 1
ATOM 2392 O O . ASN A 1 303 ? -16.517 -5.982 15.476 1.00 93.81 303 ASN A O 1
ATOM 2396 N N . LYS A 1 304 ? -15.127 -4.367 16.198 1.00 92.81 304 LYS A N 1
ATOM 2397 C CA . LYS A 1 304 ? -15.771 -3.278 15.452 1.00 92.81 304 LYS A CA 1
ATOM 2398 C C . LYS A 1 304 ? -15.752 -3.509 13.944 1.00 92.81 304 LYS A C 1
ATOM 2400 O O . LYS A 1 304 ? -16.744 -3.231 13.272 1.00 92.81 304 LYS A O 1
ATOM 2405 N N . GLN A 1 305 ? -14.650 -4.020 13.394 1.00 91.81 305 GLN A N 1
ATOM 2406 C CA . GLN A 1 305 ? -14.588 -4.354 11.968 1.00 91.81 305 GLN A CA 1
ATOM 2407 C C . GLN A 1 305 ? -15.434 -5.590 11.633 1.00 91.81 305 GLN A C 1
ATOM 2409 O O . GLN A 1 305 ? -16.121 -5.609 10.613 1.00 91.81 305 GLN A O 1
ATOM 2414 N N . GLY A 1 306 ? -15.466 -6.587 12.521 1.00 93.38 306 GLY A N 1
ATOM 2415 C CA . GLY A 1 306 ? -16.337 -7.754 12.405 1.00 93.38 306 GLY A CA 1
ATOM 2416 C C . GLY A 1 306 ? -17.825 -7.396 12.427 1.00 93.38 306 GLY A C 1
ATOM 2417 O O . GLY A 1 306 ? -18.572 -7.875 11.581 1.00 93.38 306 GLY A O 1
ATOM 2418 N N . GLU A 1 307 ? -18.257 -6.514 13.331 1.00 93.94 307 GLU A N 1
ATOM 2419 C CA . GLU A 1 307 ? -19.636 -6.005 13.404 1.00 93.94 307 GLU A CA 1
ATOM 2420 C C . GLU A 1 307 ? -20.051 -5.324 12.098 1.00 93.94 307 GLU A C 1
ATOM 2422 O O . GLU A 1 307 ? -21.124 -5.605 11.561 1.00 93.94 307 GLU A O 1
ATOM 2427 N N . LYS A 1 308 ? -19.177 -4.477 11.539 1.00 91.44 308 LYS A N 1
ATOM 2428 C CA . LYS A 1 308 ? -19.405 -3.854 10.228 1.00 91.44 308 LYS A CA 1
ATOM 2429 C C . LYS A 1 308 ? -19.510 -4.895 9.117 1.00 91.44 308 LYS A C 1
ATOM 2431 O O . LYS A 1 308 ? -20.448 -4.832 8.325 1.00 91.44 308 LYS A O 1
ATOM 2436 N N . ALA A 1 309 ? -18.602 -5.871 9.088 1.00 91.44 309 ALA A N 1
ATOM 2437 C CA . ALA A 1 309 ? -18.592 -6.928 8.079 1.00 91.44 309 ALA A CA 1
ATOM 2438 C C . ALA A 1 309 ? -19.891 -7.742 8.127 1.00 91.44 309 ALA A C 1
ATOM 2440 O O . ALA A 1 309 ? -20.535 -7.967 7.102 1.00 91.44 309 ALA A O 1
ATOM 2441 N N . ILE A 1 310 ? -20.301 -8.155 9.328 1.00 90.56 310 ILE A N 1
ATOM 2442 C CA . ILE A 1 310 ? -21.523 -8.930 9.554 1.00 90.56 310 ILE A CA 1
ATOM 2443 C C . ILE A 1 310 ? -22.753 -8.108 9.166 1.00 90.56 310 ILE A C 1
ATOM 2445 O O . ILE A 1 310 ? -23.650 -8.641 8.516 1.00 90.56 310 ILE A O 1
ATOM 2449 N N . LYS A 1 311 ? -22.791 -6.809 9.489 1.00 90.50 311 LYS A N 1
ATOM 2450 C CA . LYS A 1 311 ? -23.879 -5.915 9.069 1.00 90.50 311 LYS A CA 1
ATOM 2451 C C . LYS A 1 311 ? -23.984 -5.827 7.544 1.00 90.50 311 LYS A C 1
ATOM 2453 O O . LYS A 1 311 ? -25.088 -5.915 7.011 1.00 90.50 311 LYS A O 1
ATOM 2458 N N . MET A 1 312 ? -22.858 -5.719 6.833 1.00 86.31 312 MET A N 1
ATOM 2459 C CA . MET A 1 312 ? -22.855 -5.784 5.365 1.00 86.31 312 MET A CA 1
ATOM 2460 C C . MET A 1 312 ? -23.416 -7.127 4.889 1.00 86.31 312 MET A C 1
ATOM 2462 O O . MET A 1 312 ? -24.351 -7.155 4.094 1.00 86.31 312 MET A O 1
ATOM 2466 N N . GLN A 1 313 ? -22.944 -8.242 5.454 1.00 85.56 313 GLN A N 1
ATOM 2467 C CA . GLN A 1 313 ? -23.455 -9.568 5.108 1.00 85.56 313 GLN A CA 1
ATOM 2468 C C . GLN A 1 313 ? -24.968 -9.700 5.323 1.00 85.56 313 GLN A C 1
ATOM 2470 O O . GLN A 1 313 ? -25.657 -10.284 4.492 1.00 85.56 313 GLN A O 1
ATOM 2475 N N . GLN A 1 314 ? -25.495 -9.173 6.428 1.00 86.31 314 GLN A N 1
ATOM 2476 C CA . GLN A 1 314 ? -26.928 -9.176 6.715 1.00 86.31 314 GLN A CA 1
ATOM 2477 C C . GLN A 1 314 ? -27.712 -8.384 5.667 1.00 86.31 314 GLN A C 1
ATOM 2479 O O . GLN A 1 314 ? -28.785 -8.823 5.263 1.00 86.31 314 GLN A O 1
ATOM 2484 N N . ASN A 1 315 ? -27.173 -7.261 5.187 1.00 85.25 315 ASN A N 1
ATOM 2485 C CA . ASN A 1 315 ? -27.788 -6.500 4.102 1.00 85.25 315 ASN A CA 1
ATOM 2486 C C . ASN A 1 315 ? -27.794 -7.291 2.788 1.00 85.25 315 ASN A C 1
ATOM 2488 O O . ASN A 1 315 ? -28.820 -7.323 2.115 1.00 85.25 315 ASN A O 1
ATOM 2492 N N . LEU A 1 316 ? -26.701 -7.986 2.458 1.00 81.38 316 LEU A N 1
ATOM 2493 C CA . LEU A 1 316 ? -26.649 -8.872 1.290 1.00 81.38 316 LEU A CA 1
ATOM 2494 C C . LEU A 1 316 ? -27.671 -10.009 1.397 1.00 81.38 316 LEU A C 1
ATOM 2496 O O . LEU A 1 316 ? -28.372 -10.294 0.432 1.00 81.38 316 LEU A O 1
ATOM 2500 N N . LYS A 1 317 ? -27.819 -10.597 2.591 1.00 79.81 317 LYS A N 1
ATOM 2501 C CA . LYS A 1 317 ? -28.794 -11.664 2.861 1.00 79.81 317 LYS A CA 1
ATOM 2502 C C . LYS A 1 317 ? -30.247 -11.256 2.624 1.00 79.81 317 LYS A C 1
ATOM 2504 O O . LYS A 1 317 ? -31.090 -12.115 2.401 1.00 79.81 317 LYS A O 1
ATOM 2509 N N . ARG A 1 318 ? -30.561 -9.956 2.655 1.00 80.81 318 ARG A N 1
ATOM 2510 C CA . ARG A 1 318 ? -31.913 -9.453 2.347 1.00 80.81 318 ARG A CA 1
ATOM 2511 C C . ARG A 1 318 ? -32.243 -9.500 0.855 1.00 80.81 318 ARG A C 1
ATOM 2513 O O . ARG A 1 318 ? -33.419 -9.475 0.511 1.00 80.81 318 ARG A O 1
ATOM 2520 N N . ILE A 1 319 ? -31.231 -9.528 -0.011 1.00 79.12 319 ILE A N 1
ATOM 2521 C CA . ILE A 1 319 ? -31.387 -9.475 -1.474 1.00 79.12 319 ILE A CA 1
ATOM 2522 C C . ILE A 1 319 ? -30.894 -10.742 -2.185 1.00 79.12 319 ILE A C 1
ATOM 2524 O O . ILE A 1 319 ? -31.176 -10.923 -3.367 1.00 79.12 319 ILE A O 1
ATOM 2528 N N . ALA A 1 320 ? -30.157 -11.605 -1.488 1.00 71.81 320 ALA A N 1
ATOM 2529 C CA . ALA A 1 320 ? -29.688 -12.890 -1.982 1.00 71.81 320 ALA A CA 1
ATOM 2530 C C . ALA A 1 320 ? -29.412 -13.828 -0.805 1.00 71.81 320 ALA A C 1
ATOM 2532 O O . ALA A 1 320 ? -28.744 -13.425 0.143 1.00 71.81 320 ALA A O 1
ATOM 2533 N N . ASP A 1 321 ? -29.854 -15.078 -0.894 1.00 68.81 321 ASP A N 1
ATOM 2534 C CA . ASP A 1 321 ? -29.555 -16.113 0.101 1.00 68.81 321 ASP A CA 1
ATOM 2535 C C . ASP A 1 321 ? -28.800 -17.285 -0.551 1.00 68.81 321 ASP A C 1
ATOM 2537 O O . ASP A 1 321 ? -28.504 -17.282 -1.748 1.00 68.81 321 ASP A O 1
ATOM 2541 N N . GLY A 1 322 ? -28.488 -18.328 0.217 1.00 64.31 322 GLY A N 1
ATOM 2542 C CA . GLY A 1 322 ? -27.753 -19.496 -0.269 1.00 64.31 322 GLY A CA 1
ATOM 2543 C C . GLY A 1 322 ? -28.396 -20.201 -1.474 1.00 64.31 322 GLY A C 1
ATOM 2544 O O . GLY A 1 322 ? -27.669 -20.855 -2.222 1.00 64.31 322 GLY A O 1
ATOM 2545 N N . ASN A 1 323 ? -29.713 -20.045 -1.676 1.00 66.06 323 ASN A N 1
ATOM 2546 C CA . ASN A 1 323 ? -30.518 -20.770 -2.675 1.00 66.06 323 ASN A CA 1
ATOM 2547 C C . ASN A 1 323 ? -31.061 -19.886 -3.809 1.00 66.06 323 ASN A C 1
ATOM 2549 O O . ASN A 1 323 ? -31.639 -20.410 -4.754 1.00 66.06 323 ASN A O 1
ATOM 2553 N N . TRP A 1 324 ? -30.956 -18.560 -3.706 1.00 72.38 324 TRP A N 1
ATOM 2554 C CA . TRP A 1 324 ? -31.569 -17.645 -4.670 1.00 72.38 324 TRP A CA 1
ATOM 2555 C C . TRP A 1 324 ? -30.851 -16.293 -4.682 1.00 72.38 324 TRP A C 1
ATOM 2557 O O . TRP A 1 324 ? -30.228 -15.886 -3.702 1.00 72.38 324 TRP A O 1
ATOM 2567 N N . GLY A 1 325 ? -30.941 -15.578 -5.801 1.00 80.44 325 GLY A N 1
ATOM 2568 C CA . GLY A 1 325 ? -30.258 -14.299 -5.991 1.00 80.44 325 GLY A CA 1
ATOM 2569 C C . GLY A 1 325 ? -28.855 -14.474 -6.578 1.00 80.44 325 GLY A C 1
ATOM 2570 O O . GLY A 1 325 ? -28.704 -14.946 -7.700 1.00 80.44 325 GLY A O 1
ATOM 2571 N N . ILE A 1 326 ? -27.824 -14.045 -5.847 1.00 81.50 326 ILE A N 1
ATOM 2572 C CA . ILE A 1 326 ? -26.437 -13.943 -6.334 1.00 81.50 326 ILE A CA 1
ATOM 2573 C C . ILE A 1 326 ? -25.743 -15.313 -6.307 1.00 81.50 326 ILE A C 1
ATOM 2575 O O . ILE A 1 326 ? -25.715 -15.955 -5.259 1.00 81.50 326 ILE A O 1
ATOM 2579 N N . SER A 1 327 ? -25.119 -15.733 -7.415 1.00 84.50 327 SER A N 1
ATOM 2580 C CA . SER A 1 327 ? -24.423 -17.029 -7.500 1.00 84.50 327 SER A CA 1
ATOM 2581 C C . SER A 1 327 ? -23.183 -17.130 -6.594 1.00 84.50 327 SER A C 1
ATOM 2583 O O . SER A 1 327 ? -22.611 -16.122 -6.171 1.00 84.50 327 SER A O 1
ATOM 2585 N N . GLN A 1 328 ? -22.739 -18.362 -6.306 1.00 85.81 328 GLN A N 1
ATOM 2586 C CA . GLN A 1 328 ? -21.608 -18.639 -5.408 1.00 85.81 328 GLN A CA 1
ATOM 2587 C C . GLN A 1 328 ? -20.336 -17.872 -5.800 1.00 85.81 328 GLN A C 1
ATOM 2589 O O . GLN A 1 328 ? -19.720 -17.258 -4.928 1.00 85.81 328 GLN A O 1
ATOM 2594 N N . ILE A 1 329 ? -19.980 -17.843 -7.090 1.00 87.31 329 ILE A N 1
ATOM 2595 C CA . ILE A 1 329 ? -18.779 -17.141 -7.567 1.00 87.31 329 ILE A CA 1
ATOM 2596 C C . ILE A 1 329 ? -18.846 -15.635 -7.294 1.00 87.31 329 ILE A C 1
ATOM 2598 O O . ILE A 1 329 ? -17.877 -15.047 -6.831 1.00 87.31 329 ILE A O 1
ATOM 2602 N N . HIS A 1 330 ? -20.008 -15.005 -7.468 1.00 87.06 330 HIS A N 1
ATOM 2603 C CA . HIS A 1 330 ? -20.172 -13.582 -7.177 1.00 87.06 330 HIS A CA 1
ATOM 2604 C C . HIS A 1 330 ? -20.133 -13.304 -5.668 1.00 87.06 330 HIS A C 1
ATOM 2606 O O . HIS A 1 330 ? -19.541 -12.313 -5.244 1.00 87.06 330 HIS A O 1
ATOM 2612 N N . ARG A 1 331 ? -20.697 -14.191 -4.833 1.00 87.94 331 ARG A N 1
ATOM 2613 C CA . ARG A 1 331 ? -20.569 -14.091 -3.365 1.00 87.94 331 ARG A CA 1
ATOM 2614 C C . ARG A 1 331 ? -19.112 -14.229 -2.919 1.00 87.94 331 ARG A C 1
ATOM 2616 O O . ARG A 1 331 ? -18.670 -13.482 -2.048 1.00 87.94 331 ARG A O 1
ATOM 2623 N N . TRP A 1 332 ? -18.377 -15.159 -3.527 1.00 91.75 332 TRP A N 1
ATOM 2624 C CA . TRP A 1 332 ? -16.943 -15.344 -3.317 1.00 91.75 332 TRP A CA 1
ATOM 2625 C C . TRP A 1 332 ? -16.165 -14.080 -3.698 1.00 91.75 332 TRP A C 1
ATOM 2627 O O . TRP A 1 332 ? -15.397 -13.565 -2.884 1.00 91.75 332 TRP A O 1
ATOM 2637 N N . THR A 1 333 ? -16.444 -13.514 -4.876 1.00 90.94 333 THR A N 1
ATOM 2638 C CA . THR A 1 333 ? -15.816 -12.276 -5.348 1.00 90.94 333 THR A CA 1
ATOM 2639 C C . THR A 1 333 ? -16.089 -11.123 -4.391 1.00 90.94 333 THR A C 1
ATOM 2641 O O . THR A 1 333 ? -15.142 -10.491 -3.938 1.00 90.94 333 THR A O 1
ATOM 2644 N N . LEU A 1 334 ? -17.346 -10.894 -3.990 1.00 90.31 334 LEU A N 1
ATOM 2645 C CA . LEU A 1 334 ? -17.706 -9.838 -3.034 1.00 90.31 334 LEU A CA 1
ATOM 2646 C C . LEU A 1 334 ? -16.997 -9.999 -1.684 1.00 90.31 334 LEU A C 1
ATOM 2648 O O . LEU A 1 334 ? -16.554 -9.016 -1.089 1.00 90.31 334 LEU A O 1
ATOM 2652 N N . TYR A 1 335 ? -16.851 -11.231 -1.194 1.00 92.75 335 TYR A N 1
ATOM 2653 C CA . TYR A 1 335 ? -16.078 -11.481 0.018 1.00 92.75 335 TYR A CA 1
ATOM 2654 C C . TYR A 1 335 ? -14.605 -11.084 -0.165 1.00 92.75 335 TYR A C 1
ATOM 2656 O O . TYR A 1 335 ? -14.068 -10.340 0.657 1.00 92.75 335 TYR A O 1
ATOM 2664 N N . LYS A 1 336 ? -13.962 -11.524 -1.255 1.00 90.81 336 LYS A N 1
ATOM 2665 C CA . LYS A 1 336 ? -12.541 -11.255 -1.533 1.00 90.81 336 LYS A CA 1
ATOM 2666 C C . LYS A 1 336 ? -12.248 -9.780 -1.814 1.00 90.81 336 LYS A C 1
ATOM 2668 O O . LYS A 1 336 ? -11.186 -9.288 -1.428 1.00 90.81 336 LYS A O 1
ATOM 2673 N N . THR A 1 337 ? -13.144 -9.074 -2.499 1.00 89.44 337 THR A N 1
ATOM 2674 C CA . THR A 1 337 ? -12.906 -7.696 -2.955 1.00 89.44 337 THR A CA 1
ATOM 2675 C C . THR A 1 337 ? -13.395 -6.642 -1.971 1.00 89.44 337 THR A C 1
ATOM 2677 O O . THR A 1 337 ? -12.780 -5.582 -1.894 1.00 89.44 337 THR A O 1
ATOM 2680 N N . VAL A 1 338 ? -14.439 -6.927 -1.186 1.00 89.50 338 VAL A N 1
ATOM 2681 C CA . VAL A 1 338 ? -15.036 -5.958 -0.252 1.00 89.50 338 VAL A CA 1
ATOM 2682 C C . VAL A 1 338 ? -14.723 -6.325 1.194 1.00 89.50 338 VAL A C 1
ATOM 2684 O O . VAL A 1 338 ? -14.040 -5.577 1.890 1.00 89.50 338 VAL A O 1
ATOM 2687 N N . ILE A 1 339 ? -15.184 -7.491 1.655 1.00 91.69 339 ILE A N 1
ATOM 2688 C CA . ILE A 1 339 ? -15.128 -7.859 3.079 1.00 91.69 339 ILE A CA 1
ATOM 2689 C C . ILE A 1 339 ? -13.687 -8.063 3.550 1.00 91.69 339 ILE A C 1
ATOM 2691 O O . ILE A 1 339 ? -13.276 -7.491 4.558 1.00 91.69 339 ILE A O 1
ATOM 2695 N N . GLU A 1 340 ? -12.901 -8.841 2.808 1.00 92.12 340 GLU A N 1
ATOM 2696 C CA . GLU A 1 340 ? -11.496 -9.093 3.126 1.00 92.12 340 GLU A CA 1
ATOM 2697 C C . GLU A 1 340 ? -10.668 -7.804 3.078 1.00 92.12 340 GLU A C 1
ATOM 2699 O O . GLU A 1 340 ? -9.853 -7.572 3.966 1.00 92.12 340 GLU A O 1
ATOM 2704 N N . ARG A 1 341 ? -10.911 -6.929 2.090 1.00 89.62 341 ARG A N 1
ATOM 2705 C CA . ARG A 1 341 ? -10.205 -5.643 1.961 1.00 89.62 341 ARG A CA 1
ATOM 2706 C C . ARG A 1 341 ? -10.539 -4.680 3.090 1.00 89.62 341 ARG A C 1
ATOM 2708 O O . ARG A 1 341 ? -9.636 -4.040 3.615 1.00 89.62 341 ARG A O 1
ATOM 2715 N N . MET A 1 342 ? -11.801 -4.634 3.505 1.00 89.88 342 MET A N 1
ATOM 2716 C CA . MET A 1 342 ? -12.228 -3.852 4.662 1.00 89.88 342 MET A CA 1
ATOM 2717 C C . MET A 1 342 ? -11.567 -4.353 5.955 1.00 89.88 342 MET A C 1
ATOM 2719 O O . MET A 1 342 ? -11.098 -3.551 6.757 1.00 89.88 342 MET A O 1
ATOM 2723 N N . LEU A 1 343 ? -11.497 -5.674 6.148 1.00 91.62 343 LEU A N 1
ATOM 2724 C CA . LEU A 1 343 ? -10.851 -6.286 7.316 1.00 91.62 343 LEU A CA 1
ATOM 2725 C C . LEU A 1 343 ? -9.320 -6.168 7.285 1.00 91.62 343 LEU A C 1
ATOM 2727 O O . LEU A 1 343 ? -8.699 -6.216 8.340 1.00 91.62 343 LEU A O 1
ATOM 2731 N N . ALA A 1 344 ? -8.715 -6.014 6.105 1.00 89.44 344 ALA A N 1
ATOM 2732 C CA . ALA A 1 344 ? -7.279 -5.803 5.936 1.00 89.44 344 ALA A CA 1
ATOM 2733 C C . ALA A 1 344 ? -6.830 -4.352 6.147 1.00 89.44 344 ALA A C 1
ATOM 2735 O O . ALA A 1 344 ? -5.628 -4.095 6.184 1.00 89.44 344 ALA A O 1
ATOM 2736 N N . HIS A 1 345 ? -7.761 -3.406 6.303 1.00 85.56 345 HIS A N 1
ATOM 2737 C CA . HIS A 1 345 ? -7.426 -2.009 6.579 1.00 85.56 345 HIS A CA 1
ATOM 2738 C C . HIS A 1 345 ? -6.563 -1.889 7.843 1.00 85.56 345 HIS A C 1
ATOM 2740 O O . HIS A 1 345 ? -6.953 -2.362 8.916 1.00 85.56 345 HIS A O 1
ATOM 2746 N N . GLY A 1 346 ? -5.384 -1.275 7.721 1.00 83.50 346 GLY A N 1
ATOM 2747 C CA . GLY A 1 346 ? -4.448 -1.122 8.830 1.00 83.50 346 GLY A CA 1
ATOM 2748 C C . GLY A 1 346 ? -3.818 -2.414 9.355 1.00 83.50 346 GLY A C 1
ATOM 2749 O O . GLY A 1 346 ? -3.252 -2.398 10.447 1.00 83.50 346 GLY A O 1
ATOM 2750 N N . SER A 1 347 ? -3.910 -3.548 8.643 1.00 89.94 347 SER A N 1
ATOM 2751 C CA . SER A 1 347 ? -3.421 -4.844 9.146 1.00 89.94 347 SER A CA 1
ATOM 2752 C C . SER A 1 347 ? -1.917 -4.865 9.430 1.00 89.94 347 SER A C 1
ATOM 2754 O O . SER A 1 347 ? -1.473 -5.660 10.257 1.00 89.94 347 SER A O 1
ATOM 2756 N N . SER A 1 348 ? -1.138 -3.990 8.790 1.00 87.06 348 SER A N 1
ATOM 2757 C CA . SER A 1 348 ? 0.284 -3.751 9.078 1.00 87.06 348 SER A CA 1
ATOM 2758 C C . SER A 1 348 ? 0.537 -3.370 10.540 1.00 87.06 348 SER A C 1
ATOM 2760 O O . SER A 1 348 ? 1.531 -3.811 11.107 1.00 87.06 348 SER A O 1
ATOM 2762 N N . ALA A 1 349 ? -0.372 -2.625 11.176 1.00 83.50 349 ALA A N 1
ATOM 2763 C CA . ALA A 1 349 ? -0.227 -2.195 12.566 1.00 83.50 349 ALA A CA 1
ATOM 2764 C C . ALA A 1 349 ? -0.492 -3.331 13.570 1.00 83.50 349 ALA A C 1
ATOM 2766 O O . ALA A 1 349 ? 0.197 -3.443 14.582 1.00 83.50 349 ALA A O 1
ATOM 2767 N N . TRP A 1 350 ? -1.475 -4.195 13.289 1.00 87.06 350 TRP A N 1
ATOM 2768 C CA . TRP A 1 350 ? -2.038 -5.102 14.298 1.00 87.06 350 TRP A CA 1
ATOM 2769 C C . TRP A 1 350 ? -1.967 -6.597 13.963 1.00 87.06 350 TRP A C 1
ATOM 2771 O O . TRP A 1 350 ? -2.141 -7.423 14.854 1.00 87.06 350 TRP A O 1
ATOM 2781 N N . CYS A 1 351 ? -1.712 -6.989 12.710 1.00 91.19 351 CYS A N 1
ATOM 2782 C CA . CYS A 1 351 ? -1.796 -8.384 12.252 1.00 91.19 351 CYS A CA 1
ATOM 2783 C C . CYS A 1 351 ? -0.460 -8.974 11.761 1.00 91.19 351 CYS A C 1
ATOM 2785 O O . CYS A 1 351 ? -0.462 -9.998 11.078 1.00 91.19 351 CYS A O 1
ATOM 2787 N N . LEU A 1 352 ? 0.692 -8.393 12.119 1.00 88.19 352 LEU A N 1
ATOM 2788 C CA . LEU A 1 352 ? 1.998 -8.995 11.801 1.00 88.19 352 LEU A CA 1
ATOM 2789 C C . LEU A 1 352 ? 2.192 -10.364 12.463 1.00 88.19 352 LEU A C 1
ATOM 2791 O O . LEU A 1 352 ? 2.643 -11.308 11.814 1.00 88.19 352 LEU A O 1
ATOM 2795 N N . ASN A 1 353 ? 1.815 -10.478 13.739 1.00 88.50 353 ASN A N 1
ATOM 2796 C CA . ASN A 1 353 ? 1.909 -11.698 14.542 1.00 88.50 353 ASN A CA 1
ATOM 2797 C C . ASN A 1 353 ? 0.607 -11.893 15.343 1.00 88.50 353 ASN A C 1
ATOM 2799 O O . ASN A 1 353 ? 0.557 -11.577 16.532 1.00 88.50 353 ASN A O 1
ATOM 2803 N N . PRO A 1 354 ? -0.483 -12.362 14.707 1.00 91.44 354 PRO A N 1
ATOM 2804 C CA . PRO A 1 354 ? -1.782 -12.449 15.361 1.00 91.44 354 PRO A CA 1
ATOM 2805 C C . PRO A 1 354 ? -1.775 -13.486 16.493 1.00 91.44 354 PRO A C 1
ATOM 2807 O O . PRO A 1 354 ? -1.433 -14.654 16.289 1.00 91.44 354 PRO A O 1
ATOM 2810 N N . THR A 1 355 ? -2.219 -13.072 17.682 1.00 92.38 355 THR A N 1
ATOM 2811 C CA . THR A 1 355 ? -2.347 -13.951 18.857 1.00 92.38 355 THR A CA 1
ATOM 2812 C C . THR A 1 355 ? -3.426 -15.017 18.656 1.00 92.38 355 THR A C 1
ATOM 2814 O O . THR A 1 355 ? -4.348 -14.854 17.855 1.00 92.38 355 THR A O 1
ATOM 2817 N N . PHE A 1 356 ? -3.393 -16.096 19.444 1.00 92.81 356 PHE A N 1
ATOM 2818 C CA . PHE A 1 356 ? -4.417 -17.149 19.386 1.00 92.81 356 PHE A CA 1
ATOM 2819 C C . PHE A 1 356 ? -5.852 -16.614 19.560 1.00 92.81 356 PHE A C 1
ATOM 2821 O O . PHE A 1 356 ? -6.767 -17.037 18.850 1.00 92.81 356 PHE A O 1
ATOM 2828 N N . LYS A 1 357 ? -6.052 -15.629 20.450 1.00 94.19 357 LYS A N 1
ATOM 2829 C CA . LYS A 1 357 ? -7.358 -14.976 20.655 1.00 94.19 357 LYS A CA 1
ATOM 2830 C C . LYS A 1 357 ? -7.827 -14.250 19.390 1.00 94.19 357 LYS A C 1
ATOM 2832 O O . LYS A 1 357 ? -8.982 -14.409 18.995 1.00 94.19 357 LYS A O 1
ATOM 2837 N N . MET A 1 358 ? -6.928 -13.526 18.721 1.00 94.88 358 MET A N 1
ATOM 2838 C CA . MET A 1 358 ? -7.221 -12.862 17.447 1.00 94.88 358 MET A CA 1
ATOM 2839 C C . MET A 1 358 ? -7.544 -13.883 16.353 1.00 94.88 358 MET A C 1
ATOM 2841 O O . MET A 1 358 ? -8.566 -13.749 15.684 1.00 94.88 358 MET A O 1
ATOM 2845 N N . LYS A 1 359 ? -6.734 -14.946 16.217 1.00 95.56 359 LYS A N 1
ATOM 2846 C CA . LYS A 1 359 ? -6.960 -16.025 15.239 1.00 95.56 359 LYS A CA 1
ATOM 2847 C C . LYS A 1 359 ? -8.349 -16.651 15.407 1.00 95.56 359 LYS A C 1
ATOM 2849 O O . LYS A 1 359 ? -9.093 -16.768 14.432 1.00 95.56 359 LYS A O 1
ATOM 2854 N N . ARG A 1 360 ? -8.742 -16.983 16.645 1.00 95.38 360 ARG A N 1
ATOM 2855 C CA . ARG A 1 360 ? -10.081 -17.516 16.959 1.00 95.38 360 ARG A CA 1
ATOM 2856 C C . ARG A 1 360 ? -11.194 -16.539 16.595 1.00 95.38 360 ARG A C 1
ATOM 2858 O O . ARG A 1 360 ? -12.180 -16.944 15.981 1.00 95.38 360 ARG A O 1
ATOM 2865 N N . LYS A 1 361 ? -11.046 -15.259 16.948 1.00 96.38 361 LYS A N 1
ATOM 2866 C CA . LYS A 1 361 ? -12.072 -14.251 16.666 1.00 96.38 361 LYS A CA 1
ATOM 2867 C C . LYS A 1 361 ? -12.237 -13.995 15.168 1.00 96.38 361 LYS A C 1
ATOM 2869 O O . LYS A 1 361 ? -13.365 -13.964 14.688 1.00 96.38 361 LYS A O 1
ATOM 2874 N N . LEU A 1 362 ? -11.137 -13.905 14.423 1.00 97.00 362 LEU A N 1
ATOM 2875 C CA . LEU A 1 362 ? -11.153 -13.773 12.964 1.00 97.00 362 LEU A CA 1
ATOM 2876 C C . LEU A 1 362 ? -11.796 -14.994 12.290 1.00 97.00 362 LEU A C 1
ATOM 2878 O O . LEU A 1 362 ? -12.599 -14.827 11.380 1.00 97.00 362 LEU A O 1
ATOM 2882 N N . SER A 1 363 ? -11.525 -16.209 12.777 1.00 95.94 363 SER A N 1
ATOM 2883 C CA . SER A 1 363 ? -12.198 -17.427 12.295 1.00 95.94 363 SER A CA 1
ATOM 2884 C C . SER A 1 363 ? -13.715 -17.380 12.535 1.00 95.94 363 SER A C 1
ATOM 2886 O O . SER A 1 363 ? -14.506 -17.686 11.641 1.00 95.94 363 SER A O 1
ATOM 2888 N N . SER A 1 364 ? -14.141 -16.904 13.711 1.00 95.88 364 SER A N 1
ATOM 2889 C CA . SER A 1 364 ? -15.561 -16.703 14.029 1.00 95.88 364 SER A CA 1
ATOM 2890 C C . SER A 1 364 ? -16.228 -15.653 13.133 1.00 95.88 364 SER A C 1
ATOM 2892 O O . SER A 1 364 ? -17.365 -15.868 12.724 1.00 95.88 364 SER A O 1
ATOM 2894 N N . ILE A 1 365 ? -15.532 -14.561 12.798 1.00 96.19 365 ILE A N 1
ATOM 2895 C CA . ILE A 1 365 ? -16.026 -13.534 11.865 1.00 96.19 365 ILE A CA 1
ATOM 2896 C C . ILE A 1 365 ? -16.121 -14.095 10.443 1.00 96.19 365 ILE A C 1
ATOM 2898 O O . ILE A 1 365 ? -17.093 -13.823 9.750 1.00 96.19 365 ILE A O 1
ATOM 2902 N N . GLN A 1 366 ? -15.142 -14.894 10.012 1.00 97.00 366 GLN A N 1
ATOM 2903 C CA . GLN A 1 366 ? -15.081 -15.452 8.661 1.00 97.00 366 GLN A CA 1
ATOM 2904 C C . GLN A 1 366 ? -16.156 -16.524 8.412 1.00 97.00 366 GLN A C 1
ATOM 2906 O O . GLN A 1 366 ? -16.741 -16.577 7.330 1.00 97.00 366 GLN A O 1
ATOM 2911 N N . ARG A 1 367 ? -16.437 -17.381 9.404 1.00 95.75 367 ARG A N 1
ATOM 2912 C CA . ARG A 1 367 ? -17.310 -18.560 9.253 1.00 95.75 367 ARG A CA 1
ATOM 2913 C C . ARG A 1 367 ? -18.694 -18.255 8.649 1.00 95.75 367 ARG A C 1
ATOM 2915 O O . ARG A 1 367 ? -19.071 -18.962 7.713 1.00 95.75 367 ARG A O 1
ATOM 2922 N N . PRO A 1 368 ? -19.453 -17.235 9.098 1.00 93.56 368 PRO A N 1
ATOM 2923 C CA . PRO A 1 368 ? -20.735 -16.883 8.489 1.00 93.56 368 PRO A CA 1
ATOM 2924 C C . PRO A 1 368 ? -20.657 -16.591 6.989 1.00 93.56 368 PRO A C 1
ATOM 2926 O O . PRO A 1 368 ? -21.600 -16.914 6.266 1.00 93.56 368 PRO A O 1
ATOM 2929 N N . PHE A 1 369 ? -19.563 -15.994 6.506 1.00 93.75 369 PHE A N 1
ATOM 2930 C CA . PHE A 1 369 ? -19.361 -15.730 5.080 1.00 93.75 369 PHE A CA 1
ATOM 2931 C C . PHE A 1 369 ? -19.120 -17.022 4.314 1.00 93.75 369 PHE A C 1
ATOM 2933 O O . PHE A 1 369 ? -19.772 -17.247 3.302 1.00 93.75 369 PHE A O 1
ATOM 2940 N N . LEU A 1 370 ? -18.256 -17.898 4.831 1.00 94.69 370 LEU A N 1
ATOM 2941 C CA . LEU A 1 370 ? -17.948 -19.181 4.198 1.00 94.69 370 LEU A CA 1
ATOM 2942 C C . LEU A 1 370 ? -19.197 -20.055 4.044 1.00 94.69 370 LEU A C 1
ATOM 2944 O O . LEU A 1 370 ? -19.439 -20.594 2.967 1.00 94.69 370 LEU A O 1
ATOM 2948 N N . LEU A 1 371 ? -20.031 -20.137 5.085 1.00 92.56 371 LEU A N 1
ATOM 2949 C CA . LEU A 1 371 ? -21.307 -20.860 5.035 1.00 92.56 371 LEU A CA 1
ATOM 2950 C C . LEU A 1 371 ? -22.263 -20.264 3.996 1.00 92.56 371 LEU A C 1
ATOM 2952 O O . LEU A 1 371 ? -22.916 -20.993 3.263 1.00 92.56 371 LEU A O 1
ATOM 2956 N N . HIS A 1 372 ? -22.330 -18.936 3.903 1.00 89.25 372 HIS A N 1
ATOM 2957 C CA . HIS A 1 372 ? -23.213 -18.274 2.945 1.00 89.25 372 HIS A CA 1
ATOM 2958 C C . HIS A 1 372 ? -22.730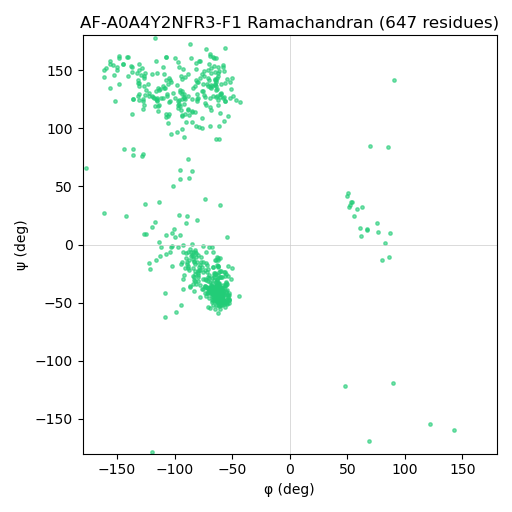 -18.404 1.493 1.00 89.25 372 HIS A C 1
ATOM 2960 O O . HIS A 1 372 ? -23.539 -18.546 0.581 1.00 89.25 372 HIS A O 1
ATOM 2966 N N . ILE A 1 373 ? -21.416 -18.358 1.264 1.00 90.81 373 ILE A N 1
ATOM 2967 C CA . ILE A 1 373 ? -20.835 -18.557 -0.066 1.00 90.81 373 ILE A CA 1
ATOM 2968 C C . ILE A 1 373 ? -21.115 -19.995 -0.511 1.00 90.81 373 ILE A C 1
ATOM 2970 O O . ILE A 1 373 ? -21.747 -20.190 -1.550 1.00 90.81 373 ILE A O 1
ATOM 2974 N N . SER A 1 374 ? -20.712 -20.969 0.308 1.00 90.06 374 SER A N 1
ATOM 2975 C CA . SER A 1 374 ? -20.826 -22.400 0.005 1.00 90.06 374 SER A CA 1
ATOM 2976 C C . SER A 1 374 ? -22.264 -22.921 -0.049 1.00 90.06 374 SER A C 1
ATOM 2978 O O . SER A 1 374 ? -22.561 -23.768 -0.879 1.00 90.06 374 SER A O 1
ATOM 2980 N N . GLY A 1 375 ? -23.158 -22.425 0.812 1.00 87.56 375 GLY A N 1
ATOM 2981 C CA . GLY A 1 375 ? -24.475 -23.030 1.028 1.00 87.56 375 GLY A CA 1
ATOM 2982 C C . GLY A 1 375 ? -24.443 -24.298 1.895 1.00 87.56 375 GLY A C 1
ATOM 2983 O O . GLY A 1 375 ? -25.458 -24.984 1.983 1.00 87.56 375 GLY A O 1
ATOM 2984 N N . ALA A 1 376 ? -23.305 -24.602 2.530 1.00 89.62 376 ALA A N 1
ATOM 2985 C CA . ALA A 1 376 ? -23.109 -25.786 3.363 1.00 89.62 376 ALA A CA 1
ATOM 2986 C C . ALA A 1 376 ? -23.903 -25.740 4.683 1.00 89.62 376 ALA A C 1
ATOM 2988 O O . ALA A 1 376 ? -24.341 -24.676 5.143 1.00 89.62 376 ALA A O 1
ATOM 2989 N N . TYR A 1 377 ? -24.041 -26.895 5.342 1.00 89.62 377 TYR A N 1
ATOM 2990 C CA . TYR A 1 377 ? -24.688 -26.980 6.649 1.00 89.62 377 TYR A CA 1
ATOM 2991 C C . TYR A 1 377 ? -23.903 -26.246 7.742 1.00 89.62 377 TYR A C 1
ATOM 2993 O O . TYR A 1 377 ? -22.681 -26.111 7.720 1.00 89.62 377 TYR A O 1
ATOM 3001 N N . ARG A 1 378 ? -24.616 -25.800 8.785 1.00 88.69 378 ARG A N 1
ATOM 3002 C CA . ARG A 1 378 ? -23.994 -25.125 9.940 1.00 88.69 378 ARG A CA 1
ATOM 3003 C C . ARG A 1 378 ? -23.028 -26.017 10.721 1.00 88.69 378 ARG A C 1
ATOM 3005 O O . ARG A 1 378 ? -22.234 -25.475 11.485 1.00 88.69 378 ARG A O 1
ATOM 3012 N N . THR A 1 379 ? -23.102 -27.335 10.556 1.00 91.19 379 THR A N 1
ATOM 3013 C CA . THR A 1 379 ? -22.208 -28.333 11.161 1.00 91.19 379 THR A CA 1
ATOM 3014 C C . THR A 1 379 ? -20.900 -28.500 10.389 1.00 91.19 379 THR A C 1
ATOM 3016 O O . THR A 1 379 ? -19.925 -28.976 10.967 1.00 91.19 379 THR A O 1
ATOM 3019 N N . THR A 1 380 ? -20.825 -28.039 9.134 1.00 92.81 380 THR A N 1
ATOM 3020 C CA . THR A 1 380 ? -19.636 -28.199 8.296 1.00 92.81 380 THR A CA 1
ATOM 3021 C C . THR A 1 380 ? -18.408 -27.523 8.932 1.00 92.81 380 THR A C 1
ATOM 3023 O O . THR A 1 380 ? -18.477 -26.340 9.320 1.00 92.81 380 THR A O 1
ATOM 3026 N N . PRO A 1 381 ? -17.262 -28.221 9.053 1.00 94.62 381 PRO A N 1
ATOM 3027 C CA . PRO A 1 381 ? -16.043 -27.651 9.623 1.00 94.62 381 PRO A CA 1
ATOM 3028 C C . PRO A 1 381 ? -15.527 -26.423 8.860 1.00 94.62 381 PRO A C 1
ATOM 3030 O O . PRO A 1 381 ? -15.479 -26.415 7.635 1.00 94.62 381 PRO A O 1
ATOM 3033 N N . THR A 1 382 ? -15.082 -25.380 9.574 1.00 95.81 382 THR A N 1
ATOM 3034 C CA . THR A 1 382 ? -14.570 -24.147 8.933 1.00 95.81 382 THR A CA 1
ATOM 3035 C C . THR A 1 382 ? -13.368 -24.423 8.024 1.00 95.81 382 THR A C 1
ATOM 3037 O O . THR A 1 382 ? -13.294 -23.845 6.944 1.00 95.81 382 THR A O 1
ATOM 3040 N N . ALA A 1 383 ? -12.460 -25.316 8.439 1.00 95.38 383 ALA A N 1
ATOM 3041 C CA . ALA A 1 383 ? -11.280 -25.686 7.656 1.00 95.38 383 ALA A CA 1
ATOM 3042 C C . ALA A 1 383 ? -11.658 -26.313 6.303 1.00 95.38 383 ALA A C 1
ATOM 3044 O O . ALA A 1 383 ? -11.095 -25.947 5.278 1.00 95.38 383 ALA A O 1
ATOM 3045 N N . ALA A 1 384 ? -12.684 -27.171 6.282 1.00 95.00 384 ALA A N 1
ATOM 3046 C CA . ALA A 1 384 ? -13.218 -27.734 5.046 1.00 95.00 384 ALA A CA 1
ATOM 3047 C C . ALA A 1 384 ? -13.771 -26.644 4.114 1.00 95.00 384 ALA A C 1
ATOM 3049 O O . ALA A 1 384 ? -13.432 -26.614 2.935 1.00 95.00 384 ALA A O 1
ATOM 3050 N N . LEU A 1 385 ? -14.562 -25.702 4.646 1.00 95.56 385 LEU A N 1
ATOM 3051 C CA . LEU A 1 385 ? -15.116 -24.602 3.846 1.00 95.56 385 LEU A CA 1
ATOM 3052 C C . LEU A 1 385 ? -14.027 -23.714 3.237 1.00 95.56 385 LEU A C 1
ATOM 3054 O O . LEU A 1 385 ? -14.158 -23.274 2.100 1.00 95.56 385 LEU A O 1
ATOM 3058 N N . GLN A 1 386 ? -12.963 -23.440 3.994 1.00 96.38 386 GLN A N 1
ATOM 3059 C CA . GLN A 1 386 ? -11.809 -22.674 3.521 1.00 96.38 386 GLN A CA 1
ATOM 3060 C C . GLN A 1 386 ? -11.150 -23.362 2.321 1.00 96.38 386 GLN A C 1
ATOM 3062 O O . GLN A 1 386 ? -10.924 -22.719 1.297 1.00 96.38 386 GLN A O 1
ATOM 3067 N N . THR A 1 387 ? -10.902 -24.670 2.425 1.00 95.75 387 THR A N 1
ATOM 3068 C CA . THR A 1 387 ? -10.269 -25.467 1.366 1.00 95.75 387 THR A CA 1
ATOM 3069 C C . THR A 1 387 ? -11.151 -25.570 0.120 1.00 95.75 387 THR A C 1
ATOM 3071 O O . THR A 1 387 ? -10.683 -25.262 -0.973 1.00 95.75 387 THR A O 1
ATOM 3074 N N . ILE A 1 388 ? -12.438 -25.908 0.274 1.00 94.31 388 ILE A N 1
ATOM 3075 C CA . ILE A 1 388 ? -13.400 -26.035 -0.840 1.00 94.31 388 ILE A CA 1
ATOM 3076 C C . ILE A 1 388 ? -13.523 -24.719 -1.617 1.00 94.31 388 ILE A C 1
ATOM 3078 O O . ILE A 1 388 ? -13.502 -24.707 -2.850 1.00 94.31 388 ILE A O 1
ATOM 3082 N N . LEU A 1 389 ? -13.633 -23.596 -0.900 1.00 94.75 389 LEU A N 1
ATOM 3083 C CA . LEU A 1 389 ? -13.817 -22.272 -1.497 1.00 94.75 389 LEU A CA 1
ATOM 3084 C C . LEU A 1 389 ? -12.504 -21.627 -1.960 1.00 94.75 389 LEU A C 1
ATOM 3086 O O . LEU A 1 389 ? -12.532 -20.526 -2.506 1.00 94.75 389 LEU A O 1
ATOM 3090 N N . GLY A 1 390 ? -11.352 -22.248 -1.707 1.00 95.75 390 GLY A N 1
ATOM 3091 C CA . GLY A 1 390 ? -10.050 -21.633 -1.953 1.00 95.75 390 GLY A CA 1
ATOM 3092 C C . GLY A 1 390 ? -9.842 -20.313 -1.194 1.00 95.75 390 GLY A C 1
ATOM 3093 O O . GLY A 1 390 ? -9.180 -19.395 -1.681 1.00 95.75 390 GLY A O 1
ATOM 3094 N N . ILE A 1 391 ? -10.458 -20.181 -0.014 1.00 96.88 391 ILE A N 1
ATOM 3095 C CA . ILE A 1 391 ? -10.356 -19.003 0.851 1.00 96.88 391 ILE A CA 1
ATOM 3096 C C . ILE A 1 391 ? -9.482 -19.374 2.054 1.00 96.88 391 ILE A C 1
ATOM 3098 O O . ILE A 1 391 ? -9.937 -20.139 2.903 1.00 96.88 391 ILE A O 1
ATOM 3102 N N . PRO A 1 392 ? -8.270 -18.810 2.197 1.00 97.00 392 PRO A N 1
ATOM 3103 C CA . PRO A 1 392 ? -7.406 -19.117 3.331 1.00 97.00 392 PRO A CA 1
ATOM 3104 C C . PRO A 1 392 ? -8.028 -18.665 4.665 1.00 97.00 392 PRO A C 1
ATOM 3106 O O . PRO A 1 392 ? -8.892 -17.773 4.692 1.00 97.00 392 PRO A O 1
ATOM 3109 N N . PRO A 1 393 ? -7.563 -19.213 5.803 1.00 97.50 393 PRO A N 1
ATOM 3110 C CA . PRO A 1 393 ? -7.900 -18.683 7.114 1.00 97.50 393 PRO A CA 1
ATOM 3111 C C . PRO A 1 393 ? -7.674 -17.174 7.175 1.00 97.50 393 PRO A C 1
ATOM 3113 O O . PRO A 1 393 ? -6.589 -16.690 6.851 1.00 97.50 393 PRO A O 1
ATOM 3116 N N . LEU A 1 394 ? -8.690 -16.425 7.616 1.00 97.44 394 LEU A N 1
ATOM 3117 C CA . LEU A 1 394 ? -8.667 -14.960 7.552 1.00 97.44 394 LEU A CA 1
ATOM 3118 C C . LEU A 1 394 ? -7.408 -14.368 8.203 1.00 97.44 394 LEU A C 1
ATOM 3120 O O . LEU A 1 394 ? -6.779 -13.487 7.635 1.00 97.44 394 LEU A O 1
ATOM 3124 N N . HIS A 1 395 ? -6.981 -14.898 9.350 1.00 97.06 395 HIS A N 1
ATOM 3125 C CA . HIS A 1 395 ? -5.771 -14.427 10.026 1.00 97.06 395 HIS A CA 1
ATOM 3126 C C . HIS A 1 395 ? -4.484 -14.600 9.197 1.00 97.06 395 HIS A C 1
ATOM 3128 O O . HIS A 1 395 ? -3.616 -13.740 9.279 1.00 97.06 395 HIS A O 1
ATOM 3134 N N . MET A 1 396 ? -4.363 -15.662 8.390 1.00 97.38 396 MET A N 1
ATOM 3135 C CA . MET A 1 396 ? -3.207 -15.881 7.509 1.00 97.38 396 MET A CA 1
ATOM 3136 C C . MET A 1 396 ? -3.216 -14.886 6.348 1.00 97.38 396 MET A C 1
ATOM 3138 O O . MET A 1 396 ? -2.188 -14.298 6.028 1.00 97.38 396 MET A O 1
ATOM 3142 N N . GLN A 1 397 ? -4.393 -14.631 5.769 1.00 97.19 397 GLN A N 1
ATOM 3143 C CA . GLN A 1 397 ? -4.559 -13.636 4.708 1.00 97.19 397 GLN A CA 1
ATOM 3144 C C . GLN A 1 397 ? -4.250 -12.215 5.194 1.00 97.19 397 GLN A C 1
ATOM 3146 O O . GLN A 1 397 ? -3.548 -11.469 4.515 1.00 97.19 397 GLN A O 1
ATOM 3151 N N . LEU A 1 398 ? -4.734 -11.842 6.382 1.00 95.88 398 LEU A N 1
ATOM 3152 C CA . LEU A 1 398 ? -4.450 -10.535 6.978 1.00 95.88 398 LEU A CA 1
ATOM 3153 C C . LEU A 1 398 ? -2.979 -10.400 7.389 1.00 95.88 398 LEU A C 1
ATOM 3155 O O . LEU A 1 398 ? -2.396 -9.333 7.217 1.00 95.88 398 LEU A O 1
ATOM 3159 N N . GLN A 1 399 ? -2.354 -11.480 7.862 1.00 95.69 399 GLN A N 1
ATOM 3160 C CA . GLN A 1 399 ? -0.920 -11.509 8.146 1.00 95.69 399 GLN A CA 1
ATOM 3161 C C . GLN A 1 399 ? -0.072 -11.392 6.873 1.00 95.69 399 GLN A C 1
ATOM 3163 O O . GLN A 1 399 ? 0.944 -10.698 6.874 1.00 95.69 399 GLN A O 1
ATOM 3168 N N . PHE A 1 400 ? -0.489 -12.027 5.777 1.00 95.69 400 PHE A N 1
ATOM 3169 C CA . PHE A 1 400 ? 0.125 -11.850 4.464 1.00 95.69 400 PHE A CA 1
ATOM 3170 C C . PHE A 1 400 ? 0.065 -10.381 4.013 1.00 95.69 400 PHE A C 1
ATOM 3172 O O . PHE A 1 400 ? 1.100 -9.818 3.656 1.00 95.69 400 PHE A O 1
ATOM 3179 N N . GLU A 1 401 ? -1.108 -9.740 4.082 1.00 92.75 401 GLU A N 1
ATOM 3180 C CA . GLU A 1 401 ? -1.271 -8.323 3.712 1.00 92.75 401 GLU A CA 1
ATOM 3181 C C . GLU A 1 401 ? -0.480 -7.394 4.647 1.00 92.75 401 GLU A C 1
ATOM 3183 O O . GLU A 1 401 ? 0.135 -6.433 4.180 1.00 92.75 401 GLU A O 1
ATOM 3188 N N . ALA A 1 402 ? -0.428 -7.709 5.947 1.00 90.94 402 ALA A N 1
ATOM 3189 C CA . ALA A 1 402 ? 0.377 -6.988 6.931 1.00 90.94 402 ALA A CA 1
ATOM 3190 C C . ALA A 1 402 ? 1.867 -7.037 6.574 1.00 90.94 402 ALA A C 1
ATOM 3192 O O . ALA A 1 402 ? 2.477 -5.994 6.366 1.00 90.94 402 ALA A O 1
ATOM 3193 N N . ARG A 1 403 ? 2.434 -8.241 6.410 1.00 92.94 403 ARG A N 1
ATOM 3194 C CA . ARG A 1 403 ? 3.849 -8.444 6.053 1.00 92.94 403 ARG A CA 1
ATOM 3195 C C . ARG A 1 403 ? 4.198 -7.769 4.730 1.00 92.94 403 ARG A C 1
ATOM 3197 O O . ARG A 1 403 ? 5.203 -7.072 4.644 1.00 92.94 403 ARG A O 1
ATOM 3204 N N . PHE A 1 404 ? 3.350 -7.941 3.716 1.00 91.62 404 PHE A N 1
ATOM 3205 C CA . PHE A 1 404 ? 3.544 -7.326 2.406 1.00 91.62 404 PHE A CA 1
ATOM 3206 C C . PHE A 1 404 ? 3.551 -5.793 2.495 1.00 91.62 404 PHE A C 1
ATOM 3208 O O . PHE A 1 404 ? 4.422 -5.144 1.916 1.00 91.62 404 PHE A O 1
ATOM 3215 N N . THR A 1 405 ? 2.615 -5.211 3.245 1.00 87.81 405 THR A N 1
ATOM 3216 C CA . THR A 1 405 ? 2.535 -3.760 3.457 1.00 87.81 405 THR A CA 1
ATOM 3217 C C . THR A 1 405 ? 3.745 -3.243 4.234 1.00 87.81 405 THR A C 1
ATOM 3219 O O . THR A 1 405 ? 4.362 -2.270 3.798 1.00 87.81 405 THR A O 1
ATOM 3222 N N . SER A 1 406 ? 4.146 -3.928 5.309 1.00 87.31 406 SER A N 1
ATOM 3223 C CA . SER A 1 406 ? 5.307 -3.566 6.130 1.00 87.31 406 SER A CA 1
ATOM 3224 C C . SER A 1 406 ? 6.600 -3.498 5.317 1.00 87.31 406 SER A C 1
ATOM 3226 O O . SER A 1 406 ? 7.284 -2.479 5.346 1.00 87.31 406 SER A O 1
ATOM 3228 N N . ILE A 1 407 ? 6.905 -4.528 4.522 1.00 88.62 407 ILE A N 1
ATOM 3229 C CA . ILE A 1 407 ? 8.164 -4.564 3.765 1.00 88.62 407 ILE A CA 1
ATOM 3230 C C . ILE A 1 407 ? 8.141 -3.682 2.509 1.00 88.62 407 ILE A C 1
ATOM 3232 O O . ILE A 1 407 ? 9.089 -2.942 2.249 1.00 88.62 407 ILE A O 1
ATOM 3236 N N . TYR A 1 408 ? 7.065 -3.732 1.716 1.00 86.75 408 TYR A N 1
ATOM 3237 C CA . TYR A 1 408 ? 7.042 -3.103 0.392 1.00 86.75 408 TYR A CA 1
ATOM 3238 C C . TYR A 1 408 ? 6.634 -1.626 0.436 1.00 86.75 408 TYR A C 1
ATOM 3240 O O . TYR A 1 408 ? 7.126 -0.825 -0.365 1.00 86.75 408 TYR A O 1
ATOM 3248 N N . ARG A 1 409 ? 5.706 -1.256 1.327 1.00 82.62 409 ARG A N 1
ATOM 3249 C CA . ARG A 1 409 ? 5.183 0.117 1.417 1.00 82.62 409 ARG A CA 1
ATOM 3250 C C . ARG A 1 409 ? 5.869 0.900 2.524 1.00 82.62 409 ARG A C 1
ATOM 3252 O O . ARG A 1 409 ? 6.498 1.904 2.229 1.00 82.62 409 ARG A O 1
ATOM 3259 N N . ILE A 1 410 ? 5.788 0.385 3.746 1.00 82.31 410 ILE A N 1
ATOM 3260 C CA . ILE A 1 410 ? 6.279 1.030 4.971 1.00 82.31 410 ILE A CA 1
ATOM 3261 C C . ILE A 1 410 ? 7.815 0.951 5.090 1.00 82.31 410 ILE A C 1
ATOM 3263 O O . ILE A 1 410 ? 8.438 1.738 5.794 1.00 82.31 410 ILE A O 1
ATOM 3267 N N . ARG A 1 411 ? 8.449 0.026 4.357 1.00 86.25 411 ARG A N 1
ATOM 3268 C CA . ARG A 1 411 ? 9.907 -0.181 4.332 1.00 86.25 411 ARG A CA 1
ATOM 3269 C C . ARG A 1 411 ? 10.498 -0.594 5.683 1.00 86.25 411 ARG A C 1
ATOM 3271 O O . ARG A 1 411 ? 11.660 -0.306 5.961 1.00 86.25 411 ARG A O 1
ATOM 3278 N N . ILE A 1 412 ? 9.724 -1.333 6.475 1.00 84.62 412 ILE A N 1
ATOM 3279 C CA . ILE A 1 412 ? 10.199 -1.996 7.690 1.00 84.62 412 ILE A CA 1
ATOM 3280 C C . ILE A 1 412 ? 10.730 -3.390 7.322 1.00 84.62 412 ILE A C 1
ATOM 3282 O O . ILE A 1 412 ? 10.020 -4.152 6.654 1.00 84.62 412 ILE A O 1
ATOM 3286 N N . PRO A 1 413 ? 11.964 -3.741 7.731 1.00 88.19 413 PRO A N 1
ATOM 3287 C CA . PRO A 1 413 ? 12.492 -5.080 7.525 1.00 88.19 413 PRO A CA 1
ATOM 3288 C C . PRO A 1 413 ? 11.670 -6.099 8.314 1.00 88.19 413 PRO A C 1
ATOM 3290 O O . PRO A 1 413 ? 11.240 -5.853 9.442 1.00 88.19 413 PRO A O 1
ATOM 3293 N N . LEU A 1 414 ? 11.450 -7.259 7.707 1.00 88.88 414 LEU A N 1
ATOM 3294 C CA . LEU A 1 414 ? 10.829 -8.386 8.389 1.00 88.88 414 LEU A CA 1
ATOM 3295 C C . LEU A 1 414 ? 11.925 -9.277 8.991 1.00 88.88 414 LEU A C 1
ATOM 3297 O O . LEU A 1 414 ? 13.026 -9.335 8.446 1.00 88.88 414 LEU A O 1
ATOM 3301 N N . PRO A 1 415 ? 11.641 -9.989 10.095 1.00 88.38 415 PRO A N 1
ATOM 3302 C CA . PRO A 1 415 ? 12.557 -10.985 10.634 1.00 88.38 415 PRO A CA 1
ATOM 3303 C C . PRO A 1 415 ? 13.055 -11.976 9.572 1.00 88.38 415 PRO A C 1
ATOM 3305 O O . PRO A 1 415 ? 12.266 -12.426 8.739 1.00 88.38 415 PRO A O 1
ATOM 3308 N N . LEU A 1 416 ? 14.324 -12.389 9.669 1.00 88.31 416 LEU A N 1
ATOM 3309 C CA . LEU A 1 416 ? 14.973 -13.307 8.716 1.00 88.31 416 LEU A CA 1
ATOM 3310 C C . LEU A 1 416 ? 14.224 -14.631 8.547 1.00 88.31 416 LEU A C 1
ATOM 3312 O O . LEU A 1 416 ? 14.167 -15.190 7.456 1.00 88.31 416 LEU A O 1
ATOM 3316 N N . PHE A 1 417 ? 13.569 -15.109 9.610 1.00 87.62 417 PHE A N 1
ATOM 3317 C CA . PHE A 1 417 ? 12.750 -16.312 9.522 1.00 87.62 417 PHE A CA 1
ATOM 3318 C C . PHE A 1 417 ? 11.537 -16.143 8.601 1.00 87.62 417 PHE A C 1
ATOM 3320 O O . PHE A 1 417 ? 10.922 -17.160 8.307 1.00 87.62 417 PHE A O 1
ATOM 3327 N N . ILE A 1 418 ? 11.160 -14.918 8.189 1.00 87.38 418 ILE A N 1
ATOM 3328 C CA . ILE A 1 418 ? 10.076 -14.585 7.245 1.00 87.38 418 ILE A CA 1
ATOM 3329 C C . ILE A 1 418 ? 10.597 -14.423 5.816 1.00 87.38 418 ILE A C 1
ATOM 3331 O O . ILE A 1 418 ? 10.028 -15.002 4.888 1.00 87.38 418 ILE A O 1
ATOM 3335 N N . THR A 1 419 ? 11.626 -13.605 5.635 1.00 88.44 419 THR A N 1
ATOM 3336 C CA . THR A 1 419 ? 12.235 -13.306 4.338 1.00 88.44 419 THR A CA 1
ATOM 3337 C C . THR A 1 419 ? 13.626 -12.729 4.570 1.00 88.44 419 THR A C 1
ATOM 3339 O O . THR A 1 419 ? 13.839 -11.996 5.532 1.00 88.44 419 THR A O 1
ATOM 3342 N N . ASP A 1 420 ? 14.555 -13.056 3.683 1.00 88.31 420 ASP A N 1
ATOM 3343 C CA . ASP A 1 420 ? 15.893 -12.466 3.600 1.00 88.31 420 ASP A CA 1
ATOM 3344 C C . ASP A 1 420 ? 15.871 -11.103 2.891 1.00 88.31 420 ASP A C 1
ATOM 3346 O O . ASP A 1 420 ? 16.633 -10.208 3.252 1.00 88.31 420 ASP A O 1
ATOM 3350 N N . THR A 1 421 ? 14.941 -10.926 1.944 1.00 88.19 421 THR A N 1
ATOM 3351 C CA . THR A 1 421 ? 14.723 -9.674 1.207 1.00 88.19 421 THR A CA 1
ATOM 3352 C C . THR A 1 421 ? 14.568 -8.488 2.154 1.00 88.19 421 THR A C 1
ATOM 3354 O O . THR A 1 421 ? 13.691 -8.478 3.023 1.00 88.19 421 THR A O 1
ATOM 3357 N N . GLN A 1 422 ? 15.374 -7.455 1.942 1.00 89.19 422 GLN A N 1
ATOM 3358 C CA . GLN A 1 422 ? 15.326 -6.209 2.686 1.00 89.19 422 GLN A CA 1
ATOM 3359 C C . GLN A 1 422 ? 14.528 -5.134 1.933 1.00 89.19 422 GLN A C 1
ATOM 3361 O O . GLN A 1 422 ? 14.407 -5.158 0.706 1.00 89.19 422 GLN A O 1
ATOM 3366 N N . PRO A 1 423 ? 13.996 -4.115 2.635 1.00 87.88 423 PRO A N 1
ATOM 3367 C CA . PRO A 1 423 ? 13.263 -3.025 1.995 1.00 87.88 423 PRO A CA 1
ATOM 3368 C C . PRO A 1 423 ? 14.034 -2.262 0.909 1.00 87.88 423 PRO A C 1
ATOM 3370 O O . PRO A 1 423 ? 13.403 -1.682 0.023 1.00 87.88 423 PRO A O 1
ATOM 3373 N N . HIS A 1 424 ? 15.368 -2.217 0.984 1.00 86.56 424 HIS A N 1
ATOM 3374 C CA . HIS A 1 424 ? 16.211 -1.528 0.002 1.00 86.56 424 HIS A CA 1
ATOM 3375 C C . HIS A 1 424 ? 16.398 -2.324 -1.298 1.00 86.56 424 HIS A C 1
ATOM 3377 O O . HIS A 1 424 ? 16.614 -1.708 -2.343 1.00 86.56 424 HIS A O 1
ATOM 3383 N N . ASP A 1 425 ? 16.202 -3.644 -1.251 1.00 86.12 425 ASP A N 1
ATOM 3384 C CA . ASP A 1 425 ? 16.252 -4.528 -2.420 1.00 86.12 425 ASP A CA 1
ATOM 3385 C C . ASP A 1 425 ? 15.039 -4.340 -3.333 1.00 86.12 425 ASP A C 1
ATOM 3387 O O . ASP A 1 425 ? 15.058 -4.758 -4.484 1.00 86.12 425 ASP A O 1
ATOM 3391 N N . LEU A 1 426 ? 13.957 -3.729 -2.838 1.00 86.00 426 LEU A N 1
ATOM 3392 C CA . LEU A 1 426 ? 12.675 -3.628 -3.534 1.00 86.00 426 LEU A CA 1
ATOM 3393 C C . LEU A 1 426 ? 12.528 -2.312 -4.303 1.00 86.00 426 LEU A C 1
ATOM 3395 O O . LEU A 1 426 ? 12.693 -1.222 -3.749 1.00 86.00 426 LEU A O 1
ATOM 3399 N N . GLU A 1 427 ? 12.091 -2.396 -5.558 1.00 84.69 427 GLU A N 1
ATOM 3400 C CA . GLU A 1 427 ? 11.858 -1.231 -6.412 1.00 84.69 427 GLU A CA 1
ATOM 3401 C C . GLU A 1 427 ? 10.730 -0.347 -5.846 1.00 84.69 427 GLU A C 1
ATOM 3403 O O . GLU A 1 427 ? 9.678 -0.828 -5.395 1.00 84.69 427 GLU A O 1
ATOM 3408 N N . MET A 1 428 ? 10.954 0.970 -5.854 1.00 80.25 428 MET A N 1
ATOM 3409 C CA . MET A 1 428 ? 9.950 1.964 -5.486 1.00 80.25 428 MET A CA 1
ATOM 3410 C C . MET A 1 428 ? 9.296 2.519 -6.740 1.00 80.25 428 MET A C 1
ATOM 3412 O O . MET A 1 428 ? 9.974 2.865 -7.704 1.00 80.25 428 MET A O 1
ATOM 3416 N N . LYS A 1 429 ? 7.971 2.674 -6.696 1.00 82.25 429 LYS A N 1
ATOM 3417 C CA . LYS A 1 429 ? 7.302 3.497 -7.695 1.00 82.25 429 LYS A CA 1
ATOM 3418 C C . LYS A 1 429 ? 7.589 4.959 -7.393 1.00 82.25 429 LYS A C 1
ATOM 3420 O O . LYS A 1 429 ? 7.262 5.438 -6.309 1.00 82.25 429 LYS A O 1
ATOM 3425 N N . ALA A 1 430 ? 8.173 5.654 -8.353 1.00 80.81 430 ALA A N 1
ATOM 3426 C CA . ALA A 1 430 ? 8.360 7.085 -8.275 1.00 80.81 430 ALA A CA 1
ATOM 3427 C C . ALA A 1 430 ? 6.995 7.794 -8.389 1.00 80.81 430 ALA A C 1
ATOM 3429 O O . ALA A 1 430 ? 6.157 7.432 -9.219 1.00 80.81 430 ALA A O 1
ATOM 3430 N N . THR A 1 431 ? 6.763 8.786 -7.528 1.00 78.44 431 THR A N 1
ATOM 3431 C CA . THR A 1 431 ? 5.533 9.596 -7.479 1.00 78.44 431 THR A CA 1
ATOM 3432 C C . THR A 1 431 ? 5.792 11.006 -8.012 1.00 78.44 431 THR A C 1
ATOM 3434 O O . THR A 1 431 ? 6.943 11.434 -8.096 1.00 78.44 431 THR A O 1
ATOM 3437 N N . GLY A 1 432 ? 4.740 11.734 -8.395 1.00 75.12 432 GLY A N 1
ATOM 3438 C CA . GLY A 1 432 ? 4.862 13.105 -8.917 1.00 75.12 432 GLY A CA 1
ATOM 3439 C C . GLY A 1 432 ? 5.541 13.189 -10.291 1.00 75.12 432 GLY A C 1
ATOM 3440 O O . GLY A 1 432 ? 5.736 12.170 -10.954 1.00 75.12 432 GLY A O 1
ATOM 3441 N N . ARG A 1 433 ? 5.892 14.403 -10.730 1.00 70.50 433 ARG A N 1
ATOM 3442 C CA . ARG A 1 433 ? 6.698 14.639 -11.943 1.00 70.50 433 ARG A CA 1
ATOM 3443 C C . ARG A 1 433 ? 8.171 14.749 -11.556 1.00 70.50 433 ARG A C 1
ATOM 3445 O O . ARG A 1 433 ? 8.480 15.312 -10.515 1.00 70.50 433 ARG A O 1
ATOM 3452 N N . SER A 1 434 ? 9.075 14.220 -12.378 1.00 71.25 434 SER A N 1
ATOM 3453 C CA . SER A 1 434 ? 10.522 14.364 -12.141 1.00 71.25 434 SER A CA 1
ATOM 3454 C C . SER A 1 434 ? 11.123 15.670 -12.656 1.00 71.25 434 SER A C 1
ATOM 3456 O O . SER A 1 434 ? 12.285 15.947 -12.361 1.00 71.25 434 SER A O 1
ATOM 3458 N N . THR A 1 435 ? 10.363 16.397 -13.472 1.00 75.69 435 THR A N 1
ATOM 3459 C CA . THR A 1 435 ? 10.756 17.595 -14.223 1.00 75.69 435 THR A CA 1
ATOM 3460 C C . THR A 1 435 ? 9.551 18.525 -14.376 1.00 75.69 435 THR A C 1
ATOM 3462 O O . THR A 1 435 ? 8.399 18.103 -14.190 1.00 75.69 435 THR A O 1
ATOM 3465 N N . HIS A 1 436 ? 9.798 19.795 -14.709 1.00 78.00 436 HIS A N 1
ATOM 3466 C CA . HIS A 1 436 ? 8.727 20.773 -14.890 1.00 78.00 436 HIS A CA 1
ATOM 3467 C C . HIS A 1 436 ? 7.801 20.364 -16.060 1.00 78.00 436 HIS A C 1
ATOM 3469 O O . HIS A 1 436 ? 8.284 19.853 -17.066 1.00 78.00 436 HIS A O 1
ATOM 3475 N N . PRO A 1 437 ? 6.469 20.580 -15.989 1.00 77.75 437 PRO A N 1
ATOM 3476 C CA . PRO A 1 437 ? 5.533 20.251 -17.070 1.00 77.75 437 PRO A CA 1
ATOM 3477 C C . PRO A 1 437 ? 5.884 20.783 -18.462 1.00 77.75 437 PRO A C 1
ATOM 3479 O O . PRO A 1 437 ? 5.480 20.170 -19.445 1.00 77.75 437 PRO A O 1
ATOM 3482 N N . SER A 1 438 ? 6.579 21.919 -18.538 1.00 79.50 438 SER A N 1
ATOM 3483 C CA . SER A 1 438 ? 7.017 22.512 -19.806 1.00 79.50 438 SER A CA 1
ATOM 3484 C C . SER A 1 438 ? 8.279 21.862 -20.372 1.00 79.50 438 SER A C 1
ATOM 3486 O O . SER A 1 438 ? 8.580 22.072 -21.541 1.00 79.50 438 SER A O 1
ATOM 3488 N N . GLU A 1 439 ? 9.019 21.086 -19.580 1.00 84.12 439 GLU A N 1
ATOM 3489 C CA . GLU A 1 439 ? 10.210 20.372 -20.032 1.00 84.12 439 GLU A CA 1
ATOM 3490 C C . GLU A 1 439 ? 9.799 19.066 -20.710 1.00 84.12 439 GLU A C 1
ATOM 3492 O O . GLU A 1 439 ? 9.257 18.148 -20.086 1.00 84.12 439 GLU A O 1
ATOM 3497 N N . HIS A 1 440 ? 10.059 18.986 -22.009 1.00 86.81 440 HIS A N 1
ATOM 3498 C CA . HIS A 1 440 ? 9.744 17.837 -22.842 1.00 86.81 440 HIS A CA 1
ATOM 3499 C C . HIS A 1 440 ? 10.906 17.542 -23.790 1.00 86.81 440 HIS A C 1
ATOM 3501 O O . HIS A 1 440 ? 11.690 18.428 -24.134 1.00 86.81 440 HIS A O 1
ATOM 3507 N N . LEU A 1 441 ? 11.020 16.277 -24.195 1.00 89.25 441 LEU A N 1
ATOM 3508 C CA . LEU A 1 441 ? 11.989 15.862 -25.207 1.00 89.25 441 LEU A CA 1
ATOM 3509 C C . LEU A 1 441 ? 11.680 16.554 -26.540 1.00 89.25 441 LEU A C 1
ATOM 3511 O O . LEU A 1 441 ? 10.526 16.883 -26.824 1.00 89.25 441 LEU A O 1
ATOM 3515 N N . LYS A 1 442 ? 12.702 16.760 -27.378 1.00 88.56 442 LYS A N 1
ATOM 3516 C CA . LYS A 1 442 ? 12.489 17.396 -28.686 1.00 88.56 442 LYS A CA 1
ATOM 3517 C C . LYS A 1 442 ? 11.600 16.513 -29.586 1.00 88.56 442 LYS A C 1
ATOM 3519 O O . LYS A 1 442 ? 11.739 15.290 -29.524 1.00 88.56 442 LYS A O 1
ATOM 3524 N N . PRO A 1 443 ? 10.777 17.096 -30.486 1.00 79.12 443 PRO A N 1
ATOM 3525 C CA . PRO A 1 443 ? 9.794 16.364 -31.303 1.00 79.12 443 PRO A CA 1
ATOM 3526 C C . PRO A 1 443 ? 10.317 15.180 -32.139 1.00 79.12 443 PRO A C 1
ATOM 3528 O O . PRO A 1 443 ? 9.531 14.315 -32.495 1.00 79.12 443 PRO A O 1
ATOM 3531 N N . ASN A 1 444 ? 11.629 15.095 -32.399 1.00 83.38 444 ASN A N 1
ATOM 3532 C CA . ASN A 1 444 ? 12.259 14.035 -33.208 1.00 83.38 444 ASN A CA 1
ATOM 3533 C C . ASN A 1 444 ? 13.300 13.209 -32.432 1.00 83.38 444 ASN A C 1
ATOM 3535 O O . ASN A 1 444 ? 14.162 12.558 -33.027 1.00 83.38 444 ASN A O 1
ATOM 3539 N N . GLN A 1 445 ? 13.297 13.312 -31.102 1.00 88.75 445 GLN A N 1
ATOM 3540 C CA . GLN A 1 445 ? 14.252 12.604 -30.254 1.00 88.75 445 GLN A CA 1
ATOM 3541 C C . GLN A 1 445 ? 13.824 11.158 -29.978 1.00 88.75 445 GLN A C 1
ATOM 3543 O O . GLN A 1 445 ? 14.676 10.297 -29.778 1.00 88.75 445 GLN A O 1
ATOM 3548 N N . ILE A 1 446 ? 12.517 10.893 -30.003 1.00 90.94 446 ILE A N 1
ATOM 3549 C CA . ILE A 1 446 ? 11.922 9.562 -29.884 1.00 90.94 446 ILE A CA 1
ATOM 3550 C C . ILE A 1 446 ? 11.193 9.251 -31.190 1.00 90.94 446 ILE A C 1
ATOM 3552 O O . ILE A 1 446 ? 10.412 10.078 -31.655 1.00 90.94 446 ILE A O 1
ATOM 3556 N N . SER A 1 447 ? 11.419 8.068 -31.756 1.00 87.44 447 SER A N 1
ATOM 3557 C CA . SER A 1 447 ? 10.657 7.557 -32.898 1.00 87.44 447 SER A CA 1
ATOM 3558 C C . SER A 1 447 ? 10.098 6.167 -32.607 1.00 87.44 447 SER A C 1
ATOM 3560 O O . SER A 1 447 ? 10.799 5.306 -32.076 1.00 87.44 447 SER A O 1
ATOM 3562 N N . PHE A 1 448 ? 8.836 5.950 -32.973 1.00 85.50 448 PHE A N 1
ATOM 3563 C CA . PHE A 1 448 ? 8.180 4.636 -32.947 1.00 85.50 448 PHE A CA 1
ATOM 3564 C C . PHE A 1 448 ? 8.074 3.999 -34.338 1.00 85.50 448 PHE A C 1
ATOM 3566 O O . PHE A 1 448 ? 7.557 2.888 -34.468 1.00 85.50 448 PHE A O 1
ATOM 3573 N N . GLU A 1 449 ? 8.542 4.706 -35.366 1.00 81.12 449 GLU A N 1
ATOM 3574 C CA . GLU A 1 449 ? 8.707 4.162 -36.709 1.00 81.12 449 GLU A CA 1
ATOM 3575 C C . GLU A 1 449 ? 9.929 3.248 -36.740 1.00 81.12 449 GLU A C 1
ATOM 3577 O O . GLU A 1 449 ? 10.890 3.471 -35.997 1.00 81.12 449 GLU A O 1
ATOM 3582 N N . ASP A 1 450 ? 9.882 2.225 -37.593 1.00 74.44 450 ASP A N 1
ATOM 3583 C CA . ASP A 1 450 ? 10.970 1.262 -37.704 1.00 74.44 450 ASP A CA 1
ATOM 3584 C C . ASP A 1 450 ? 12.261 1.958 -38.158 1.00 74.44 450 ASP A C 1
ATOM 3586 O O . ASP A 1 450 ? 12.326 2.607 -39.206 1.00 74.44 450 ASP A O 1
ATOM 3590 N N . GLY A 1 451 ? 13.292 1.874 -37.319 1.00 62.38 451 GLY A N 1
ATOM 3591 C CA . GLY A 1 451 ? 14.538 2.615 -37.471 1.00 62.38 451 GLY A CA 1
ATOM 3592 C C . GLY A 1 451 ? 15.433 2.169 -38.633 1.00 62.38 451 GLY A C 1
ATOM 3593 O O . GLY A 1 451 ? 16.477 2.810 -38.825 1.00 62.38 451 GLY A O 1
ATOM 3594 N N . GLU A 1 452 ? 15.042 1.125 -39.377 1.00 60.22 452 GLU A N 1
ATOM 3595 C CA . GLU A 1 452 ? 15.817 0.444 -40.429 1.00 60.22 452 GLU A CA 1
ATOM 3596 C C . GLU A 1 452 ? 16.327 1.375 -41.539 1.00 60.22 452 GLU A C 1
ATOM 3598 O O . GLU A 1 452 ? 17.441 1.195 -42.027 1.00 60.22 452 GLU A O 1
ATOM 3603 N N . ALA A 1 453 ? 15.589 2.433 -41.887 1.00 49.72 453 ALA A N 1
ATOM 3604 C CA . ALA A 1 453 ? 15.873 3.246 -43.076 1.00 49.72 453 ALA A CA 1
ATOM 3605 C C . ALA A 1 453 ? 17.185 4.077 -43.046 1.00 49.72 453 ALA A C 1
ATOM 3607 O O . ALA A 1 453 ? 17.483 4.767 -44.018 1.00 49.72 453 ALA A O 1
ATOM 3608 N N . TYR A 1 454 ? 17.979 4.060 -41.961 1.00 52.31 454 TYR A N 1
ATOM 3609 C CA . TYR A 1 454 ? 19.113 4.992 -41.785 1.00 52.31 454 TYR A CA 1
ATOM 3610 C C . TYR A 1 454 ? 20.381 4.414 -41.128 1.00 52.31 454 TYR A C 1
ATOM 3612 O O . TYR A 1 454 ? 21.160 5.178 -40.558 1.00 52.31 454 TYR A O 1
ATOM 3620 N N . ILE A 1 455 ? 20.633 3.102 -41.197 1.00 56.06 455 ILE A N 1
ATOM 3621 C CA . ILE A 1 455 ? 21.885 2.527 -40.650 1.00 56.06 455 ILE A CA 1
ATOM 3622 C C . ILE A 1 455 ? 23.129 3.011 -41.444 1.00 56.06 455 ILE A C 1
ATOM 3624 O O . ILE A 1 455 ? 24.227 3.063 -40.902 1.00 56.06 455 ILE A O 1
ATOM 3628 N N . ALA A 1 456 ? 22.950 3.502 -42.679 1.00 49.78 456 ALA A N 1
ATOM 3629 C CA . ALA A 1 456 ? 24.016 3.793 -43.649 1.00 49.78 456 ALA A CA 1
ATOM 3630 C C . ALA A 1 456 ? 24.632 5.220 -43.637 1.00 49.78 456 ALA A C 1
ATOM 3632 O O . ALA A 1 456 ? 25.239 5.627 -44.630 1.00 49.78 456 ALA A O 1
ATOM 3633 N N . ARG A 1 457 ? 24.493 6.027 -42.570 1.00 57.72 457 ARG A N 1
ATOM 3634 C CA . ARG A 1 457 ? 25.215 7.322 -42.474 1.00 57.72 457 ARG A CA 1
ATOM 3635 C C . ARG A 1 457 ? 26.509 7.164 -41.672 1.00 57.72 457 ARG A C 1
ATOM 3637 O O . ARG A 1 457 ? 26.446 6.853 -40.488 1.00 57.72 457 ARG A O 1
ATOM 3644 N N . LYS A 1 458 ? 27.653 7.475 -42.298 1.00 58.53 458 LYS A N 1
ATOM 3645 C CA . LYS A 1 458 ? 29.015 7.372 -41.723 1.00 58.53 458 LYS A CA 1
ATOM 3646 C C . LYS A 1 458 ? 29.272 8.232 -40.465 1.00 58.53 458 LYS A C 1
ATOM 3648 O O . LYS A 1 458 ? 30.245 8.001 -39.759 1.00 58.53 458 LYS A O 1
ATOM 3653 N N . ASP A 1 459 ? 28.367 9.157 -40.135 1.00 70.31 459 ASP A N 1
ATOM 3654 C CA . ASP A 1 459 ? 28.500 10.078 -38.990 1.00 70.31 459 ASP A CA 1
ATOM 3655 C C . ASP A 1 459 ? 27.552 9.756 -37.813 1.00 70.31 459 ASP A C 1
ATOM 3657 O O . ASP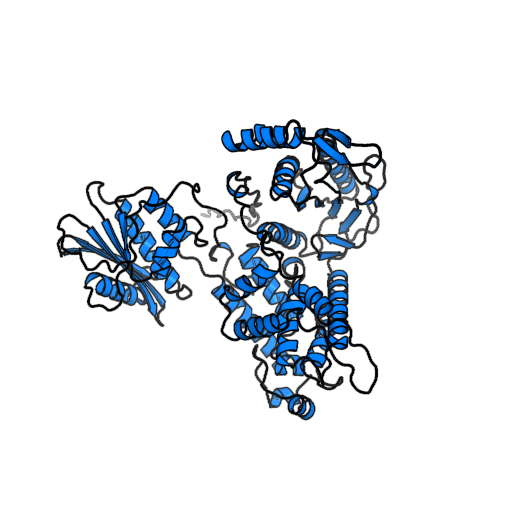 A 1 459 ? 27.408 10.554 -36.880 1.00 70.31 459 ASP A O 1
ATOM 3661 N N . ILE A 1 460 ? 26.846 8.616 -37.856 1.00 80.25 460 ILE A N 1
ATOM 3662 C CA . ILE A 1 460 ? 25.904 8.201 -36.805 1.00 80.25 460 ILE A CA 1
ATOM 3663 C C . ILE A 1 460 ? 26.444 6.978 -36.071 1.00 80.25 460 ILE A C 1
ATOM 3665 O O . ILE A 1 460 ? 26.718 5.940 -36.669 1.00 80.25 460 ILE A O 1
ATOM 3669 N N . ILE A 1 461 ? 26.522 7.084 -34.746 1.00 88.31 461 ILE A N 1
ATOM 3670 C CA . ILE A 1 461 ? 26.839 5.953 -33.873 1.00 88.31 461 ILE A CA 1
ATOM 3671 C C . ILE A 1 461 ? 25.537 5.205 -33.589 1.00 88.31 461 ILE A C 1
ATOM 3673 O O . ILE A 1 461 ? 24.638 5.755 -32.944 1.00 88.31 461 ILE A O 1
ATOM 3677 N N . ASN A 1 462 ? 25.428 3.970 -34.079 1.00 90.81 462 ASN A N 1
ATOM 3678 C CA . ASN A 1 462 ? 24.265 3.120 -33.850 1.00 90.81 462 ASN A CA 1
ATOM 3679 C C . ASN A 1 462 ? 24.500 2.262 -32.606 1.00 90.81 462 ASN A C 1
ATOM 3681 O O . ASN A 1 462 ? 25.505 1.565 -32.505 1.00 90.81 462 ASN A O 1
ATOM 3685 N N . ILE A 1 463 ? 23.574 2.307 -31.656 1.00 94.31 463 ILE A N 1
ATOM 3686 C CA . ILE A 1 463 ? 23.618 1.505 -30.432 1.00 94.31 463 ILE A CA 1
ATOM 3687 C C . ILE A 1 463 ? 22.379 0.625 -30.430 1.00 94.31 463 ILE A C 1
ATOM 3689 O O . ILE A 1 463 ? 21.279 1.142 -30.573 1.00 94.31 463 ILE A O 1
ATOM 3693 N N . PHE A 1 464 ? 22.539 -0.679 -30.272 1.00 94.81 464 PHE A N 1
ATOM 3694 C CA . PHE A 1 464 ? 21.433 -1.635 -30.229 1.00 94.81 464 PHE A CA 1
ATOM 3695 C C . PHE A 1 464 ? 21.360 -2.232 -28.838 1.00 94.81 464 PHE A C 1
ATOM 3697 O O . PHE A 1 464 ? 22.396 -2.609 -28.293 1.00 94.81 464 PHE A O 1
ATOM 3704 N N . THR A 1 465 ? 20.165 -2.287 -28.261 1.00 96.31 465 THR A N 1
ATOM 3705 C CA . THR A 1 465 ? 19.950 -2.732 -26.882 1.00 96.31 465 THR A CA 1
ATOM 3706 C C . THR A 1 465 ? 18.980 -3.895 -26.852 1.00 96.31 465 THR A C 1
ATOM 3708 O O . THR A 1 465 ? 17.948 -3.803 -27.508 1.00 96.31 465 THR A O 1
ATOM 3711 N N . ASP A 1 466 ? 19.253 -4.906 -26.033 1.00 96.38 466 ASP A N 1
ATOM 3712 C CA . ASP A 1 466 ? 18.291 -5.967 -25.746 1.00 96.38 466 ASP A CA 1
ATOM 3713 C C . ASP A 1 466 ? 18.376 -6.475 -24.291 1.00 96.38 466 ASP A C 1
ATOM 3715 O O . ASP A 1 466 ? 19.397 -6.332 -23.601 1.00 96.38 466 ASP A O 1
ATOM 3719 N N . GLY A 1 467 ? 17.269 -7.038 -23.806 1.00 95.75 467 GLY A N 1
ATOM 3720 C CA . GLY A 1 467 ? 17.160 -7.696 -22.514 1.00 95.75 467 GLY A CA 1
ATOM 3721 C C . GLY A 1 467 ? 16.481 -9.056 -22.636 1.00 95.75 467 GLY A C 1
ATOM 3722 O O . GLY A 1 467 ? 15.355 -9.163 -23.102 1.00 95.75 467 GLY A O 1
ATOM 3723 N N . SER A 1 468 ? 17.115 -10.099 -22.104 1.00 94.56 468 SER A N 1
ATOM 3724 C CA . SER A 1 468 ? 16.641 -11.477 -22.211 1.00 94.56 468 SER A CA 1
ATOM 3725 C C . SER A 1 468 ? 16.357 -12.099 -20.845 1.00 94.56 468 SER A C 1
ATOM 3727 O O . SER A 1 468 ? 17.034 -11.827 -19.849 1.00 94.56 468 SER A O 1
ATOM 3729 N N . LYS A 1 469 ? 15.357 -12.983 -20.787 1.00 94.06 469 LYS A N 1
ATOM 3730 C CA . LYS A 1 469 ? 15.113 -13.865 -19.640 1.00 94.06 469 LYS A CA 1
ATOM 3731 C C . LYS A 1 469 ? 15.028 -15.304 -20.118 1.00 94.06 469 LYS A C 1
ATOM 3733 O O . LYS A 1 469 ? 14.139 -15.650 -20.889 1.00 94.06 469 LYS A O 1
ATOM 3738 N N . THR A 1 470 ? 15.920 -16.134 -19.599 1.00 91.94 470 THR A N 1
ATOM 3739 C CA . THR A 1 470 ? 15.958 -17.575 -19.847 1.00 91.94 470 THR A CA 1
ATOM 3740 C C . THR A 1 470 ? 15.727 -18.327 -18.537 1.00 91.94 470 THR A C 1
ATOM 3742 O O . THR A 1 470 ? 15.588 -17.741 -17.461 1.00 91.94 470 THR A O 1
ATOM 3745 N N . GLU A 1 471 ? 15.696 -19.650 -18.615 1.00 89.44 471 GLU A N 1
ATOM 3746 C CA . GLU A 1 471 ? 15.710 -20.538 -17.450 1.00 89.44 471 GLU A CA 1
ATOM 3747 C C . GLU A 1 471 ? 16.992 -20.415 -16.603 1.00 89.44 471 GLU A C 1
ATOM 3749 O O . GLU A 1 471 ? 16.975 -20.736 -15.417 1.00 89.44 471 GLU A O 1
ATOM 3754 N N . HIS A 1 472 ? 18.077 -19.871 -17.167 1.00 87.75 472 HIS A N 1
ATOM 3755 C CA . HIS A 1 472 ? 19.361 -19.692 -16.481 1.00 87.75 472 HIS A CA 1
ATOM 3756 C C . HIS A 1 472 ? 19.541 -18.324 -15.808 1.00 87.75 472 HIS A C 1
ATOM 3758 O O . HIS A 1 472 ? 20.541 -18.110 -15.113 1.00 87.75 472 HIS A O 1
ATOM 3764 N N . GLY A 1 473 ? 18.604 -17.397 -16.020 1.00 91.31 473 GLY A N 1
ATOM 3765 C CA . GLY A 1 473 ? 18.617 -16.082 -15.392 1.00 91.31 473 GLY A CA 1
ATOM 3766 C C . GLY A 1 473 ? 18.130 -14.969 -16.310 1.00 91.31 473 GLY A C 1
ATOM 3767 O O . GLY A 1 473 ? 17.419 -15.188 -17.292 1.00 91.31 473 GLY A O 1
ATOM 3768 N N . VAL A 1 474 ? 18.511 -13.743 -15.964 1.00 94.19 474 VAL A N 1
ATOM 3769 C CA . VAL A 1 474 ? 18.122 -12.524 -16.679 1.00 94.19 474 VAL A CA 1
ATOM 3770 C C . VAL A 1 474 ? 19.387 -11.805 -17.134 1.00 94.19 474 VAL A C 1
ATOM 3772 O O . VAL A 1 474 ? 20.303 -11.611 -16.340 1.00 94.19 474 VAL A O 1
ATOM 3775 N N . GLY A 1 475 ? 19.451 -11.419 -18.403 1.00 96.19 475 GLY A N 1
ATOM 3776 C CA . GLY A 1 475 ? 20.615 -10.794 -19.022 1.00 96.19 475 GLY A CA 1
ATOM 3777 C C . GLY A 1 475 ? 20.219 -9.516 -19.747 1.00 96.19 475 GLY A C 1
ATOM 3778 O O . GLY A 1 475 ? 19.121 -9.417 -20.281 1.00 96.19 475 GLY A O 1
ATOM 3779 N N . ALA A 1 476 ? 21.099 -8.525 -19.740 1.00 96.81 476 ALA A N 1
ATOM 3780 C CA . ALA A 1 476 ? 20.925 -7.270 -20.462 1.00 96.81 476 ALA A CA 1
ATOM 3781 C C . ALA A 1 476 ? 22.201 -6.971 -21.241 1.00 96.81 476 ALA A C 1
ATOM 3783 O O . ALA A 1 476 ? 23.295 -7.184 -20.713 1.00 96.81 476 ALA A O 1
ATOM 3784 N N . ALA A 1 477 ? 22.075 -6.484 -22.472 1.00 97.12 477 ALA A N 1
ATOM 3785 C CA . ALA A 1 477 ? 23.229 -6.159 -23.296 1.00 97.12 477 ALA A CA 1
ATOM 3786 C C . ALA A 1 477 ? 22.954 -5.023 -24.278 1.00 97.12 477 ALA A C 1
ATOM 3788 O O . ALA A 1 477 ? 21.822 -4.813 -24.717 1.00 97.12 477 ALA A O 1
ATOM 3789 N N . PHE A 1 478 ? 24.013 -4.304 -24.643 1.00 96.94 478 PHE A N 1
ATOM 3790 C CA . PHE A 1 478 ? 24.002 -3.426 -25.803 1.00 96.94 478 PHE A CA 1
ATOM 3791 C C . PHE A 1 478 ? 25.297 -3.557 -26.600 1.00 96.94 478 PHE A C 1
ATOM 3793 O O . PHE A 1 478 ? 26.361 -3.867 -26.059 1.00 96.94 478 PHE A O 1
ATOM 3800 N N . CYS A 1 479 ? 25.220 -3.281 -27.895 1.00 95.62 479 CYS A N 1
ATOM 3801 C CA . CYS A 1 479 ? 26.375 -3.225 -28.783 1.00 95.62 479 CYS A CA 1
ATOM 3802 C C . CYS A 1 479 ? 26.362 -1.946 -29.615 1.00 95.62 479 CYS A C 1
ATOM 3804 O O . CYS A 1 479 ? 25.306 -1.398 -29.932 1.00 95.62 479 CYS A O 1
ATOM 3806 N N . VAL A 1 480 ? 27.554 -1.474 -29.960 1.00 94.44 480 VAL A N 1
ATOM 3807 C CA . VAL A 1 480 ? 27.784 -0.220 -30.672 1.00 94.44 480 VAL A CA 1
ATOM 3808 C C . VAL A 1 480 ? 28.383 -0.531 -32.034 1.00 94.44 480 VAL A C 1
ATOM 3810 O O . VAL A 1 480 ? 29.434 -1.167 -32.123 1.00 94.44 480 VAL A O 1
ATOM 3813 N N . LEU A 1 481 ? 27.717 -0.060 -33.082 1.00 89.75 481 LEU A N 1
ATOM 3814 C CA . LEU A 1 481 ? 28.120 -0.189 -34.473 1.00 89.75 481 LEU A CA 1
ATOM 3815 C C . LEU A 1 481 ? 28.429 1.203 -35.036 1.00 89.75 481 LEU A C 1
ATOM 3817 O O . LEU A 1 481 ? 27.554 2.073 -35.096 1.00 89.75 481 LEU A O 1
ATOM 3821 N N . THR A 1 482 ? 29.672 1.395 -35.470 1.00 85.56 482 THR A N 1
ATOM 3822 C CA . THR A 1 482 ? 30.156 2.642 -36.073 1.00 85.56 482 THR A CA 1
ATOM 3823 C C . THR A 1 482 ? 30.889 2.296 -37.361 1.00 85.56 482 THR A C 1
ATOM 3825 O O . THR A 1 482 ? 31.836 1.516 -37.317 1.00 85.56 482 THR A O 1
ATOM 3828 N N . ASN A 1 483 ? 30.484 2.873 -38.497 1.00 80.44 483 ASN A N 1
ATOM 3829 C CA . ASN A 1 483 ? 31.090 2.590 -39.809 1.00 80.44 483 ASN A CA 1
ATOM 3830 C C . ASN A 1 483 ? 31.195 1.085 -40.119 1.00 80.44 483 ASN A C 1
ATOM 3832 O O . ASN A 1 483 ? 32.247 0.615 -40.541 1.00 80.44 483 ASN A O 1
ATOM 3836 N N . ASP A 1 484 ? 30.123 0.337 -39.840 1.00 78.81 484 ASP A N 1
ATOM 3837 C CA . ASP A 1 484 ? 30.034 -1.122 -40.019 1.00 78.81 484 ASP A CA 1
ATOM 3838 C C . ASP A 1 484 ? 31.039 -1.948 -39.187 1.00 78.81 484 ASP A C 1
ATOM 3840 O O . ASP A 1 484 ? 31.199 -3.149 -39.396 1.00 78.81 484 ASP A O 1
ATOM 3844 N N . ILE A 1 485 ? 31.680 -1.327 -38.1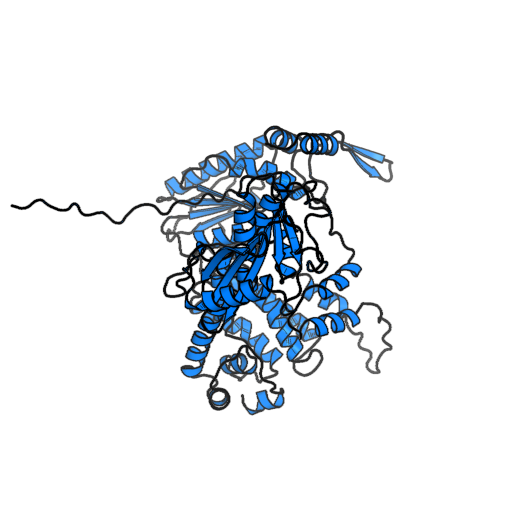89 1.00 85.44 485 ILE A N 1
ATOM 3845 C CA . ILE A 1 485 ? 32.606 -1.971 -37.253 1.00 85.44 485 ILE A CA 1
ATOM 3846 C C . ILE A 1 485 ? 31.998 -1.976 -35.846 1.00 85.44 485 ILE A C 1
ATOM 3848 O O . ILE A 1 485 ? 31.493 -0.962 -35.353 1.00 85.44 485 ILE A O 1
ATOM 3852 N N . TRP A 1 486 ? 32.075 -3.126 -35.173 1.00 89.38 486 TRP A N 1
ATOM 3853 C CA . TRP A 1 486 ? 31.693 -3.268 -33.768 1.00 89.38 486 TRP A CA 1
ATOM 3854 C C . TRP A 1 486 ? 32.688 -2.530 -32.873 1.00 89.38 486 TRP A C 1
ATOM 3856 O O . TRP A 1 486 ? 33.787 -3.015 -32.612 1.00 89.38 486 TRP A O 1
ATOM 3866 N N . ALA A 1 487 ? 32.302 -1.344 -32.411 1.00 89.06 487 ALA A N 1
ATOM 3867 C CA . ALA A 1 487 ? 33.176 -0.459 -31.648 1.00 89.06 487 ALA A CA 1
ATOM 3868 C C . ALA A 1 487 ? 33.207 -0.805 -30.153 1.00 89.06 487 ALA A C 1
ATOM 3870 O O . ALA A 1 487 ? 34.223 -0.616 -29.488 1.00 89.06 487 ALA A O 1
ATOM 3871 N N . TYR A 1 488 ? 32.084 -1.278 -29.608 1.00 94.25 488 TYR A N 1
ATOM 3872 C CA . TYR A 1 488 ? 31.951 -1.576 -28.186 1.00 94.25 488 TYR A CA 1
ATOM 3873 C C . TYR A 1 488 ? 30.788 -2.537 -27.925 1.00 94.25 488 TYR A C 1
ATOM 3875 O O . TYR A 1 488 ? 29.801 -2.552 -28.661 1.00 94.25 488 TYR A O 1
ATOM 3883 N N . GLN A 1 489 ? 30.889 -3.317 -26.851 1.00 95.56 489 GLN A N 1
ATOM 3884 C CA . GLN A 1 489 ? 29.798 -4.138 -26.342 1.00 95.56 489 GLN A CA 1
ATOM 3885 C C . GLN A 1 489 ? 29.782 -4.100 -24.817 1.00 95.56 489 GLN A C 1
ATOM 3887 O O . GLN A 1 489 ? 30.828 -4.089 -24.167 1.00 95.56 489 GLN A O 1
ATOM 3892 N N . TRP A 1 490 ? 28.582 -4.130 -24.260 1.00 96.31 490 TRP A N 1
ATOM 3893 C CA . TRP A 1 490 ? 28.342 -4.244 -22.834 1.00 96.31 490 TRP A CA 1
ATOM 3894 C C . TRP A 1 490 ? 27.308 -5.332 -22.595 1.00 96.31 490 TRP A C 1
ATOM 3896 O O . TRP A 1 490 ? 26.351 -5.473 -23.355 1.00 96.31 490 TRP A O 1
ATOM 3906 N N . SER A 1 491 ? 27.504 -6.108 -21.537 1.00 96.38 491 SER A N 1
ATOM 3907 C CA . SER A 1 491 ? 26.555 -7.134 -21.129 1.00 96.38 491 SER A CA 1
ATOM 3908 C C . SER A 1 491 ? 26.657 -7.375 -19.631 1.00 96.38 491 SER A C 1
ATOM 3910 O O . SER A 1 491 ? 27.748 -7.279 -19.061 1.00 96.38 491 SER A O 1
ATOM 3912 N N . ALA A 1 492 ? 25.537 -7.690 -18.991 1.00 95.50 492 ALA A N 1
ATOM 3913 C CA . ALA A 1 492 ? 25.511 -7.974 -17.566 1.00 95.50 492 ALA A CA 1
ATOM 3914 C C . ALA A 1 492 ? 24.403 -8.961 -17.185 1.00 95.50 492 ALA A C 1
ATOM 3916 O O . ALA A 1 492 ? 23.342 -9.012 -17.815 1.00 95.50 492 ALA A O 1
ATOM 3917 N N . LYS A 1 493 ? 24.659 -9.735 -16.125 1.00 95.00 493 LYS A N 1
ATOM 3918 C CA . LYS A 1 493 ? 23.699 -10.660 -15.520 1.00 95.00 493 LYS A CA 1
ATOM 3919 C C . LYS A 1 493 ? 22.935 -9.951 -14.407 1.00 95.00 493 LYS A C 1
ATOM 3921 O O . LYS A 1 493 ? 23.518 -9.478 -13.435 1.00 95.00 493 LYS A O 1
ATOM 3926 N N . LEU A 1 494 ? 21.620 -9.894 -14.545 1.00 92.56 494 LEU A N 1
ATOM 3927 C CA . LEU A 1 494 ? 20.690 -9.359 -13.553 1.00 92.56 494 LEU A CA 1
ATOM 3928 C C . LEU A 1 494 ? 20.288 -10.451 -12.551 1.00 92.56 494 LEU A C 1
ATOM 3930 O O . LEU A 1 494 ? 20.613 -11.624 -12.729 1.00 92.56 494 LEU A O 1
ATOM 3934 N N . ASN A 1 495 ? 19.561 -10.084 -11.493 1.00 89.19 495 ASN A N 1
ATOM 3935 C CA . ASN A 1 495 ? 19.015 -11.078 -10.570 1.00 89.19 495 ASN A CA 1
ATOM 3936 C C . ASN A 1 495 ? 18.007 -11.971 -11.312 1.00 89.19 495 ASN A C 1
ATOM 3938 O O . ASN A 1 495 ? 17.174 -11.471 -12.068 1.00 89.19 495 ASN A O 1
ATOM 3942 N N . ASP A 1 496 ? 18.012 -13.276 -11.047 1.00 88.62 496 ASP A N 1
ATOM 3943 C CA . ASP A 1 496 ? 17.128 -14.243 -11.721 1.00 88.62 496 ASP A CA 1
ATOM 3944 C C . ASP A 1 496 ? 15.625 -13.928 -11.522 1.00 88.62 496 ASP A C 1
ATOM 3946 O O . ASP A 1 496 ? 14.755 -14.279 -12.332 1.00 88.62 496 ASP A O 1
ATOM 3950 N N . ASN A 1 497 ? 15.303 -13.188 -10.457 1.00 85.88 497 ASN A N 1
ATOM 3951 C CA . ASN A 1 497 ? 13.958 -12.708 -10.157 1.00 85.88 497 ASN A CA 1
ATOM 3952 C C . ASN A 1 497 ? 13.561 -11.420 -10.901 1.00 85.88 497 ASN A C 1
ATOM 3954 O O . ASN A 1 497 ? 12.401 -11.006 -10.804 1.00 85.88 497 ASN A O 1
ATOM 3958 N N . ASN A 1 498 ? 14.474 -10.782 -11.641 1.00 88.69 498 ASN A N 1
ATOM 3959 C CA . ASN A 1 498 ? 14.147 -9.635 -12.482 1.00 88.69 498 ASN A CA 1
ATOM 3960 C C . ASN A 1 498 ? 13.280 -10.045 -13.683 1.00 88.69 498 ASN A C 1
ATOM 3962 O O . ASN A 1 498 ? 13.135 -11.220 -14.030 1.00 88.69 498 ASN A O 1
ATOM 3966 N N . THR A 1 499 ? 12.628 -9.062 -14.296 1.00 89.88 499 THR A N 1
ATOM 3967 C CA . THR A 1 499 ? 11.786 -9.269 -15.488 1.00 89.88 499 THR A CA 1
ATOM 3968 C C . THR A 1 499 ? 12.527 -8.884 -16.761 1.00 89.88 499 THR A C 1
ATOM 3970 O O . THR A 1 499 ? 13.464 -8.094 -16.699 1.00 89.88 499 THR A O 1
ATOM 3973 N N . VAL A 1 500 ? 12.058 -9.388 -17.907 1.00 92.50 500 VAL A N 1
ATOM 3974 C CA . VAL A 1 500 ? 12.534 -8.969 -19.240 1.00 92.50 500 VAL A CA 1
ATOM 3975 C C . VAL A 1 500 ? 12.464 -7.447 -19.379 1.00 92.50 500 VAL A C 1
ATOM 3977 O O . VAL A 1 500 ? 13.470 -6.814 -19.661 1.00 92.50 500 VAL A O 1
ATOM 3980 N N . PHE A 1 501 ? 11.331 -6.842 -19.004 1.00 91.94 501 PHE A N 1
ATOM 3981 C CA . PHE A 1 501 ? 11.166 -5.385 -19.015 1.00 91.94 501 PHE A CA 1
ATOM 3982 C C . PHE A 1 501 ? 12.233 -4.638 -18.195 1.00 91.94 501 PHE A C 1
ATOM 3984 O O . PHE A 1 501 ? 12.716 -3.588 -18.608 1.00 91.94 501 PHE A O 1
ATOM 3991 N N . GLN A 1 502 ? 12.624 -5.163 -17.026 1.00 92.25 502 GLN A N 1
ATOM 3992 C CA . GLN A 1 502 ? 13.716 -4.567 -16.247 1.00 92.25 502 GLN A CA 1
ATOM 3993 C C . GLN A 1 502 ? 15.062 -4.712 -16.958 1.00 92.25 502 GLN A C 1
ATOM 3995 O O . GLN A 1 502 ? 15.858 -3.783 -16.901 1.00 92.25 502 GLN A O 1
ATOM 4000 N N . ALA A 1 503 ? 15.313 -5.837 -17.627 1.00 93.94 503 ALA A N 1
ATOM 4001 C CA . ALA A 1 503 ? 16.527 -6.031 -18.410 1.00 93.94 503 ALA A CA 1
ATOM 4002 C C . ALA A 1 503 ? 16.610 -5.045 -19.579 1.00 93.94 503 ALA A C 1
ATOM 4004 O O . ALA A 1 503 ? 17.603 -4.332 -19.693 1.00 93.94 503 ALA A O 1
ATOM 4005 N N . GLU A 1 504 ? 15.534 -4.930 -20.360 1.00 95.69 504 GLU A N 1
ATOM 4006 C CA . GLU A 1 504 ? 15.412 -4.006 -21.493 1.00 95.69 504 GLU A CA 1
ATOM 4007 C C . GLU A 1 504 ? 15.564 -2.540 -21.055 1.00 95.69 504 GLU A C 1
ATOM 4009 O O . GLU A 1 504 ? 16.207 -1.734 -21.723 1.00 95.69 504 GLU A O 1
ATOM 4014 N N . LEU A 1 505 ? 14.996 -2.167 -19.905 1.00 94.50 505 LEU A N 1
ATOM 4015 C CA . LEU A 1 505 ? 15.128 -0.808 -19.384 1.00 94.50 505 LEU A CA 1
ATOM 4016 C C . LEU A 1 505 ? 16.528 -0.529 -18.817 1.00 94.50 505 LEU A C 1
ATOM 4018 O O . LEU A 1 505 ? 17.030 0.585 -18.955 1.00 94.50 505 LEU A O 1
ATOM 4022 N N . THR A 1 506 ? 17.165 -1.524 -18.194 1.00 94.62 506 THR A N 1
ATOM 4023 C CA . THR A 1 506 ? 18.543 -1.415 -17.698 1.00 94.62 506 THR A CA 1
ATOM 4024 C C . THR A 1 506 ? 19.533 -1.275 -18.849 1.00 94.62 506 THR A C 1
ATOM 4026 O O . THR A 1 506 ? 20.377 -0.385 -18.798 1.00 94.62 506 THR A O 1
ATOM 4029 N N . THR A 1 507 ? 19.410 -2.073 -19.915 1.00 95.38 507 THR A N 1
ATOM 4030 C CA . THR A 1 507 ? 20.287 -1.911 -21.088 1.00 95.38 507 THR A CA 1
ATOM 4031 C C . THR A 1 507 ? 20.093 -0.548 -21.757 1.00 95.38 507 THR A C 1
ATOM 4033 O O . THR A 1 507 ? 21.073 0.124 -22.069 1.00 95.38 507 THR A O 1
ATOM 4036 N N . LEU A 1 508 ? 18.850 -0.057 -21.870 1.00 96.75 508 LEU A N 1
ATOM 4037 C CA . LEU A 1 508 ? 18.582 1.279 -22.402 1.00 96.75 508 LEU A CA 1
ATOM 4038 C C . LEU A 1 508 ? 19.206 2.377 -21.528 1.00 96.75 508 LEU A C 1
ATOM 4040 O O . LEU A 1 508 ? 19.744 3.353 -22.048 1.00 96.75 508 LEU A O 1
ATOM 4044 N N . HIS A 1 509 ? 19.160 2.223 -20.204 1.00 95.94 509 HIS A N 1
ATOM 4045 C CA . HIS A 1 509 ? 19.803 3.147 -19.273 1.00 95.94 509 HIS A CA 1
ATOM 4046 C C . HIS A 1 509 ? 21.318 3.206 -19.477 1.00 95.94 509 HIS A C 1
ATOM 4048 O O . HIS A 1 509 ? 21.861 4.298 -19.637 1.00 95.94 509 HIS A O 1
ATOM 4054 N N . GLU A 1 510 ? 21.985 2.054 -19.545 1.00 96.12 510 GLU A N 1
ATOM 4055 C CA . GLU A 1 510 ? 23.432 1.984 -19.773 1.00 96.12 510 GLU A CA 1
ATOM 4056 C C . GLU A 1 510 ? 23.822 2.490 -21.169 1.00 96.12 510 GLU A C 1
ATOM 4058 O O . GLU A 1 510 ? 24.796 3.226 -21.311 1.00 96.12 510 GLU A O 1
ATOM 4063 N N . ALA A 1 511 ? 23.018 2.201 -22.195 1.00 96.25 511 ALA A N 1
ATOM 4064 C CA . ALA A 1 511 ? 23.224 2.708 -23.549 1.00 96.25 511 ALA A CA 1
ATOM 4065 C C . ALA A 1 511 ? 23.110 4.239 -23.626 1.00 96.25 511 ALA A C 1
ATOM 4067 O O . ALA A 1 511 ? 23.913 4.892 -24.294 1.00 96.25 511 ALA A O 1
ATOM 4068 N N . VAL A 1 512 ? 22.140 4.835 -22.923 1.00 96.12 512 VAL A N 1
ATOM 4069 C CA . VAL A 1 512 ? 21.970 6.295 -22.850 1.00 96.12 512 VAL A CA 1
ATOM 4070 C C . VAL A 1 512 ? 23.103 6.947 -22.051 1.00 96.12 512 VAL A C 1
ATOM 4072 O O . VAL A 1 512 ? 23.602 7.996 -22.463 1.00 96.12 512 VAL A O 1
ATOM 4075 N N . ILE A 1 513 ? 23.562 6.319 -20.962 1.00 95.62 513 ILE A N 1
ATOM 4076 C CA . ILE A 1 513 ? 24.750 6.760 -20.217 1.00 95.62 513 ILE A CA 1
ATOM 4077 C C . ILE A 1 513 ? 25.975 6.731 -21.131 1.00 95.62 513 ILE A C 1
ATOM 4079 O O . ILE A 1 513 ? 26.653 7.751 -21.266 1.00 95.62 513 ILE A O 1
ATOM 4083 N N . TYR A 1 514 ? 26.235 5.611 -21.805 1.00 95.25 514 TYR A N 1
ATOM 4084 C CA . TYR A 1 514 ? 27.345 5.477 -22.747 1.00 95.25 514 TYR A CA 1
ATOM 4085 C C . TYR A 1 514 ? 27.279 6.560 -23.830 1.00 95.25 514 TYR A C 1
ATOM 4087 O O . TYR A 1 514 ? 28.240 7.302 -24.030 1.00 95.25 514 TYR A O 1
ATOM 4095 N N . ALA A 1 515 ? 26.111 6.731 -24.457 1.00 94.12 515 ALA A N 1
ATOM 4096 C CA . ALA A 1 515 ? 25.903 7.735 -25.491 1.00 94.12 515 ALA A CA 1
ATOM 4097 C C . ALA A 1 515 ? 26.149 9.165 -24.992 1.00 94.12 515 ALA A C 1
ATOM 4099 O O . ALA A 1 515 ? 26.708 9.975 -25.733 1.00 94.12 515 ALA A O 1
ATOM 4100 N N . SER A 1 516 ? 25.779 9.480 -23.745 1.00 94.25 516 SER A N 1
ATOM 4101 C CA . SER A 1 516 ? 25.980 10.814 -23.166 1.00 94.25 516 SER A CA 1
ATOM 4102 C C . SER A 1 516 ? 27.455 11.183 -22.975 1.00 94.25 516 SER A C 1
ATOM 4104 O O . SER A 1 516 ? 27.793 12.358 -23.091 1.00 94.25 516 SER A O 1
ATOM 4106 N N . HIS A 1 517 ? 28.335 10.192 -22.788 1.00 93.31 517 HIS A N 1
ATOM 4107 C CA . HIS A 1 517 ? 29.783 10.391 -22.660 1.00 93.31 517 HIS A CA 1
ATOM 4108 C C . HIS A 1 517 ? 30.521 10.464 -24.007 1.00 93.31 517 HIS A C 1
ATOM 4110 O O . HIS A 1 517 ? 31.706 10.794 -24.036 1.00 93.31 517 HIS A O 1
ATOM 4116 N N . LEU A 1 518 ? 29.854 10.168 -25.130 1.00 89.25 518 LEU A N 1
ATOM 4117 C CA . LEU A 1 518 ? 30.460 10.322 -26.455 1.00 89.25 518 LEU A CA 1
ATOM 4118 C C . LEU A 1 518 ? 30.693 11.810 -26.793 1.00 89.25 518 LEU A C 1
ATOM 4120 O O . LEU A 1 518 ? 29.929 12.666 -26.343 1.00 89.25 518 LEU A O 1
ATOM 4124 N N . PRO A 1 519 ? 31.697 12.145 -27.626 1.00 82.94 519 PRO A N 1
ATOM 4125 C CA . PRO A 1 519 ? 31.958 13.524 -28.035 1.00 82.94 519 PRO A CA 1
ATOM 4126 C C . PRO A 1 519 ? 30.735 14.227 -28.650 1.00 82.94 519 PRO A C 1
ATOM 4128 O O . PRO A 1 519 ? 29.987 13.638 -29.431 1.00 82.94 519 PRO A O 1
ATOM 4131 N N . ASN A 1 520 ? 30.568 15.520 -28.348 1.00 73.62 520 ASN A N 1
ATOM 4132 C CA . ASN A 1 520 ? 29.373 16.305 -28.703 1.00 73.62 520 ASN A CA 1
ATOM 4133 C C . ASN A 1 520 ? 29.096 16.448 -30.210 1.00 73.62 520 ASN A C 1
ATOM 4135 O O . ASN A 1 520 ? 27.970 16.778 -30.578 1.00 73.62 520 ASN A O 1
ATOM 4139 N N . HIS A 1 521 ? 30.084 16.203 -31.074 1.00 72.31 521 HIS A N 1
ATOM 4140 C CA . HIS A 1 521 ? 29.909 16.240 -32.528 1.00 72.31 521 HIS A CA 1
ATOM 4141 C C . HIS A 1 521 ? 29.211 14.987 -33.086 1.00 72.31 521 HIS A C 1
ATOM 4143 O O . HIS A 1 521 ? 28.707 15.025 -34.205 1.00 72.31 521 HIS A O 1
ATOM 4149 N N . ASN A 1 522 ? 29.111 13.904 -32.305 1.00 77.44 522 ASN A N 1
ATOM 4150 C CA . ASN A 1 522 ? 28.503 12.656 -32.757 1.00 77.44 522 ASN A CA 1
ATOM 4151 C C . ASN A 1 522 ? 27.006 12.604 -32.438 1.00 77.44 522 ASN A C 1
ATOM 4153 O O . ASN A 1 522 ? 26.578 12.784 -31.289 1.00 77.44 522 ASN A O 1
ATOM 4157 N N . THR A 1 523 ? 26.206 12.281 -33.455 1.00 84.50 523 THR A N 1
ATOM 4158 C CA . THR A 1 523 ? 24.796 11.921 -33.269 1.00 84.50 523 THR A CA 1
ATOM 4159 C C . THR A 1 523 ? 24.710 10.435 -32.934 1.00 84.50 523 THR A C 1
ATOM 4161 O O . THR A 1 523 ? 25.209 9.598 -33.685 1.00 84.50 523 THR A O 1
ATOM 4164 N N . SER A 1 524 ? 24.066 10.095 -31.816 1.00 89.81 524 SER A N 1
ATOM 4165 C CA . SER A 1 524 ? 23.873 8.703 -31.394 1.00 89.81 524 SER A CA 1
ATOM 4166 C C . SER A 1 524 ? 22.422 8.295 -31.609 1.00 89.81 524 SER A C 1
ATOM 4168 O O . SER A 1 524 ? 21.510 9.001 -31.172 1.00 89.81 524 SER A O 1
ATOM 4170 N N . LYS A 1 525 ? 22.208 7.157 -32.268 1.00 91.62 525 LYS A N 1
ATOM 4171 C CA . LYS A 1 525 ? 20.888 6.555 -32.465 1.00 91.62 525 LYS A CA 1
ATOM 4172 C C . LYS A 1 525 ? 20.836 5.232 -31.707 1.00 91.62 525 LYS A C 1
ATOM 4174 O O . LYS A 1 525 ? 21.582 4.313 -32.024 1.00 91.62 525 LYS A O 1
ATOM 4179 N N . ILE A 1 526 ? 19.983 5.170 -30.691 1.00 94.00 526 ILE A N 1
ATOM 4180 C CA . ILE A 1 526 ? 19.750 3.985 -29.868 1.00 94.00 526 ILE A CA 1
ATOM 4181 C C . ILE A 1 526 ? 18.517 3.267 -30.404 1.00 94.00 526 ILE A C 1
ATOM 4183 O O . ILE A 1 526 ? 17.442 3.855 -30.496 1.00 94.00 526 ILE A O 1
ATOM 4187 N N . HIS A 1 527 ? 18.685 2.004 -30.751 1.00 93.31 527 HIS A N 1
ATOM 4188 C CA . HIS A 1 527 ? 17.677 1.120 -31.307 1.00 93.31 527 HIS A CA 1
ATOM 4189 C C . HIS A 1 527 ? 17.203 0.162 -30.220 1.00 93.31 527 HIS A C 1
ATOM 4191 O O . HIS A 1 527 ? 18.019 -0.525 -29.603 1.00 93.31 527 HIS A O 1
ATOM 4197 N N . VAL A 1 528 ? 15.894 0.159 -29.977 1.00 93.62 528 VAL A N 1
ATOM 4198 C CA . VAL A 1 528 ? 15.243 -0.620 -28.916 1.00 93.62 528 VAL A CA 1
ATOM 4199 C C . VAL A 1 528 ? 14.065 -1.365 -29.522 1.00 93.62 528 VAL A C 1
ATOM 4201 O O . VAL A 1 528 ? 13.217 -0.753 -30.169 1.00 93.62 528 VAL A O 1
ATOM 4204 N N . ASP A 1 529 ? 13.955 -2.662 -29.289 1.00 91.19 529 ASP A N 1
ATOM 4205 C CA . ASP A 1 529 ? 12.842 -3.470 -29.793 1.00 91.19 529 ASP A CA 1
ATOM 4206 C C . ASP A 1 529 ? 11.633 -3.514 -28.845 1.00 91.19 529 ASP A C 1
ATOM 4208 O O . ASP A 1 529 ? 10.490 -3.685 -29.289 1.00 91.19 529 ASP A O 1
ATOM 4212 N N . ASN A 1 530 ? 11.828 -3.213 -27.560 1.00 92.06 530 ASN A N 1
ATOM 4213 C CA . ASN A 1 530 ? 10.728 -3.018 -26.625 1.00 92.06 530 ASN A CA 1
ATOM 4214 C C . ASN A 1 530 ? 10.141 -1.596 -26.636 1.00 92.06 530 ASN A C 1
ATOM 4216 O O . ASN A 1 530 ? 10.647 -0.662 -25.998 1.00 92.06 530 ASN A O 1
ATOM 4220 N N . ARG A 1 531 ? 8.955 -1.455 -27.240 1.00 91.44 531 ARG A N 1
ATOM 4221 C CA . ARG A 1 531 ? 8.162 -0.211 -27.204 1.00 91.44 531 ARG A CA 1
ATOM 4222 C C . ARG A 1 531 ? 7.813 0.247 -25.790 1.00 91.44 531 ARG A C 1
ATOM 4224 O O . ARG A 1 531 ? 7.779 1.454 -25.549 1.00 91.44 531 ARG A O 1
ATOM 4231 N N . ALA A 1 532 ? 7.565 -0.669 -24.852 1.00 91.62 532 ALA A N 1
ATOM 4232 C CA . ALA A 1 532 ? 7.207 -0.306 -23.483 1.00 91.62 532 ALA A CA 1
ATOM 4233 C C . ALA A 1 532 ? 8.361 0.428 -22.778 1.00 91.62 532 ALA A C 1
ATOM 4235 O O . ALA A 1 532 ? 8.113 1.409 -22.071 1.00 91.62 532 ALA A O 1
ATOM 4236 N N . SER A 1 533 ? 9.614 0.018 -23.015 1.00 93.44 533 SER A N 1
ATOM 4237 C CA . SER A 1 533 ? 10.812 0.700 -22.499 1.00 93.44 533 SER A CA 1
ATOM 4238 C C . SER A 1 533 ? 10.926 2.129 -23.033 1.00 93.44 533 SER A C 1
ATOM 4240 O O . SER A 1 533 ? 11.191 3.055 -22.259 1.00 93.44 533 SER A O 1
ATOM 4242 N N . ILE A 1 534 ? 10.664 2.329 -24.330 1.00 92.69 534 ILE A N 1
ATOM 4243 C CA . ILE A 1 534 ? 10.658 3.658 -24.960 1.00 92.69 534 ILE A CA 1
ATOM 4244 C C . ILE A 1 534 ? 9.550 4.528 -24.356 1.00 92.69 534 ILE A C 1
ATOM 4246 O O . ILE A 1 534 ? 9.833 5.623 -23.876 1.00 92.69 534 ILE A O 1
ATOM 4250 N N . MET A 1 535 ? 8.308 4.032 -24.310 1.00 92.19 535 MET A N 1
ATOM 4251 C CA . MET A 1 535 ? 7.159 4.773 -23.770 1.00 92.19 535 MET A CA 1
ATOM 4252 C C . MET A 1 535 ? 7.346 5.158 -22.298 1.00 92.19 535 MET A C 1
ATOM 4254 O O . MET A 1 535 ? 6.970 6.255 -21.881 1.00 92.19 535 MET A O 1
ATOM 4258 N N . ALA A 1 536 ? 7.923 4.261 -21.493 1.00 92.00 536 ALA A N 1
ATOM 4259 C CA . ALA A 1 536 ? 8.237 4.549 -20.101 1.00 92.00 536 ALA A CA 1
ATOM 4260 C C . ALA A 1 536 ? 9.307 5.643 -19.989 1.00 92.00 536 ALA A C 1
ATOM 4262 O O . ALA A 1 536 ? 9.173 6.540 -19.158 1.00 92.00 536 ALA A O 1
ATOM 4263 N N . SER A 1 537 ? 10.344 5.584 -20.825 1.00 93.00 537 SER A N 1
ATOM 4264 C CA . SER A 1 537 ? 11.495 6.496 -20.788 1.00 93.00 537 SER A CA 1
ATOM 4265 C C . SER A 1 537 ? 11.226 7.859 -21.426 1.00 93.00 537 SER A C 1
ATOM 4267 O O . SER A 1 537 ? 11.893 8.833 -21.093 1.00 93.00 537 SER A O 1
ATOM 4269 N N . SER A 1 538 ? 10.228 7.965 -22.306 1.00 89.88 538 SER A N 1
ATOM 4270 C CA . SER A 1 538 ? 9.778 9.232 -22.892 1.00 89.88 538 SER A CA 1
ATOM 4271 C C . SER A 1 538 ? 8.775 9.982 -22.006 1.00 89.88 538 SER A C 1
ATOM 4273 O O . SER A 1 538 ? 8.394 11.110 -22.316 1.00 89.88 538 SER A O 1
ATOM 4275 N N . ASN A 1 539 ? 8.322 9.372 -20.907 1.00 87.75 539 ASN A N 1
ATOM 4276 C CA . ASN A 1 539 ? 7.289 9.915 -20.034 1.00 87.75 539 ASN A CA 1
ATOM 4277 C C . ASN A 1 539 ? 7.876 10.453 -18.716 1.00 87.75 539 ASN A C 1
ATOM 4279 O O . ASN A 1 539 ? 8.221 9.685 -17.816 1.00 87.75 539 ASN A O 1
ATOM 4283 N N . SER A 1 540 ? 7.865 11.779 -18.531 1.00 84.56 540 SER A N 1
ATOM 4284 C CA . SER A 1 540 ? 8.301 12.446 -17.285 1.00 84.56 540 SER A CA 1
ATOM 4285 C C . SER A 1 540 ? 7.470 12.090 -16.040 1.00 84.56 540 SER A C 1
ATOM 4287 O O . SER A 1 540 ? 7.868 12.373 -14.906 1.00 84.56 540 SER A O 1
ATOM 4289 N N . LYS A 1 541 ? 6.305 11.457 -16.234 1.00 86.31 541 LYS A N 1
ATOM 4290 C CA . LYS A 1 541 ? 5.422 10.935 -15.178 1.00 86.31 541 LYS A CA 1
ATOM 4291 C C . LYS A 1 541 ? 5.567 9.432 -14.955 1.00 86.31 541 LYS A C 1
ATOM 4293 O O . LYS A 1 541 ? 4.789 8.871 -14.185 1.00 86.31 541 LYS A O 1
ATOM 4298 N N . SER A 1 542 ? 6.522 8.767 -15.606 1.00 87.50 542 SER A N 1
ATOM 4299 C CA . SER A 1 542 ? 6.726 7.326 -15.446 1.00 87.50 542 SER A CA 1
ATOM 4300 C C . SER A 1 542 ? 6.838 6.944 -13.972 1.00 87.50 542 SER A C 1
ATOM 4302 O O . SER A 1 542 ? 7.451 7.658 -13.180 1.00 87.50 542 SER A O 1
ATOM 4304 N N . THR A 1 543 ? 6.235 5.826 -13.571 1.00 85.62 543 THR A N 1
ATOM 4305 C CA . THR A 1 543 ? 6.353 5.345 -12.187 1.00 85.62 543 THR A CA 1
ATOM 4306 C C . THR A 1 543 ? 7.668 4.617 -11.928 1.00 85.62 543 THR A C 1
ATOM 4308 O O . THR A 1 543 ? 7.939 4.274 -10.784 1.00 85.62 543 THR A O 1
ATOM 4311 N N . ASN A 1 544 ? 8.466 4.336 -12.959 1.00 88.38 544 ASN A N 1
ATOM 4312 C CA . ASN A 1 544 ? 9.746 3.647 -12.823 1.00 88.38 544 ASN A CA 1
ATOM 4313 C C . ASN A 1 544 ? 10.892 4.669 -12.686 1.00 88.38 544 ASN A C 1
ATOM 4315 O O . ASN A 1 544 ? 10.969 5.642 -13.437 1.00 88.38 544 ASN A O 1
ATOM 4319 N N . GLU A 1 545 ? 11.768 4.463 -11.700 1.00 88.12 545 GLU A N 1
ATOM 4320 C CA . GLU A 1 545 ? 12.869 5.384 -11.391 1.00 88.12 545 GLU A CA 1
ATOM 4321 C C . GLU A 1 545 ? 13.948 5.391 -12.486 1.00 88.12 545 GLU A C 1
ATOM 4323 O O . GLU A 1 545 ? 14.405 6.460 -12.886 1.00 88.12 545 GLU A O 1
ATOM 4328 N N . THR A 1 546 ? 14.309 4.221 -13.018 1.00 90.62 546 THR A N 1
ATOM 4329 C CA . THR A 1 546 ? 15.264 4.076 -14.128 1.00 90.62 546 THR A CA 1
ATOM 4330 C C . THR A 1 546 ? 14.766 4.799 -15.377 1.00 90.62 546 THR A C 1
ATOM 4332 O O . THR A 1 546 ? 15.504 5.581 -15.966 1.00 90.62 546 THR A O 1
ATOM 4335 N N . ALA A 1 547 ? 13.483 4.660 -15.716 1.00 92.44 547 ALA A N 1
ATOM 4336 C CA . ALA A 1 547 ? 12.861 5.387 -16.821 1.00 92.44 547 ALA A CA 1
ATOM 4337 C C . ALA A 1 547 ? 12.943 6.915 -16.642 1.00 92.44 547 ALA A C 1
ATOM 4339 O O . ALA A 1 547 ? 13.208 7.637 -17.600 1.00 92.44 547 ALA A O 1
ATOM 4340 N N . ARG A 1 548 ? 12.783 7.429 -15.411 1.00 91.31 548 ARG A N 1
ATOM 4341 C CA . ARG A 1 548 ? 12.973 8.863 -15.117 1.00 91.31 548 ARG A CA 1
ATOM 4342 C C . ARG A 1 548 ? 14.428 9.303 -15.258 1.00 91.31 548 ARG A C 1
ATOM 4344 O O . ARG A 1 548 ? 14.669 10.426 -15.694 1.00 91.31 548 ARG A O 1
ATOM 4351 N N . LYS A 1 549 ? 15.391 8.455 -14.880 1.00 92.12 549 LYS A N 1
ATOM 4352 C CA . LYS A 1 549 ? 16.824 8.725 -15.093 1.00 92.12 549 LYS A CA 1
ATOM 4353 C C . LYS A 1 549 ? 17.127 8.812 -16.588 1.00 92.12 549 LYS A C 1
ATOM 4355 O O . LYS A 1 549 ? 17.716 9.801 -17.012 1.00 92.12 549 LYS A O 1
ATOM 4360 N N . ILE A 1 550 ? 16.616 7.866 -17.382 1.00 94.50 550 ILE A N 1
ATOM 4361 C CA . ILE A 1 550 ? 16.713 7.897 -18.848 1.00 94.50 550 ILE A CA 1
ATOM 4362 C C . ILE A 1 550 ? 16.108 9.194 -19.396 1.00 94.50 550 ILE A C 1
ATOM 4364 O O . ILE A 1 550 ? 16.785 9.916 -20.122 1.00 94.50 550 ILE A O 1
ATOM 4368 N N . PHE A 1 551 ? 14.879 9.537 -18.990 1.00 93.88 551 PHE A N 1
ATOM 4369 C CA . PHE A 1 551 ? 14.211 10.772 -19.412 1.00 93.88 551 PHE A CA 1
ATOM 4370 C C . PHE A 1 551 ? 15.078 12.014 -19.158 1.00 93.88 551 PHE A C 1
ATOM 4372 O O . PHE A 1 551 ? 15.231 12.847 -20.046 1.00 93.88 551 PHE A O 1
ATOM 4379 N N . LYS A 1 552 ? 15.675 12.134 -17.963 1.00 93.44 552 LYS A N 1
ATOM 4380 C CA . LYS A 1 552 ? 16.544 13.267 -17.607 1.00 93.44 552 LYS A CA 1
ATOM 4381 C C . LYS A 1 552 ? 17.803 13.328 -18.469 1.00 93.44 552 LYS A C 1
ATOM 4383 O O . LYS A 1 552 ? 18.146 14.405 -18.943 1.00 93.44 552 LYS A O 1
ATOM 4388 N N . ILE A 1 553 ? 18.466 12.194 -18.702 1.00 94.50 553 ILE A N 1
ATOM 4389 C CA . ILE A 1 553 ? 19.672 12.164 -19.541 1.00 94.50 553 ILE A CA 1
ATOM 4390 C C . ILE A 1 553 ? 19.321 12.547 -20.983 1.00 94.50 553 ILE A C 1
ATOM 4392 O O . ILE A 1 553 ? 20.028 13.356 -21.581 1.00 94.50 553 ILE A O 1
ATOM 4396 N N . LEU A 1 554 ? 18.210 12.031 -21.522 1.00 94.12 554 LEU A N 1
ATOM 4397 C CA . LEU A 1 554 ? 17.722 12.399 -22.852 1.00 94.12 554 LEU A CA 1
ATOM 4398 C C . LEU A 1 554 ? 17.388 13.894 -22.937 1.00 94.12 554 LEU A C 1
ATOM 4400 O O . LEU A 1 554 ? 17.791 14.551 -23.894 1.00 94.12 554 LEU A O 1
ATOM 4404 N N . LEU A 1 555 ? 16.721 14.452 -21.924 1.00 93.00 555 LEU A N 1
ATOM 4405 C CA . LEU A 1 555 ? 16.383 15.875 -21.869 1.00 93.00 555 LEU A CA 1
ATOM 4406 C C . LEU A 1 555 ? 17.638 16.764 -21.926 1.00 93.00 555 LEU A C 1
ATOM 4408 O O . LEU A 1 555 ? 17.658 17.749 -22.663 1.00 93.00 555 LEU A O 1
ATOM 4412 N N . SER A 1 556 ? 18.700 16.393 -21.204 1.00 92.69 556 SER A N 1
ATOM 4413 C CA . SER A 1 556 ? 19.986 17.105 -21.220 1.00 92.69 556 SER A CA 1
ATOM 4414 C C . SER A 1 556 ? 20.822 16.854 -22.481 1.00 92.69 556 SER A C 1
ATOM 4416 O O . SER A 1 556 ? 21.749 17.614 -22.747 1.00 92.69 556 SER A O 1
ATOM 4418 N N . ASN A 1 557 ? 20.502 15.827 -23.278 1.00 92.56 557 ASN A N 1
ATOM 4419 C CA . ASN A 1 557 ? 21.273 15.428 -24.459 1.00 92.56 557 ASN A CA 1
ATOM 4420 C C . ASN A 1 557 ? 20.392 15.298 -25.716 1.00 92.56 557 ASN A C 1
ATOM 4422 O O . ASN A 1 557 ? 20.147 14.185 -26.190 1.00 92.56 557 ASN A O 1
ATOM 4426 N N . PRO A 1 558 ? 19.980 16.415 -26.348 1.00 91.00 558 PRO A N 1
ATOM 4427 C CA . PRO A 1 558 ? 19.106 16.385 -27.525 1.00 91.00 558 PRO A CA 1
ATOM 4428 C C . PRO A 1 558 ? 19.686 15.683 -28.766 1.00 91.00 558 PRO A C 1
ATOM 4430 O O . PRO A 1 558 ? 18.963 15.458 -29.734 1.00 91.00 558 PRO A O 1
ATOM 4433 N N . ARG A 1 559 ? 20.992 15.381 -28.762 1.00 89.12 559 ARG A N 1
ATOM 4434 C CA . ARG A 1 559 ? 21.699 14.645 -29.824 1.00 89.12 559 ARG A CA 1
ATOM 4435 C C . ARG A 1 559 ? 21.484 13.130 -29.769 1.00 89.12 559 ARG A C 1
ATOM 4437 O O . ARG A 1 559 ? 21.723 12.454 -30.766 1.00 89.12 559 ARG A O 1
ATOM 4444 N N . ILE A 1 560 ? 21.055 12.602 -28.621 1.00 93.00 560 ILE A N 1
ATOM 4445 C CA . ILE A 1 560 ? 20.761 11.179 -28.446 1.00 93.00 560 ILE A CA 1
ATOM 4446 C C . ILE A 1 560 ? 19.331 10.941 -28.909 1.00 93.00 560 ILE A C 1
ATOM 4448 O O . ILE A 1 560 ? 18.391 11.455 -28.300 1.00 93.00 560 ILE A O 1
ATOM 4452 N N . LYS A 1 561 ? 19.173 10.158 -29.973 1.00 92.44 561 LYS A N 1
ATOM 4453 C CA . LYS A 1 561 ? 17.876 9.737 -30.502 1.00 92.44 561 LYS A CA 1
ATOM 4454 C C . LYS A 1 561 ? 17.600 8.296 -30.099 1.00 92.44 561 LYS A C 1
ATOM 4456 O O . LYS A 1 561 ? 18.505 7.472 -30.160 1.00 92.44 561 LYS A O 1
ATOM 4461 N N . VAL A 1 562 ? 16.360 7.990 -29.737 1.00 93.50 562 VAL A N 1
ATOM 4462 C CA . VAL A 1 562 ? 15.898 6.624 -29.461 1.00 93.50 562 VAL A CA 1
ATOM 4463 C C . VAL A 1 562 ? 14.849 6.255 -30.500 1.00 93.50 562 VAL A C 1
ATOM 4465 O O . VAL A 1 562 ? 13.882 6.992 -30.692 1.00 93.50 562 VAL A O 1
ATOM 4468 N N . SER A 1 563 ? 15.034 5.134 -31.183 1.00 92.06 563 SER A N 1
ATOM 4469 C CA . SER A 1 563 ? 14.097 4.617 -32.176 1.00 92.06 563 SER A CA 1
ATOM 4470 C C . SER A 1 563 ? 13.709 3.187 -31.870 1.00 92.06 563 SER A C 1
ATOM 4472 O O . SER A 1 563 ? 14.539 2.381 -31.448 1.00 92.06 563 SER A O 1
ATOM 4474 N N . TRP A 1 564 ? 12.447 2.879 -32.133 1.00 92.62 564 TRP A N 1
ATOM 4475 C CA . TRP A 1 564 ? 11.988 1.507 -32.140 1.00 92.62 564 TRP A CA 1
ATOM 4476 C C . TRP A 1 564 ? 12.554 0.747 -33.348 1.00 92.62 564 TRP A C 1
ATOM 4478 O O . TRP A 1 564 ? 12.654 1.306 -34.441 1.00 92.62 564 TRP A O 1
ATOM 4488 N N . VAL A 1 565 ? 12.912 -0.518 -33.149 1.00 89.31 565 VAL A N 1
ATOM 4489 C CA . VAL A 1 565 ? 13.237 -1.451 -34.236 1.00 89.31 565 VAL A CA 1
ATOM 4490 C C . VAL A 1 565 ? 12.440 -2.730 -34.077 1.00 89.31 565 VAL A C 1
ATOM 4492 O O . VAL A 1 565 ? 12.060 -3.114 -32.971 1.00 89.31 565 VAL A O 1
ATOM 4495 N N . LYS A 1 566 ? 12.155 -3.405 -35.184 1.00 86.12 566 LYS A N 1
ATOM 4496 C CA . LYS A 1 566 ? 11.421 -4.663 -35.129 1.00 86.12 566 LYS A CA 1
ATOM 4497 C C . LYS A 1 566 ? 12.309 -5.808 -34.616 1.00 86.12 566 LYS A C 1
ATOM 4499 O O . LYS A 1 566 ? 13.381 -6.069 -35.157 1.00 86.12 566 LYS A O 1
ATOM 4504 N N . ALA A 1 567 ? 11.825 -6.533 -33.606 1.00 83.50 567 ALA A N 1
ATOM 4505 C CA . ALA A 1 567 ? 12.465 -7.760 -33.131 1.00 83.50 567 ALA A CA 1
ATOM 4506 C C . ALA A 1 567 ? 12.443 -8.859 -34.214 1.00 83.50 567 ALA A C 1
ATOM 4508 O O . ALA A 1 567 ? 11.446 -9.013 -34.925 1.00 83.50 567 ALA A O 1
ATOM 4509 N N . HIS A 1 568 ? 13.522 -9.645 -34.301 1.00 76.94 568 HIS A N 1
ATOM 4510 C CA . HIS A 1 568 ? 13.663 -10.808 -35.197 1.00 76.94 568 HIS A CA 1
ATOM 4511 C C . HIS A 1 568 ? 13.393 -10.520 -36.687 1.00 76.94 568 HIS A C 1
ATOM 4513 O O . HIS A 1 568 ? 12.817 -11.343 -37.397 1.00 76.94 568 HIS A O 1
ATOM 4519 N N . ALA A 1 569 ? 13.790 -9.336 -37.158 1.00 78.88 569 ALA A N 1
ATOM 4520 C CA . ALA A 1 569 ? 13.588 -8.894 -38.537 1.00 78.88 569 ALA A CA 1
ATOM 4521 C C . ALA A 1 569 ? 14.844 -8.990 -39.430 1.00 78.88 569 ALA A C 1
ATOM 4523 O O . ALA A 1 569 ? 14.821 -8.472 -40.540 1.00 78.88 569 ALA A O 1
ATOM 4524 N N . GLY A 1 570 ? 15.934 -9.633 -38.985 1.00 74.75 570 GLY A N 1
ATOM 4525 C CA . GLY A 1 570 ? 17.194 -9.668 -39.746 1.00 74.75 570 GLY A CA 1
ATOM 4526 C C . GLY A 1 570 ? 18.130 -8.486 -39.472 1.00 74.75 570 GLY A C 1
ATOM 4527 O O . GLY A 1 570 ? 19.106 -8.286 -40.196 1.00 74.75 570 GLY A O 1
ATOM 4528 N N . ASN A 1 571 ? 17.843 -7.657 -38.460 1.00 81.56 571 ASN A N 1
ATOM 4529 C CA . ASN A 1 571 ? 18.690 -6.520 -38.113 1.00 81.56 571 ASN A CA 1
ATOM 4530 C C . ASN A 1 571 ? 19.944 -7.001 -37.370 1.00 81.56 571 ASN A C 1
ATOM 4532 O O . ASN A 1 571 ? 19.866 -7.365 -36.197 1.00 81.56 571 ASN A O 1
ATOM 4536 N N . ILE A 1 572 ? 21.102 -6.927 -38.033 1.00 87.25 572 ILE A N 1
ATOM 4537 C CA . ILE A 1 572 ? 22.386 -7.414 -37.500 1.00 87.25 572 ILE A CA 1
ATOM 4538 C C . ILE A 1 572 ? 22.735 -6.824 -36.122 1.00 87.25 572 ILE A C 1
ATOM 4540 O O . ILE A 1 572 ? 23.315 -7.503 -35.280 1.00 87.25 572 ILE A O 1
ATOM 4544 N N . GLY A 1 573 ? 22.349 -5.568 -35.875 1.00 88.88 573 GLY A N 1
ATOM 4545 C CA . GLY A 1 573 ? 22.490 -4.878 -34.597 1.00 88.88 573 GLY A CA 1
ATOM 4546 C C . GLY A 1 573 ? 21.622 -5.478 -33.501 1.00 88.88 573 GLY A C 1
ATOM 4547 O O . GLY A 1 573 ? 22.119 -5.823 -32.430 1.00 88.88 573 GLY A O 1
ATOM 4548 N N . ASN A 1 574 ? 20.327 -5.621 -33.784 1.00 90.62 574 ASN A N 1
ATOM 4549 C CA . ASN A 1 574 ? 19.364 -6.158 -32.825 1.00 90.62 574 ASN A CA 1
ATOM 4550 C C . ASN A 1 574 ? 19.636 -7.634 -32.515 1.00 90.62 574 ASN A C 1
ATOM 4552 O O . ASN A 1 574 ? 19.619 -8.032 -31.359 1.00 90.62 574 ASN A O 1
ATOM 4556 N N . GLU A 1 575 ? 19.945 -8.439 -33.533 1.00 92.06 575 GLU A N 1
ATOM 4557 C CA . GLU A 1 575 ? 20.283 -9.857 -33.366 1.00 92.06 575 GLU A CA 1
ATOM 4558 C C . GLU A 1 575 ? 21.567 -10.043 -32.557 1.00 92.06 575 GLU A C 1
ATOM 4560 O O . GLU A 1 575 ? 21.652 -10.930 -31.707 1.00 92.06 575 GLU A O 1
ATOM 4565 N N . ARG A 1 576 ? 22.560 -9.169 -32.766 1.00 93.44 576 ARG A N 1
ATOM 4566 C CA . ARG A 1 576 ? 23.779 -9.173 -31.957 1.00 93.44 576 ARG A CA 1
ATOM 4567 C C . ARG A 1 576 ? 23.485 -8.822 -30.500 1.00 93.44 576 ARG A C 1
ATOM 4569 O O . ARG A 1 576 ? 24.028 -9.486 -29.617 1.00 93.44 576 ARG A O 1
ATOM 4576 N N . ALA A 1 577 ? 22.656 -7.811 -30.244 1.00 94.44 577 ALA A N 1
ATOM 4577 C CA . ALA A 1 577 ? 22.255 -7.438 -28.889 1.00 94.44 577 ALA A CA 1
ATOM 4578 C C . ALA A 1 577 ? 21.479 -8.573 -28.194 1.00 94.44 577 ALA A C 1
ATOM 4580 O O . ALA A 1 577 ? 21.812 -8.902 -27.056 1.00 94.44 577 ALA A O 1
ATOM 4581 N N . ASP A 1 578 ? 20.547 -9.228 -28.895 1.00 95.19 578 ASP A N 1
ATOM 4582 C CA . ASP A 1 578 ? 19.779 -10.380 -28.389 1.00 95.19 578 ASP A CA 1
ATOM 4583 C C . ASP A 1 578 ? 20.671 -11.576 -28.050 1.00 95.19 578 ASP A C 1
ATOM 4585 O O . ASP A 1 578 ? 20.571 -12.155 -26.963 1.00 95.19 578 ASP A O 1
ATOM 4589 N N . GLN A 1 579 ? 21.633 -11.900 -28.918 1.00 95.12 579 GLN A N 1
ATOM 4590 C CA . GLN A 1 579 ? 22.606 -12.951 -28.625 1.00 95.12 579 GLN A CA 1
ATOM 4591 C C . GLN A 1 579 ? 23.445 -12.614 -27.383 1.00 95.12 579 GLN A C 1
ATOM 4593 O O . GLN A 1 579 ? 23.614 -13.458 -26.502 1.00 95.12 579 GLN A O 1
ATOM 4598 N N . LEU A 1 580 ? 23.938 -11.374 -27.274 1.00 96.19 580 LEU A N 1
ATOM 4599 C CA . LEU A 1 580 ? 24.717 -10.934 -26.113 1.00 96.19 580 LEU A CA 1
ATOM 4600 C C . LEU A 1 580 ? 23.885 -10.958 -24.823 1.00 96.19 580 LEU A C 1
ATOM 4602 O O . LEU A 1 580 ? 24.400 -11.348 -23.774 1.00 96.19 580 LEU A O 1
ATOM 4606 N N . ALA A 1 581 ? 22.607 -10.576 -24.880 1.00 95.69 581 ALA A N 1
ATOM 4607 C CA . ALA A 1 581 ? 21.711 -10.600 -23.729 1.00 95.69 581 ALA A CA 1
ATOM 4608 C C . ALA A 1 581 ? 21.426 -12.039 -23.267 1.00 95.69 581 ALA A C 1
ATOM 4610 O O . ALA A 1 581 ? 21.439 -12.310 -22.063 1.00 95.69 581 ALA A O 1
ATOM 4611 N N . LYS A 1 582 ? 21.245 -12.981 -24.202 1.00 95.94 582 LYS A N 1
ATOM 4612 C CA . LYS A 1 582 ? 21.111 -14.418 -23.909 1.00 95.94 582 LYS A CA 1
ATOM 4613 C C . LYS A 1 582 ? 22.378 -14.992 -23.282 1.00 95.94 582 LYS A C 1
ATOM 4615 O O . LYS A 1 582 ? 22.288 -15.639 -22.236 1.00 95.94 582 LYS A O 1
ATOM 4620 N N . ASP A 1 583 ? 23.550 -14.700 -23.839 1.00 95.25 583 ASP A N 1
ATOM 4621 C CA . ASP A 1 583 ? 24.839 -15.155 -23.297 1.00 95.25 583 ASP A CA 1
ATOM 4622 C C . ASP A 1 583 ? 25.083 -14.603 -21.880 1.00 95.25 583 ASP A C 1
ATOM 4624 O O . ASP A 1 583 ? 25.572 -15.309 -20.986 1.00 95.25 583 ASP A O 1
ATOM 4628 N N . ALA A 1 584 ? 24.667 -13.355 -21.637 1.00 95.12 584 ALA A N 1
ATOM 4629 C CA . ALA A 1 584 ? 24.781 -12.702 -20.339 1.00 95.12 584 ALA A CA 1
ATOM 4630 C C . ALA A 1 584 ? 23.979 -13.405 -19.234 1.00 95.12 584 ALA A C 1
ATOM 4632 O O . ALA A 1 584 ? 24.381 -13.337 -18.073 1.00 95.12 584 ALA A O 1
ATOM 4633 N N . THR A 1 585 ? 22.904 -14.136 -19.560 1.00 93.38 585 THR A N 1
ATOM 4634 C CA . THR A 1 585 ? 22.118 -14.883 -18.555 1.00 93.38 585 THR A CA 1
ATOM 4635 C C . THR A 1 585 ? 22.953 -15.918 -17.796 1.00 93.38 585 THR A C 1
ATOM 4637 O O . THR A 1 585 ? 22.673 -16.202 -16.631 1.00 93.38 585 THR A O 1
ATOM 4640 N N . GLN A 1 586 ? 24.008 -16.452 -18.416 1.00 91.38 586 GLN A N 1
ATOM 4641 C CA . GLN A 1 586 ? 24.906 -17.436 -17.807 1.00 91.38 586 GLN A CA 1
ATOM 4642 C C . GLN A 1 586 ? 26.282 -16.857 -17.474 1.00 91.38 586 GLN A C 1
ATOM 4644 O O . GLN A 1 586 ? 26.831 -17.166 -16.420 1.00 91.38 586 GLN A O 1
ATOM 4649 N N . ARG A 1 587 ? 26.845 -16.046 -18.380 1.00 88.81 587 ARG A N 1
ATOM 4650 C CA . ARG A 1 587 ? 28.258 -15.623 -18.346 1.00 88.81 587 ARG A CA 1
ATOM 4651 C C . ARG A 1 587 ? 28.449 -14.134 -18.054 1.00 88.81 587 ARG A C 1
ATOM 4653 O O . ARG A 1 587 ? 29.585 -13.669 -17.995 1.00 88.81 587 ARG A O 1
ATOM 4660 N N . GLY A 1 588 ? 27.360 -13.380 -17.908 1.00 84.69 588 GLY A N 1
ATOM 4661 C CA . GLY A 1 588 ? 27.409 -11.946 -17.649 1.00 84.69 588 GLY A CA 1
ATOM 4662 C C . GLY A 1 588 ? 27.964 -11.633 -16.261 1.00 84.69 588 GLY A C 1
ATOM 4663 O O . GLY A 1 588 ? 27.743 -12.374 -15.303 1.00 84.69 588 GLY A O 1
ATOM 4664 N N . GLN A 1 589 ? 28.656 -10.500 -16.145 1.00 88.62 589 GLN A N 1
ATOM 4665 C CA . GLN A 1 589 ? 29.084 -9.990 -14.843 1.00 88.62 589 GLN A CA 1
ATOM 4666 C C . GLN A 1 589 ? 27.852 -9.611 -14.002 1.00 88.62 589 GLN A C 1
ATOM 4668 O O . GLN A 1 589 ? 26.918 -9.021 -14.557 1.00 88.62 589 GLN A O 1
ATOM 4673 N N . PRO A 1 590 ? 27.815 -9.926 -12.694 1.00 88.06 590 PRO A N 1
ATOM 4674 C CA . PRO A 1 590 ? 26.690 -9.570 -11.836 1.00 88.06 590 PRO A CA 1
ATOM 4675 C C . PRO A 1 590 ? 26.426 -8.060 -11.824 1.00 88.06 590 PRO A C 1
ATOM 4677 O O . PRO A 1 590 ? 27.314 -7.260 -11.534 1.00 88.06 590 PRO A O 1
ATOM 4680 N N . TYR A 1 591 ? 25.184 -7.669 -12.099 1.00 85.00 591 TYR A N 1
ATOM 4681 C CA . TYR A 1 591 ? 24.735 -6.282 -12.077 1.00 85.00 591 TYR A CA 1
ATOM 4682 C C . TYR A 1 591 ? 23.926 -6.003 -10.808 1.00 85.00 591 TYR A C 1
ATOM 4684 O O . TYR A 1 591 ? 22.717 -6.230 -10.742 1.00 85.00 591 TYR A O 1
ATOM 4692 N N . SER A 1 592 ? 24.600 -5.483 -9.783 1.00 70.75 592 SER A N 1
ATOM 4693 C CA . SER A 1 592 ? 24.021 -5.293 -8.444 1.00 70.75 592 SER A CA 1
ATOM 4694 C C . SER A 1 592 ? 23.053 -4.106 -8.315 1.00 70.75 592 SER A C 1
ATOM 4696 O O . SER A 1 592 ? 22.524 -3.876 -7.231 1.00 70.75 592 SER A O 1
ATOM 4698 N N . HIS A 1 593 ? 22.811 -3.322 -9.375 1.00 69.62 593 HIS A N 1
ATOM 4699 C CA . HIS A 1 593 ? 22.019 -2.085 -9.272 1.00 69.62 593 HIS A CA 1
ATOM 4700 C C . HIS A 1 593 ? 20.505 -2.273 -9.504 1.00 69.62 593 HIS A C 1
ATOM 4702 O O . HIS A 1 593 ? 19.728 -1.338 -9.293 1.00 69.62 593 HIS A O 1
ATOM 4708 N N . THR A 1 594 ? 20.049 -3.464 -9.909 1.00 76.44 594 THR A N 1
ATOM 4709 C CA . THR A 1 594 ? 18.633 -3.684 -10.247 1.00 76.44 594 THR A CA 1
ATOM 4710 C C . THR A 1 594 ? 17.844 -4.250 -9.074 1.00 76.44 594 THR A C 1
ATOM 4712 O O . THR A 1 594 ? 18.084 -5.358 -8.602 1.00 76.44 594 THR A O 1
ATOM 4715 N N . LYS A 1 595 ? 16.836 -3.494 -8.637 1.00 84.44 595 LYS A N 1
ATOM 4716 C CA . LYS A 1 595 ? 15.946 -3.864 -7.531 1.00 84.44 595 LYS A CA 1
ATOM 4717 C C . LYS A 1 595 ? 14.884 -4.893 -7.948 1.00 84.44 595 LYS A C 1
ATOM 4719 O O . LYS A 1 595 ? 14.509 -5.009 -9.114 1.00 84.44 595 LYS A O 1
ATOM 4724 N N . LEU A 1 596 ? 14.349 -5.621 -6.975 1.00 83.19 596 LEU A N 1
ATOM 4725 C CA . LEU A 1 596 ? 13.291 -6.619 -7.121 1.00 83.19 596 LEU A CA 1
ATOM 4726 C C . LEU A 1 596 ? 11.902 -5.967 -7.209 1.00 83.19 596 LEU A C 1
ATOM 4728 O O . LEU A 1 596 ? 11.574 -5.036 -6.469 1.00 83.19 596 LEU A O 1
ATOM 4732 N N . LEU A 1 597 ? 11.037 -6.483 -8.088 1.00 82.81 597 LEU A N 1
ATOM 4733 C CA . LEU A 1 597 ? 9.686 -5.944 -8.271 1.00 82.81 597 LEU A CA 1
ATOM 4734 C C . LEU A 1 597 ? 8.701 -6.392 -7.182 1.00 82.81 597 LEU A C 1
ATOM 4736 O O . LEU A 1 597 ? 8.794 -7.468 -6.593 1.00 82.81 597 LEU A O 1
ATOM 4740 N N . LYS A 1 598 ? 7.631 -5.603 -7.025 1.00 85.06 598 LYS A N 1
ATOM 4741 C CA . LYS A 1 598 ? 6.461 -5.909 -6.182 1.00 85.06 598 LYS A CA 1
ATOM 4742 C C . LYS A 1 598 ? 5.930 -7.352 -6.309 1.00 85.06 598 LYS A C 1
ATOM 4744 O O . LYS A 1 598 ? 5.586 -7.929 -5.275 1.00 85.06 598 LYS A O 1
ATOM 4749 N N . PRO A 1 599 ? 5.791 -7.951 -7.514 1.00 85.06 599 PRO A N 1
ATOM 4750 C CA . PRO A 1 599 ? 5.265 -9.305 -7.655 1.00 85.06 599 PRO A CA 1
ATOM 4751 C C . PRO A 1 599 ? 6.167 -10.373 -7.039 1.00 85.06 599 PRO A C 1
ATOM 4753 O O . PRO A 1 599 ? 5.626 -11.357 -6.547 1.00 85.06 599 PRO A O 1
ATOM 4756 N N . HIS A 1 600 ? 7.490 -10.167 -7.006 1.00 87.12 600 HIS A N 1
ATOM 4757 C CA . HIS A 1 600 ? 8.432 -11.118 -6.414 1.00 87.12 600 HIS A CA 1
ATOM 4758 C C . HIS A 1 600 ? 8.155 -11.291 -4.916 1.00 87.12 600 HIS A C 1
ATOM 4760 O O . HIS A 1 600 ? 7.755 -12.372 -4.484 1.00 87.12 600 HIS A O 1
ATOM 4766 N N . ILE A 1 601 ? 8.221 -10.204 -4.138 1.00 89.19 601 ILE A N 1
ATOM 4767 C CA . ILE A 1 601 ? 7.963 -10.266 -2.690 1.00 89.19 601 ILE A CA 1
ATOM 4768 C C . ILE A 1 601 ? 6.522 -10.689 -2.376 1.00 89.19 601 ILE A C 1
ATOM 4770 O O . ILE A 1 601 ? 6.265 -11.436 -1.432 1.00 89.19 601 ILE A O 1
ATOM 4774 N N . LYS A 1 602 ? 5.555 -10.277 -3.207 1.00 90.56 602 LYS A N 1
ATOM 4775 C CA . LYS A 1 602 ? 4.162 -10.718 -3.076 1.00 90.56 602 LYS A CA 1
ATOM 4776 C C . LYS A 1 602 ? 4.017 -12.225 -3.322 1.00 90.56 602 LYS A C 1
ATOM 4778 O O . LYS A 1 602 ? 3.228 -12.874 -2.641 1.00 90.56 602 LYS A O 1
ATOM 4783 N N . GLY A 1 603 ? 4.745 -12.771 -4.294 1.00 91.25 603 GLY A N 1
ATOM 4784 C CA . GLY A 1 603 ? 4.791 -14.198 -4.604 1.00 91.25 603 GLY A CA 1
ATOM 4785 C C . GLY A 1 603 ? 5.433 -15.001 -3.479 1.00 91.25 603 GLY A C 1
ATOM 4786 O O . GLY A 1 603 ? 4.829 -15.964 -3.011 1.00 91.25 603 GLY A O 1
ATOM 4787 N N . LEU A 1 604 ? 6.585 -14.546 -2.979 1.00 92.19 604 LEU A N 1
ATOM 4788 C CA . LEU A 1 604 ? 7.310 -15.159 -1.865 1.00 92.19 604 LEU A CA 1
ATOM 4789 C C . LEU A 1 604 ? 6.437 -15.269 -0.605 1.00 92.19 604 LEU A C 1
ATOM 4791 O O . LEU A 1 604 ? 6.231 -16.360 -0.071 1.00 92.19 604 LEU A O 1
ATOM 4795 N N . LEU A 1 605 ? 5.844 -14.153 -0.168 1.00 94.56 605 LEU A N 1
ATOM 4796 C CA . LEU A 1 605 ? 4.980 -14.128 1.017 1.00 94.56 605 LEU A CA 1
ATOM 4797 C C . LEU A 1 605 ? 3.718 -14.983 0.835 1.00 94.56 605 LEU A C 1
ATOM 4799 O O . LEU A 1 605 ? 3.230 -15.582 1.793 1.00 94.56 605 LEU A O 1
ATOM 4803 N N . ARG A 1 606 ? 3.188 -15.063 -0.391 1.00 95.62 606 ARG A N 1
ATOM 4804 C CA . ARG A 1 606 ? 2.022 -15.897 -0.702 1.00 95.62 606 ARG A CA 1
ATOM 4805 C C . ARG A 1 606 ? 2.365 -17.382 -0.669 1.00 95.62 606 ARG A C 1
ATOM 4807 O O . ARG A 1 606 ? 1.566 -18.153 -0.148 1.00 95.62 606 ARG A O 1
ATOM 4814 N N . LYS A 1 607 ? 3.527 -17.774 -1.200 1.00 95.19 607 LYS A N 1
ATOM 4815 C CA . LYS A 1 607 ? 4.028 -19.153 -1.139 1.00 95.19 607 LYS A CA 1
ATOM 4816 C C . LYS A 1 607 ? 4.130 -19.613 0.316 1.00 95.19 607 LYS A C 1
ATOM 4818 O O . LYS A 1 607 ? 3.539 -20.623 0.673 1.00 95.19 607 LYS A O 1
ATOM 4823 N N . ARG A 1 608 ? 4.732 -18.791 1.177 1.00 94.88 608 ARG A N 1
ATOM 4824 C CA . ARG A 1 608 ? 4.810 -19.052 2.620 1.00 94.88 608 ARG A CA 1
ATOM 4825 C C . ARG A 1 608 ? 3.439 -19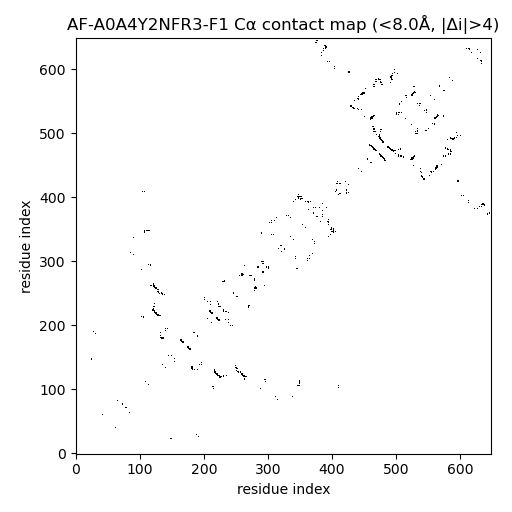.184 3.291 1.00 94.88 608 ARG A C 1
ATOM 4827 O O . ARG A 1 608 ? 3.232 -20.084 4.096 1.00 94.88 608 ARG A O 1
ATOM 4834 N N . MET A 1 609 ? 2.494 -18.296 2.975 1.00 96.69 609 MET A N 1
ATOM 4835 C CA . MET A 1 609 ? 1.124 -18.390 3.500 1.00 96.69 609 MET A CA 1
ATOM 4836 C C . MET A 1 609 ? 0.455 -19.713 3.091 1.00 96.69 609 MET A C 1
ATOM 4838 O O . MET A 1 609 ? -0.237 -20.328 3.898 1.00 96.69 609 MET A O 1
ATOM 4842 N N . LEU A 1 610 ? 0.666 -20.155 1.846 1.00 97.19 610 LEU A N 1
ATOM 4843 C CA . LEU A 1 610 ? 0.163 -21.436 1.349 1.00 97.19 610 LEU A CA 1
ATOM 4844 C C . LEU A 1 610 ? 0.812 -22.629 2.057 1.00 97.19 610 LEU A C 1
ATOM 4846 O O . LEU A 1 610 ? 0.101 -23.562 2.406 1.00 97.19 610 LEU A O 1
ATOM 4850 N N . GLU A 1 611 ? 2.118 -22.591 2.316 1.00 96.75 611 GLU A N 1
ATOM 4851 C CA . GLU A 1 611 ? 2.835 -23.628 3.073 1.00 96.75 611 GLU A CA 1
ATOM 4852 C C . GLU A 1 611 ? 2.329 -23.732 4.522 1.00 96.75 611 GLU A C 1
ATOM 4854 O O . GLU A 1 611 ? 2.078 -24.833 5.021 1.00 96.75 611 GLU A O 1
ATOM 4859 N N . GLU A 1 612 ? 2.102 -22.593 5.187 1.00 95.56 612 GLU A N 1
ATOM 4860 C CA . GLU A 1 612 ? 1.522 -22.546 6.536 1.00 95.56 612 GLU A CA 1
ATOM 4861 C C . GLU A 1 612 ? 0.090 -23.102 6.543 1.00 95.56 612 GLU A C 1
ATOM 4863 O O . GLU A 1 612 ? -0.264 -23.927 7.393 1.00 95.56 612 GLU A O 1
ATOM 4868 N N . TRP A 1 613 ? -0.728 -22.714 5.560 1.00 97.31 613 TRP A N 1
ATOM 4869 C CA . TRP A 1 613 ? -2.089 -23.226 5.420 1.00 97.31 613 TRP A CA 1
ATOM 4870 C C . TRP A 1 613 ? -2.102 -24.732 5.127 1.00 97.31 613 TRP A C 1
ATOM 4872 O O . TRP A 1 613 ? -2.838 -25.473 5.778 1.00 97.31 613 TRP A O 1
ATOM 4882 N N . GLN A 1 614 ? -1.243 -25.207 4.225 1.00 97.75 614 GLN A N 1
ATOM 4883 C CA . GLN A 1 614 ? -1.108 -26.624 3.892 1.00 97.75 614 GLN A CA 1
ATOM 4884 C C . GLN A 1 614 ? -0.690 -27.454 5.110 1.00 97.75 614 GLN A C 1
ATOM 4886 O O . GLN A 1 614 ? -1.231 -28.538 5.337 1.00 97.75 614 GLN A O 1
ATOM 4891 N N . THR A 1 615 ? 0.240 -26.939 5.917 1.00 96.69 615 THR A N 1
ATOM 4892 C CA . THR A 1 615 ? 0.677 -27.580 7.164 1.00 96.69 615 THR A CA 1
ATOM 4893 C C . THR A 1 615 ? -0.476 -27.671 8.161 1.00 96.69 615 THR A C 1
ATOM 4895 O O . THR A 1 615 ? -0.744 -28.743 8.705 1.00 96.69 615 THR A O 1
ATOM 4898 N N . SER A 1 616 ? -1.219 -26.574 8.349 1.00 94.31 616 SER A N 1
ATOM 4899 C CA . SER A 1 616 ? -2.410 -26.560 9.204 1.00 94.31 616 SER A CA 1
ATOM 4900 C C . SER A 1 616 ? -3.510 -27.499 8.702 1.00 94.31 616 SER A C 1
ATOM 4902 O O . SER A 1 616 ? -4.242 -28.046 9.522 1.00 94.31 616 SER A O 1
ATOM 4904 N N . TRP A 1 617 ? -3.650 -27.681 7.386 1.00 95.94 617 TRP A N 1
ATOM 4905 C CA . TRP A 1 617 ? -4.639 -28.581 6.793 1.00 95.94 617 TRP A CA 1
ATOM 4906 C C . TRP A 1 617 ? -4.258 -30.052 6.964 1.00 95.94 617 TRP A C 1
ATOM 4908 O O . TRP A 1 617 ? -5.092 -30.870 7.343 1.00 95.94 617 TRP A O 1
ATOM 4918 N N . LYS A 1 618 ? -2.976 -30.381 6.767 1.00 95.44 618 LYS A N 1
ATOM 4919 C CA . LYS A 1 618 ? -2.438 -31.732 6.967 1.00 95.44 618 LYS A CA 1
ATOM 4920 C C . LYS A 1 618 ? -2.554 -32.188 8.420 1.00 95.44 618 LYS A C 1
ATOM 4922 O O . LYS A 1 618 ? -3.021 -33.299 8.664 1.00 95.44 618 LYS A O 1
ATOM 4927 N N . ASN A 1 619 ? -2.166 -31.319 9.352 1.00 94.00 619 ASN A N 1
ATOM 4928 C CA . ASN A 1 619 ? -2.099 -31.627 10.783 1.00 94.00 619 ASN A CA 1
ATOM 4929 C C . ASN A 1 619 ? -3.421 -31.361 11.522 1.00 94.00 619 ASN A C 1
ATOM 4931 O O . ASN A 1 619 ? -3.525 -31.646 12.711 1.00 94.00 619 ASN A O 1
ATOM 4935 N N . GLY A 1 620 ? -4.413 -30.781 10.843 1.00 90.31 620 GLY A N 1
ATOM 4936 C CA . GLY A 1 620 ? -5.719 -30.488 11.418 1.00 90.31 620 GLY A CA 1
ATOM 4937 C C . GLY A 1 620 ? -6.548 -31.751 11.661 1.00 90.31 620 GLY A C 1
ATOM 4938 O O . GLY A 1 620 ? -6.552 -32.685 10.855 1.00 90.31 620 GLY A O 1
ATOM 4939 N N . ASP A 1 621 ? -7.295 -31.734 12.759 1.00 90.31 621 ASP A N 1
ATOM 4940 C CA . ASP A 1 621 ? -8.254 -32.758 13.188 1.00 90.31 621 ASP A CA 1
ATOM 4941 C C . ASP A 1 621 ? -9.667 -32.539 12.614 1.00 90.31 621 ASP A C 1
ATOM 4943 O O . ASP A 1 621 ? -10.480 -33.460 12.548 1.00 90.31 621 ASP A O 1
ATOM 4947 N N . THR A 1 622 ? -9.970 -31.328 12.146 1.00 88.69 622 THR A N 1
ATOM 4948 C CA . THR A 1 622 ? -11.276 -30.976 11.573 1.00 88.69 622 THR A CA 1
ATOM 4949 C C . THR A 1 622 ? -11.309 -31.113 10.048 1.00 88.69 622 THR A C 1
ATOM 4951 O O . THR A 1 622 ? -10.337 -30.826 9.358 1.00 88.69 622 THR A O 1
ATOM 4954 N N . GLY A 1 623 ? -12.454 -31.527 9.490 1.00 88.81 623 GLY A N 1
ATOM 4955 C CA . GLY A 1 623 ? -12.639 -31.622 8.032 1.00 88.81 623 GLY A CA 1
ATOM 4956 C C . GLY A 1 623 ? -11.953 -32.822 7.366 1.00 88.81 623 GLY A C 1
ATOM 4957 O O . GLY A 1 623 ? -11.784 -32.818 6.151 1.00 88.81 623 GLY A O 1
ATOM 4958 N N . ARG A 1 624 ? -11.588 -33.867 8.124 1.00 92.50 624 ARG A N 1
ATOM 4959 C CA . ARG A 1 624 ? -10.826 -35.029 7.621 1.00 92.50 624 ARG A CA 1
ATOM 4960 C C . ARG A 1 624 ? -11.445 -35.743 6.416 1.00 92.50 624 ARG A C 1
ATOM 4962 O O . ARG A 1 624 ? -10.705 -36.180 5.545 1.00 92.50 624 ARG A O 1
ATOM 4969 N N . LYS A 1 625 ? -12.778 -35.819 6.331 1.00 89.88 625 LYS A N 1
ATOM 4970 C CA . LYS A 1 625 ? -13.472 -36.374 5.153 1.00 89.88 625 LYS A CA 1
ATOM 4971 C C . LYS A 1 625 ? -13.110 -35.611 3.875 1.00 89.88 625 LYS A C 1
ATOM 4973 O O . LYS A 1 625 ? -12.741 -36.223 2.882 1.00 89.88 625 LYS A O 1
ATOM 4978 N N . ILE A 1 626 ? -13.123 -34.279 3.944 1.00 91.56 626 ILE A N 1
ATOM 4979 C CA . ILE A 1 626 ? -12.722 -33.406 2.836 1.00 91.56 626 ILE A CA 1
ATOM 4980 C C . ILE A 1 626 ? -11.224 -33.507 2.569 1.00 91.56 626 ILE A C 1
ATOM 4982 O O . ILE A 1 626 ? -10.833 -33.505 1.412 1.00 91.56 626 ILE A O 1
ATOM 4986 N N . TYR A 1 627 ? -10.383 -33.659 3.596 1.00 92.94 627 TYR A N 1
ATOM 4987 C CA . TYR A 1 627 ? -8.940 -33.854 3.399 1.00 92.94 627 TYR A CA 1
ATOM 4988 C C . TYR A 1 627 ? -8.629 -35.077 2.528 1.00 92.94 627 TYR A C 1
ATOM 4990 O O . TYR A 1 627 ? -7.750 -35.009 1.675 1.00 92.94 627 TYR A O 1
ATOM 4998 N N . ASN A 1 628 ? -9.364 -36.178 2.706 1.00 91.69 628 ASN A N 1
ATOM 4999 C CA . ASN A 1 628 ? -9.151 -37.396 1.919 1.00 91.69 628 ASN A CA 1
ATOM 5000 C C . ASN A 1 628 ? -9.457 -37.203 0.423 1.00 91.69 628 ASN A C 1
ATOM 5002 O O . ASN A 1 628 ? -8.905 -37.919 -0.404 1.00 91.69 628 ASN A O 1
ATOM 5006 N N . ILE A 1 629 ? -10.311 -36.234 0.080 1.00 92.00 629 ILE A N 1
ATOM 5007 C CA . ILE A 1 629 ? -10.668 -35.887 -1.304 1.00 92.00 629 ILE A CA 1
ATOM 5008 C C . ILE A 1 629 ? -9.761 -34.763 -1.827 1.00 92.00 629 ILE A C 1
ATOM 5010 O O . ILE A 1 629 ? -9.342 -34.757 -2.980 1.00 92.00 629 ILE A O 1
ATOM 5014 N N . MET A 1 630 ? -9.446 -33.803 -0.959 1.00 91.56 630 MET A N 1
ATOM 5015 C CA . MET A 1 630 ? -8.675 -32.599 -1.239 1.00 91.56 630 MET A CA 1
ATOM 5016 C C . MET A 1 630 ? -7.514 -32.470 -0.245 1.00 91.56 630 MET A C 1
ATOM 5018 O O . MET A 1 630 ? -7.582 -31.667 0.694 1.00 91.56 630 MET A O 1
ATOM 5022 N N . PRO A 1 631 ? -6.420 -33.225 -0.432 1.00 93.56 631 PRO A N 1
ATOM 5023 C CA . PRO A 1 631 ? -5.280 -33.179 0.484 1.00 93.56 631 PRO A CA 1
ATOM 5024 C C . PRO A 1 631 ? -4.498 -31.863 0.375 1.00 93.56 631 PRO A C 1
ATOM 5026 O O . PRO A 1 631 ? -3.793 -31.479 1.313 1.00 93.56 631 PRO A O 1
ATOM 5029 N N . SER A 1 632 ? -4.634 -31.155 -0.750 1.00 95.19 632 SER A N 1
ATOM 5030 C CA . SER A 1 632 ? -3.900 -29.930 -1.060 1.00 95.19 632 SER A CA 1
ATOM 5031 C C . SER A 1 632 ? -4.789 -28.688 -1.021 1.00 95.19 632 SER A C 1
ATOM 5033 O O . SER A 1 632 ? -5.887 -28.678 -1.578 1.00 95.19 632 SER A O 1
ATOM 5035 N N . VAL A 1 633 ? -4.299 -27.620 -0.391 1.00 95.88 633 VAL A N 1
ATOM 5036 C CA . VAL A 1 633 ? -4.970 -26.313 -0.365 1.00 95.88 633 VAL A CA 1
ATOM 5037 C C . VAL A 1 633 ? -4.684 -25.523 -1.644 1.00 95.88 633 VAL A C 1
ATOM 5039 O O . VAL A 1 633 ? -3.629 -25.661 -2.261 1.00 95.88 633 VAL A O 1
ATOM 5042 N N . SER A 1 634 ? -5.617 -24.659 -2.041 1.00 94.25 634 SER A N 1
ATOM 5043 C CA . SER A 1 634 ? -5.502 -23.817 -3.236 1.00 94.25 634 SER A CA 1
ATOM 5044 C C . SER A 1 634 ? -6.161 -22.461 -3.001 1.00 94.25 634 SER A C 1
ATOM 5046 O O . SER A 1 634 ? -7.061 -22.339 -2.181 1.00 94.25 634 SER A O 1
ATOM 5048 N N . LEU A 1 635 ? -5.730 -21.427 -3.731 1.00 93.25 635 LEU A N 1
ATOM 5049 C CA . LEU A 1 635 ? -6.428 -20.129 -3.774 1.00 93.25 635 LEU A CA 1
ATOM 5050 C C . LEU A 1 635 ? -7.537 -20.085 -4.833 1.00 93.25 635 LEU A C 1
ATOM 5052 O O . LEU A 1 635 ? -8.213 -19.067 -4.971 1.00 93.25 635 LEU A O 1
ATOM 5056 N N . ARG A 1 636 ? -7.686 -21.153 -5.624 1.00 90.69 636 ARG A N 1
ATOM 5057 C CA . ARG A 1 636 ? -8.768 -21.290 -6.597 1.00 90.69 636 ARG A CA 1
ATOM 5058 C C . ARG A 1 636 ? -9.920 -22.050 -5.939 1.00 90.69 636 ARG A C 1
ATOM 5060 O O . ARG A 1 636 ? -9.651 -23.105 -5.361 1.00 90.69 636 ARG A O 1
ATOM 5067 N N . PRO A 1 637 ? -11.162 -21.542 -6.009 1.00 87.19 637 PRO A N 1
ATOM 5068 C CA . PRO A 1 637 ? -12.311 -22.309 -5.560 1.00 87.19 637 PRO A CA 1
ATOM 5069 C C . PRO A 1 637 ? -12.442 -23.580 -6.398 1.00 87.19 637 PRO A C 1
ATOM 5071 O O . PRO A 1 637 ? -12.079 -23.605 -7.576 1.00 87.19 637 PRO A O 1
ATOM 5074 N N . THR A 1 638 ? -12.962 -24.633 -5.783 1.00 84.25 638 THR A N 1
ATOM 5075 C CA . THR A 1 638 ? -13.398 -25.818 -6.523 1.00 84.25 638 THR A CA 1
ATOM 5076 C C . THR A 1 638 ? -14.645 -25.507 -7.344 1.00 84.25 638 THR A C 1
ATOM 5078 O O . THR A 1 638 ? -15.423 -24.620 -6.999 1.00 84.25 638 THR A O 1
ATOM 5081 N N . ASN A 1 639 ? -14.860 -26.272 -8.414 1.00 80.94 639 ASN A N 1
ATOM 5082 C CA . ASN A 1 639 ? -16.081 -26.194 -9.221 1.00 80.94 639 ASN A CA 1
ATOM 5083 C C . ASN A 1 639 ? -17.255 -26.968 -8.587 1.00 80.94 639 ASN A C 1
ATOM 5085 O O . ASN A 1 639 ? -18.172 -27.366 -9.298 1.00 80.94 639 ASN A O 1
ATOM 5089 N N . TRP A 1 640 ? -17.206 -27.226 -7.277 1.00 84.56 640 TRP A N 1
ATOM 5090 C CA . TRP A 1 640 ? -18.229 -27.992 -6.572 1.00 84.56 640 TRP A CA 1
ATOM 5091 C C . TRP A 1 640 ? -19.525 -27.201 -6.499 1.00 84.56 640 TRP A C 1
ATOM 5093 O O . TRP A 1 640 ? -19.553 -26.063 -6.013 1.00 84.56 640 TRP A O 1
ATOM 5103 N N . ILE A 1 641 ? -20.609 -27.824 -6.957 1.00 81.62 641 ILE A N 1
ATOM 5104 C CA . ILE A 1 641 ? -21.943 -27.270 -6.755 1.00 81.62 641 ILE A CA 1
ATOM 5105 C C . ILE A 1 641 ? -22.339 -27.432 -5.289 1.00 81.62 641 ILE A C 1
ATOM 5107 O O . ILE A 1 641 ? -21.682 -28.110 -4.497 1.00 81.62 641 ILE A O 1
ATOM 5111 N N . ARG A 1 642 ? -23.415 -26.762 -4.889 1.00 80.62 642 ARG A N 1
ATOM 5112 C CA . ARG A 1 642 ? -23.877 -26.784 -3.500 1.00 80.62 642 ARG A CA 1
ATOM 5113 C C . ARG A 1 642 ? -24.119 -28.216 -3.014 1.00 80.62 642 ARG A C 1
ATOM 5115 O O . ARG A 1 642 ? -23.797 -28.531 -1.873 1.00 80.62 642 ARG A O 1
ATOM 5122 N N . GLU A 1 643 ? -24.698 -29.043 -3.870 1.00 84.06 643 GLU A N 1
ATOM 5123 C CA . GLU A 1 643 ? -25.045 -30.434 -3.611 1.00 84.06 643 GLU A CA 1
ATOM 5124 C C . GLU A 1 643 ? -23.789 -31.253 -3.301 1.00 84.06 643 GLU A C 1
ATOM 5126 O O . GLU A 1 643 ? -23.780 -31.969 -2.304 1.00 84.06 643 GLU A O 1
ATOM 5131 N N . ASP A 1 644 ? -22.703 -31.052 -4.056 1.00 84.50 644 ASP A N 1
ATOM 5132 C CA . ASP A 1 644 ? -21.402 -31.677 -3.787 1.00 84.50 644 ASP A CA 1
ATOM 5133 C C . ASP A 1 644 ? -20.870 -31.251 -2.419 1.00 84.50 644 ASP A C 1
ATOM 5135 O O . ASP A 1 644 ? -20.461 -32.080 -1.605 1.00 84.50 644 ASP A O 1
ATOM 5139 N N . VAL A 1 645 ? -20.910 -29.943 -2.133 1.00 81.75 645 VAL A N 1
ATOM 5140 C CA . VAL A 1 645 ? -20.449 -29.423 -0.844 1.00 81.75 645 VAL A CA 1
ATOM 5141 C C . VAL A 1 645 ? -21.240 -30.057 0.293 1.00 81.75 645 VAL A C 1
ATOM 5143 O O . VAL A 1 645 ? -20.640 -30.502 1.260 1.00 81.75 645 VAL A O 1
ATOM 5146 N N . ILE A 1 646 ? -22.564 -30.132 0.178 1.00 82.44 646 ILE A N 1
ATOM 5147 C CA . ILE A 1 646 ? -23.428 -30.741 1.192 1.00 82.44 646 ILE A CA 1
ATOM 5148 C C . ILE A 1 646 ? -23.159 -32.242 1.338 1.00 82.44 646 ILE A C 1
ATOM 5150 O O . ILE A 1 646 ? -23.157 -32.749 2.454 1.00 82.44 646 ILE A O 1
ATOM 5154 N N . PHE A 1 647 ? -22.943 -32.951 0.232 1.00 82.44 647 PHE A N 1
ATOM 5155 C CA . PHE A 1 647 ? -22.738 -34.394 0.238 1.00 82.44 647 PHE A CA 1
ATOM 5156 C C . PHE A 1 647 ? -21.416 -34.791 0.908 1.00 82.44 647 PHE A C 1
ATOM 5158 O O . PHE A 1 647 ? -21.370 -35.740 1.692 1.00 82.44 647 PHE A O 1
ATOM 5165 N N . PHE A 1 648 ? -20.337 -34.058 0.625 1.00 78.69 648 PHE A N 1
ATOM 5166 C CA . PHE A 1 648 ? -19.000 -34.402 1.112 1.00 78.69 648 PHE A CA 1
ATOM 5167 C C . PHE A 1 648 ? -18.648 -33.788 2.476 1.00 78.69 648 PHE A C 1
ATOM 5169 O O . PHE A 1 648 ? -17.683 -34.234 3.110 1.00 78.69 648 PHE A O 1
ATOM 5176 N N . SER A 1 649 ? -19.387 -32.768 2.927 1.00 71.56 649 SER A N 1
ATOM 5177 C CA . SER A 1 649 ? -19.100 -32.008 4.155 1.00 71.56 649 SER A CA 1
ATOM 5178 C C . SER A 1 649 ? -20.009 -32.385 5.315 1.00 71.56 649 SER A C 1
ATOM 5180 O O . SER A 1 649 ? -19.465 -32.604 6.423 1.00 71.56 649 SER A O 1
#